Protein AF-A0A538N100-F1 (afdb_monomer)

Mean predicted aligned error: 18.03 Å

Secondary structure (DSSP, 8-state):
-PPPHHHHHHHHHHHHHHHHHHHHHHHHH-HHHHHTSTHHHHHHHHHHHHHHHHHHHHHHHHT-TTSS----PPP---------------------------------------------------PPPPP---------------------------------------------------------SHHHHHHHHHHHHHHHS----TTSPPEEEEESPTT-EESS--SEEEEEESS-EE--TTSEEEEETT--B-B---EEETTEEEEEB----SEEEEEEEEEEETTS-EEEEEEEEEESSPPPPGGGSTT-----HHHHHHHHHHHHHHIIIIIHHHHHHHTTTPPPPHHHHHHHHHHHHHHHHHHHHHHHHHHHHHHHHHHT--HHHHTTB--HHHHTTSHHHHHHHHHHHHHHHHHHHHHHHHHHT-GGGHHHHHHHHHHTTTHHHHHSGGGTSTT--HHHHHHHHHHHHHHHHHHHHHHIIIIIIHHH-GGGHHHHHHHHHHHHHHHHHHHHHHHHHHHHHH-SSTTHHHHSHHHHHHHHHHHHHHHHHHHHHHIIIIIHHHHHTT--HHHHHHHHHHHHHHHHHHHHHHHHHHHHHHSPPPPPPPPPPPHHHHH--

Foldseek 3Di:
DDDDVVVVVVVVVVLLLVVLLLVVLCVVQDVVLQVPDPVSVCPVVVSVVVNCVVCVVVVVVVPDPPPDDDDPDDDDDDDDDDDDDDDDDDDDDDDDDDDDDDDDDDDDDDDDDDDDDDDDDDDDDDDDDDDDDDDDDDDDDDDDDDDDDDDDDDDDDDDDDDDDDDDDDDDDDDDDDDDDDDDDDPPDCVVVVVVVVVSVVVVVDPPPPPPAWAWPAKVVGFQAEAQADDFKIKTFTPWFWAAFQPQKFKAFLVGDTFWGGWDGDIRMIMITGHDDDFGKIKIWGWIQGPSGAIEIFIGIYGYVDGYDQLLSHRQQDFDDPVLLVLQLLLLQLLLQQLLLLLLVCLCPPDDFDPQLVVVSLVSNLSSLVSNLVSLVVSVLVSRCRSNVPPSVNSSRYNCCCVLVVAQLNVLSVLLNVLSSQLSSLSVSCVSNVPSVSSVSSNVSSLVSQCSNVSNDCLCVDDQRDPLLSVLVSLLSSLLSNLLNNLCSLLPRCLPRPVVCNLVSLLSSLVSNVVSLVSNVVSVVVNCPRQAQDPCCLPPPPLNVLVVVLVVLVVVLVVLSCCCNVPQNVCSVVVVNVVVSVCVSVSSVVSSVSSSVSSSSVSVNSSGHGDDDPDPDDDPVVVVVD

Solvent-accessible surface area (backbone atoms only — not comparable to full-atom values): 36740 Å² total; per-residue (Å²): 137,80,86,55,74,66,56,55,49,54,52,47,52,52,47,50,50,51,49,49,53,52,52,50,46,33,66,73,54,33,67,72,64,48,66,70,44,75,68,56,74,44,45,60,59,52,49,52,47,49,50,47,64,75,38,49,80,59,60,68,58,79,74,52,94,74,89,81,83,88,80,86,75,88,77,92,79,90,82,84,90,81,92,80,84,90,83,84,88,83,89,88,85,83,89,86,84,83,88,85,88,84,89,85,88,87,88,84,90,82,85,88,87,92,81,90,85,88,82,89,80,87,88,78,94,78,87,82,87,85,81,88,88,85,84,83,87,85,90,84,88,90,85,85,85,90,84,89,82,92,84,86,85,89,90,81,90,81,87,90,89,86,88,86,87,88,88,87,87,85,86,88,88,81,82,93,79,86,88,84,84,83,94,82,80,84,70,72,60,65,67,58,53,49,50,53,48,50,52,53,49,57,71,66,47,78,83,73,81,81,70,69,54,47,78,73,48,53,41,75,41,84,44,34,62,32,86,61,70,65,61,51,42,39,41,32,36,79,40,46,43,48,44,54,49,76,23,41,42,34,25,34,76,86,62,53,75,39,44,46,60,26,44,49,59,56,34,34,36,38,27,44,41,50,93,59,69,79,41,42,35,27,40,41,39,41,36,32,21,84,80,74,48,64,30,34,37,48,41,20,29,8,24,74,37,79,29,55,58,40,73,66,31,67,83,37,68,72,83,46,76,66,54,33,52,40,44,22,51,30,53,49,14,43,9,31,24,46,2,31,43,51,44,58,57,71,54,56,86,66,79,66,46,70,69,19,45,54,45,43,52,52,48,25,47,50,9,44,52,40,35,49,54,36,47,51,50,49,50,49,55,52,48,28,35,31,48,69,38,62,69,91,45,49,85,46,32,61,52,58,60,46,42,76,65,32,67,39,26,46,29,48,52,52,32,51,57,45,50,51,52,24,43,50,27,50,50,45,18,67,73,64,69,39,68,73,37,40,52,62,23,41,53,47,48,57,73,40,62,37,28,71,54,61,35,38,67,63,62,72,40,90,77,52,42,75,65,53,53,48,28,52,37,47,22,52,48,27,45,18,35,40,47,12,29,41,44,40,45,41,70,22,31,56,77,44,25,72,91,45,39,66,61,52,49,57,54,46,54,59,51,38,57,56,28,50,51,44,28,52,54,25,48,51,51,51,47,59,67,50,42,87,48,80,64,40,42,75,75,33,74,41,24,46,43,47,51,54,33,49,53,45,47,51,54,46,48,56,52,51,46,48,43,60,72,50,51,43,54,34,51,74,73,67,71,29,68,74,57,63,73,52,43,54,63,51,38,49,51,50,38,51,47,44,52,50,38,44,40,38,47,26,50,42,72,64,37,72,62,72,79,72,78,75,78,76,74,49,73,69,61,63,72,75,107

Nearest PDB structures (foldseek):
  3bcf-assembly1_A  TM=8.658E-01  e=2.121E-04  Halothermothrix orenii H 168

Sequence (625 aa):
MLPKAEFVHWWFATGFLIIGLLLLAEALVGGEVWRRRAWRAYLWPSFLFLMGVLMWPVIHQLDDPHARARLLGPGDDAGGGGGTRAGPREAAQSVLVADDRRCLSRLGGGDPPPRAERLALRQGRVSPPRDRLDVRDRRGLPACPRFSARCGGGAYRLRAHLRRHLRLPLLRPRHRADLRAPLAARRSPAPMRRLAVVALVALAFPATAFAHANLDSTSPTYRQRLHAPVREVVLRFDQAVQAEPNAIEVRSEFGKILSGAARAHGPTVRVPLKHLPRGAYTVRWHVLSEDGHVVSGVFTFGVGVKAPPPTEAYGASGPTTTEHVVRWAYFLSLALLLGGLGFRLLLGREELPAAAERRFFLVAGAGVVATLEVGILAFMLRAEDALQLPFGRLLYGDLSSIAGGTRFGEAFIAMTLGYALVAAFVFLAWLTDRRFLLWPALVLGLGFASGLSLSGHSAVDAGSSWRSELADWAHLSAAALWIGGLIQLAFVVWPKAPELRRTAFLRFSRLASGLIAVVLGAGLYLSIVRLPQLSDLWTAGYGRVLLVKLGLVALALTWGAVHHFVARPALEQGSGGPILSRLPRSLAGESAVGMAILLAAAVLVDSKPPARPAPTPTVAERVAR

Radius of gyration: 38.3 Å; Cα contacts (8 Å, |Δi|>4): 697; chains: 1; bounding box: 111×110×126 Å

pLDDT: mean 70.79, std 22.57, range [27.86, 98.06]

Structure (mmCIF, N/CA/C/O backbone):
data_AF-A0A538N100-F1
#
_entry.id   AF-A0A538N100-F1
#
loop_
_atom_site.group_PDB
_atom_site.id
_atom_site.type_symbol
_atom_site.label_atom_id
_atom_site.label_alt_id
_atom_site.label_comp_id
_atom_site.label_asym_id
_atom_site.label_entity_id
_atom_site.label_seq_id
_atom_site.pdbx_PDB_ins_code
_atom_site.Cartn_x
_atom_site.Cartn_y
_atom_site.Cartn_z
_atom_site.occupancy
_atom_site.B_iso_or_equiv
_atom_site.auth_seq_id
_atom_site.auth_comp_id
_atom_site.auth_asym_id
_atom_site.auth_atom_id
_atom_site.pdbx_PDB_model_num
ATOM 1 N N . MET A 1 1 ? 2.715 -30.457 -12.920 1.00 35.94 1 MET A N 1
ATOM 2 C CA . MET A 1 1 ? 3.479 -29.200 -12.767 1.00 35.94 1 MET A CA 1
ATOM 3 C C . MET A 1 1 ? 4.023 -29.183 -11.351 1.00 35.94 1 MET A C 1
ATOM 5 O O . MET A 1 1 ? 3.238 -29.240 -10.416 1.00 35.94 1 MET A O 1
ATOM 9 N N . LEU A 1 2 ? 5.343 -29.274 -11.215 1.00 34.50 2 LEU A N 1
ATOM 10 C CA . LEU A 1 2 ? 6.059 -29.433 -9.946 1.00 34.50 2 LEU A CA 1
ATOM 11 C C . LEU A 1 2 ? 6.242 -28.057 -9.274 1.00 34.50 2 LEU A C 1
ATOM 13 O O . LEU A 1 2 ? 6.558 -27.104 -9.991 1.00 34.50 2 LEU A O 1
ATOM 17 N N . PRO A 1 3 ? 6.098 -27.915 -7.943 1.00 35.91 3 PRO A N 1
ATOM 18 C CA . PRO A 1 3 ? 6.640 -26.760 -7.237 1.00 35.91 3 PRO A CA 1
ATOM 19 C C . PRO A 1 3 ? 8.168 -26.849 -7.287 1.00 35.91 3 PRO A C 1
ATOM 21 O O . PRO A 1 3 ? 8.755 -27.853 -6.888 1.00 35.91 3 PRO A O 1
ATOM 24 N N . LYS A 1 4 ? 8.808 -25.820 -7.836 1.00 44.81 4 LYS A N 1
ATOM 25 C CA . LYS A 1 4 ? 10.261 -25.747 -8.020 1.00 44.81 4 LYS A CA 1
ATOM 26 C C . LYS A 1 4 ? 10.982 -25.525 -6.681 1.00 44.81 4 LYS A C 1
ATOM 28 O O . LYS A 1 4 ? 10.374 -25.043 -5.726 1.00 44.81 4 LYS A O 1
ATOM 33 N N . ALA A 1 5 ? 12.280 -25.840 -6.614 1.00 41.12 5 ALA A N 1
ATOM 34 C CA . ALA A 1 5 ? 13.095 -25.765 -5.393 1.00 41.12 5 ALA A CA 1
ATOM 35 C C . ALA A 1 5 ? 12.986 -24.409 -4.664 1.00 41.12 5 ALA A C 1
ATOM 37 O O . ALA A 1 5 ? 12.981 -24.361 -3.442 1.00 41.12 5 ALA A O 1
ATOM 38 N N . GLU A 1 6 ? 12.814 -23.305 -5.383 1.00 41.25 6 GLU A N 1
ATOM 39 C CA . GLU A 1 6 ? 12.568 -21.958 -4.845 1.00 41.25 6 GLU A CA 1
ATOM 40 C C . GLU A 1 6 ? 11.333 -21.838 -3.927 1.00 41.25 6 GLU A C 1
ATOM 42 O O . GLU A 1 6 ? 11.380 -21.111 -2.935 1.00 41.25 6 GLU A O 1
ATOM 47 N N . PHE A 1 7 ? 10.257 -22.597 -4.171 1.00 46.00 7 PHE A N 1
ATOM 48 C CA . PHE A 1 7 ? 9.094 -22.634 -3.273 1.00 46.00 7 PHE A CA 1
ATOM 49 C C . PHE A 1 7 ? 9.466 -23.249 -1.927 1.00 46.00 7 PHE A C 1
ATOM 51 O O . PHE A 1 7 ? 9.070 -22.743 -0.880 1.00 46.00 7 PHE A O 1
ATOM 58 N N . VAL A 1 8 ? 10.304 -24.286 -1.953 1.00 48.16 8 VAL A N 1
ATOM 59 C CA . VAL A 1 8 ? 10.855 -24.916 -0.751 1.00 48.16 8 VAL A CA 1
ATOM 60 C C . VAL A 1 8 ? 11.712 -23.904 0.014 1.00 48.16 8 VAL A C 1
ATOM 62 O O . VAL A 1 8 ? 11.589 -23.819 1.229 1.00 48.16 8 VAL A O 1
ATOM 65 N N . HIS A 1 9 ? 12.481 -23.053 -0.676 1.00 51.31 9 HIS A N 1
ATOM 66 C CA . HIS A 1 9 ? 13.316 -22.017 -0.052 1.00 51.31 9 HIS A CA 1
ATOM 67 C C . HIS A 1 9 ? 12.509 -20.895 0.603 1.00 51.31 9 HIS A C 1
ATOM 69 O O . HIS A 1 9 ? 12.790 -20.553 1.750 1.00 51.31 9 HIS A O 1
ATOM 75 N N . TRP A 1 10 ? 11.494 -20.341 -0.066 1.00 48.16 10 TRP A N 1
ATOM 76 C CA . TRP A 1 10 ? 10.637 -19.314 0.541 1.00 48.16 10 TRP A CA 1
ATOM 77 C C . TRP A 1 10 ? 9.851 -19.873 1.728 1.00 48.16 10 TRP A C 1
ATOM 79 O O . TRP A 1 10 ? 9.695 -19.197 2.747 1.00 48.16 10 TRP A O 1
ATOM 89 N N . TRP A 1 11 ? 9.419 -21.132 1.643 1.00 50.28 11 TRP A N 1
ATOM 90 C CA . TRP A 1 11 ? 8.716 -21.813 2.728 1.00 50.28 11 TRP A CA 1
ATOM 91 C C . TRP A 1 11 ? 9.654 -22.144 3.892 1.00 50.28 11 TRP A C 1
ATOM 93 O O . TRP A 1 11 ? 9.263 -21.978 5.047 1.00 50.28 11 TRP A O 1
ATOM 103 N N . PHE A 1 12 ? 10.914 -22.491 3.614 1.00 53.78 12 PHE A N 1
ATOM 104 C CA . PHE A 1 12 ? 11.966 -22.614 4.622 1.00 53.78 12 PHE A CA 1
ATOM 105 C C . PHE A 1 12 ? 12.306 -21.273 5.262 1.00 53.78 12 PHE A C 1
ATOM 107 O O . PHE A 1 12 ? 12.379 -21.204 6.481 1.00 53.78 12 PHE A O 1
ATOM 114 N N . ALA A 1 13 ? 12.475 -20.202 4.487 1.00 52.72 13 ALA A N 1
ATOM 115 C CA . ALA A 1 13 ? 12.777 -18.869 5.002 1.00 52.72 13 ALA A CA 1
ATOM 116 C C . ALA A 1 13 ? 11.639 -18.354 5.892 1.00 52.72 13 ALA A C 1
ATOM 118 O O . ALA A 1 13 ? 11.875 -17.893 7.008 1.00 52.72 13 ALA A O 1
ATOM 119 N N . THR A 1 14 ? 10.395 -18.529 5.446 1.00 53.81 14 THR A N 1
ATOM 120 C CA . THR A 1 14 ? 9.191 -18.204 6.223 1.00 53.81 14 THR A CA 1
ATOM 121 C C . THR A 1 14 ? 9.098 -19.077 7.471 1.00 53.81 14 THR A C 1
ATOM 123 O O . THR A 1 14 ? 8.841 -18.580 8.566 1.00 53.81 14 THR A O 1
ATOM 126 N N . GLY A 1 15 ? 9.382 -20.373 7.338 1.00 59.19 15 GLY A N 1
ATOM 127 C CA . GLY A 1 15 ? 9.441 -21.325 8.439 1.00 59.19 15 GLY A CA 1
ATOM 128 C C . GLY A 1 15 ? 10.484 -20.948 9.488 1.00 59.19 15 GLY A C 1
ATOM 129 O O . GLY A 1 15 ? 10.158 -20.859 10.668 1.00 59.19 15 GLY A O 1
ATOM 130 N N . PHE A 1 16 ? 11.716 -20.658 9.076 1.00 59.34 16 PHE A N 1
ATOM 131 C CA . PHE A 1 16 ? 12.810 -20.232 9.947 1.00 59.34 16 PHE A CA 1
ATOM 132 C C . PHE A 1 16 ? 12.549 -18.871 10.583 1.00 59.34 16 PHE A C 1
ATOM 134 O O . PHE A 1 16 ? 12.864 -18.691 11.758 1.00 59.34 16 PHE A O 1
ATOM 141 N N . LEU A 1 17 ? 11.924 -17.939 9.863 1.00 57.69 17 LEU A N 1
ATOM 142 C CA . LEU A 1 17 ? 11.484 -16.661 10.415 1.00 57.69 17 LEU A CA 1
ATOM 143 C C . LEU A 1 17 ? 10.438 -16.874 11.515 1.00 57.69 17 LEU A C 1
ATOM 145 O O . LEU A 1 17 ? 10.561 -16.310 12.602 1.00 57.69 17 LEU A O 1
ATOM 149 N N . ILE A 1 18 ? 9.442 -17.728 11.266 1.00 57.53 18 ILE A N 1
ATOM 150 C CA . ILE A 1 18 ? 8.417 -18.086 12.252 1.00 57.53 18 ILE A CA 1
ATOM 151 C C . ILE A 1 18 ? 9.063 -18.763 13.467 1.00 57.53 18 ILE A C 1
ATOM 153 O O . ILE A 1 18 ? 8.791 -18.356 14.595 1.00 57.53 18 ILE A O 1
ATOM 157 N N . ILE A 1 19 ? 9.970 -19.726 13.268 1.00 62.88 19 ILE A N 1
ATOM 158 C CA . ILE A 1 19 ? 10.738 -20.360 14.353 1.00 62.88 19 ILE A CA 1
ATOM 159 C C . ILE A 1 19 ? 11.528 -19.307 15.137 1.00 62.88 19 ILE A C 1
ATOM 161 O O . ILE A 1 19 ? 11.467 -19.286 16.364 1.00 62.88 19 ILE A O 1
ATOM 165 N N . GLY A 1 20 ? 12.236 -18.412 14.449 1.00 60.81 20 GLY A N 1
ATOM 166 C CA . GLY A 1 20 ? 13.036 -17.354 15.058 1.00 60.81 20 GLY A CA 1
ATOM 167 C C . GLY A 1 20 ? 12.192 -16.410 15.909 1.00 60.81 20 GLY A C 1
ATOM 168 O O . GLY A 1 20 ? 12.554 -16.122 17.049 1.00 60.81 20 GLY A O 1
ATOM 169 N N . LEU A 1 21 ? 11.026 -15.996 15.410 1.00 59.09 21 LEU A N 1
ATOM 170 C CA . LEU A 1 21 ? 10.071 -15.173 16.154 1.00 59.09 21 LEU A CA 1
ATOM 171 C C . LEU A 1 21 ? 9.504 -15.916 17.369 1.00 59.09 21 LEU A C 1
ATOM 173 O O . LEU A 1 21 ? 9.397 -15.329 18.445 1.00 59.09 21 LEU A O 1
ATOM 177 N N . LEU A 1 22 ? 9.178 -17.203 17.235 1.00 63.16 22 LEU A N 1
ATOM 178 C CA . LEU A 1 22 ? 8.671 -18.028 18.334 1.00 63.16 22 LEU A CA 1
ATOM 179 C C . LEU A 1 22 ? 9.728 -18.231 19.427 1.00 63.16 22 LEU A C 1
ATOM 181 O O . LEU A 1 22 ? 9.422 -18.056 20.605 1.00 63.16 22 LEU A O 1
ATOM 185 N N . LEU A 1 23 ? 10.974 -18.523 19.051 1.00 66.75 23 LEU A N 1
ATOM 186 C CA . LEU A 1 23 ? 12.094 -18.690 19.981 1.00 66.75 23 LEU A CA 1
ATOM 187 C C . LEU A 1 23 ? 12.486 -17.371 20.654 1.00 66.75 23 LEU A C 1
ATOM 189 O O . LEU A 1 23 ? 12.724 -17.341 21.862 1.00 66.75 23 LEU A O 1
ATOM 193 N N . LEU A 1 24 ? 12.508 -16.265 19.903 1.00 59.00 24 LEU A N 1
ATOM 194 C CA . LEU A 1 24 ? 12.721 -14.924 20.449 1.00 59.00 24 LEU A CA 1
ATOM 195 C C . LEU A 1 24 ? 11.661 -14.604 21.501 1.00 59.00 24 LEU A C 1
ATOM 197 O O . LEU A 1 24 ? 11.954 -14.060 22.564 1.00 59.00 24 LEU A O 1
ATOM 201 N N . ALA A 1 25 ? 10.418 -14.956 21.214 1.00 58.59 25 ALA A N 1
ATOM 202 C CA . ALA A 1 25 ? 9.319 -14.615 22.082 1.00 58.59 25 ALA A CA 1
ATOM 203 C C . ALA A 1 25 ? 9.222 -15.567 23.295 1.00 58.59 25 ALA A C 1
ATOM 205 O O . ALA A 1 25 ? 8.915 -15.101 24.394 1.00 58.59 25 ALA A O 1
ATOM 206 N N . GLU A 1 26 ? 9.617 -16.842 23.167 1.00 67.88 26 GLU A N 1
ATOM 207 C CA . GLU A 1 26 ? 9.908 -17.730 24.306 1.00 67.88 26 GLU A CA 1
ATOM 208 C C . GLU A 1 26 ? 11.024 -17.157 25.193 1.00 67.88 26 GLU A C 1
ATOM 210 O O . GLU A 1 26 ? 10.888 -17.132 26.419 1.00 67.88 26 GLU A O 1
ATOM 215 N N . ALA A 1 27 ? 12.092 -16.627 24.591 1.00 59.09 27 ALA A N 1
ATOM 216 C CA . ALA A 1 27 ? 13.208 -16.022 25.314 1.00 59.09 27 ALA A CA 1
ATOM 217 C C . ALA A 1 27 ? 12.812 -14.732 26.055 1.00 59.09 27 ALA A C 1
ATOM 219 O O . ALA A 1 27 ? 13.276 -14.500 27.171 1.00 59.09 27 ALA A O 1
ATOM 220 N N . LEU A 1 28 ? 11.936 -13.911 25.468 1.00 57.44 28 LEU A N 1
ATOM 221 C CA . LEU A 1 28 ? 11.457 -12.659 26.069 1.00 57.44 28 LEU A CA 1
ATOM 222 C C . LEU A 1 28 ? 10.451 -12.889 27.201 1.00 57.44 28 LEU A C 1
ATOM 224 O O . LEU A 1 28 ? 10.412 -12.124 28.165 1.00 57.44 28 LEU A O 1
ATOM 228 N N . VAL A 1 29 ? 9.627 -13.928 27.082 1.00 58.19 29 VAL A N 1
ATOM 229 C CA . VAL A 1 29 ? 8.550 -14.234 28.035 1.00 58.19 29 VAL A CA 1
ATOM 230 C C . VAL A 1 29 ? 9.002 -15.199 29.135 1.00 58.19 29 VAL A C 1
ATOM 232 O O . VAL A 1 29 ? 8.422 -15.212 30.222 1.00 58.19 29 VAL A O 1
ATOM 235 N N . GLY A 1 30 ? 10.069 -15.960 28.891 1.00 68.94 30 GLY A N 1
ATOM 236 C CA . GLY A 1 30 ? 10.593 -16.978 29.792 1.00 68.94 30 GLY A CA 1
ATOM 237 C C . GLY A 1 30 ? 9.848 -18.309 29.651 1.00 68.94 30 GLY A C 1
ATOM 238 O O . GLY A 1 30 ? 8.623 -18.355 29.514 1.00 68.94 30 GLY A O 1
ATOM 239 N N . GLY A 1 31 ? 10.590 -19.419 29.725 1.00 71.25 31 GLY A N 1
ATOM 240 C CA . GLY A 1 31 ? 10.071 -20.764 29.438 1.00 71.25 31 GLY A CA 1
ATOM 241 C C . GLY A 1 31 ? 8.885 -21.204 30.309 1.00 71.25 31 GLY A C 1
ATOM 242 O O . GLY A 1 31 ? 8.026 -21.954 29.849 1.00 71.25 31 GLY A O 1
ATOM 243 N N . GLU A 1 32 ? 8.781 -20.718 31.550 1.00 70.00 32 GLU A N 1
ATOM 244 C CA . GLU A 1 32 ? 7.617 -20.991 32.406 1.00 70.00 32 GLU A CA 1
ATOM 245 C C . GLU A 1 32 ? 6.335 -20.353 31.870 1.00 70.00 32 GLU A C 1
ATOM 247 O O . GLU A 1 32 ? 5.300 -21.012 31.800 1.00 70.00 32 GLU A O 1
ATOM 252 N N . VAL A 1 33 ? 6.386 -19.084 31.463 1.00 67.75 33 VAL A N 1
ATOM 253 C CA . VAL A 1 33 ? 5.218 -18.374 30.924 1.00 67.75 33 VAL A CA 1
ATOM 254 C C . VAL A 1 33 ? 4.920 -18.845 29.500 1.00 67.75 33 VAL A C 1
ATOM 256 O O . VAL A 1 33 ? 3.751 -18.934 29.112 1.00 67.75 33 VAL A O 1
ATOM 259 N N . TRP A 1 34 ? 5.950 -19.235 28.742 1.00 70.81 34 TRP A N 1
ATOM 260 C CA . TRP A 1 34 ? 5.794 -19.882 27.443 1.00 70.81 34 TRP A CA 1
ATOM 261 C C . TRP A 1 34 ? 4.974 -21.173 27.555 1.00 70.81 34 TRP A C 1
ATOM 263 O O . TRP A 1 34 ? 3.967 -21.308 26.864 1.00 70.81 34 TRP A O 1
ATOM 273 N N . ARG A 1 35 ? 5.282 -22.063 28.505 1.00 71.12 35 ARG A N 1
ATOM 274 C CA . ARG A 1 35 ? 4.605 -23.369 28.648 1.00 71.12 35 ARG A CA 1
ATOM 275 C C . ARG A 1 35 ? 3.218 -23.341 29.310 1.00 71.12 35 ARG A C 1
ATOM 277 O O . ARG A 1 35 ? 2.546 -24.365 29.336 1.00 71.12 35 ARG A O 1
ATOM 284 N N . ARG A 1 36 ? 2.733 -22.191 29.799 1.00 71.94 36 ARG A N 1
ATOM 285 C CA . ARG A 1 36 ? 1.433 -22.092 30.503 1.00 71.94 36 ARG A CA 1
ATOM 286 C C . ARG A 1 36 ? 0.185 -22.340 29.644 1.00 71.94 36 ARG A C 1
ATOM 288 O O . ARG A 1 36 ? -0.875 -22.590 30.209 1.00 71.94 36 ARG A O 1
ATOM 295 N N . ARG A 1 37 ? 0.249 -22.236 28.310 1.00 59.69 37 ARG A N 1
ATOM 296 C CA . ARG A 1 37 ? -0.924 -22.447 27.434 1.00 59.69 37 ARG A CA 1
ATOM 297 C C . ARG A 1 37 ? -0.801 -23.751 26.650 1.00 59.69 37 ARG A C 1
ATOM 299 O O . ARG A 1 37 ? 0.132 -23.905 25.872 1.00 59.69 37 ARG A O 1
ATOM 306 N N . ALA A 1 38 ? -1.794 -24.632 26.795 1.00 61.44 38 ALA A N 1
ATOM 307 C CA . ALA A 1 38 ? -1.792 -25.994 26.249 1.00 61.44 38 ALA A CA 1
ATOM 308 C C . ALA A 1 38 ? -1.511 -26.077 24.736 1.00 61.44 38 ALA A C 1
ATOM 310 O O . ALA A 1 38 ? -0.771 -26.950 24.307 1.00 61.44 38 ALA A O 1
ATOM 311 N N . TRP A 1 39 ? -2.013 -25.135 23.927 1.00 62.34 39 TRP A N 1
ATOM 312 C CA . TRP A 1 39 ? -1.770 -25.117 22.476 1.00 62.34 39 TRP A CA 1
ATOM 313 C C . TRP A 1 39 ? -0.287 -24.922 22.097 1.00 62.34 39 TRP A C 1
ATOM 315 O O . TRP A 1 39 ? 0.114 -25.306 21.004 1.00 62.34 39 TRP A O 1
ATOM 325 N N . ARG A 1 40 ? 0.553 -24.390 22.998 1.00 65.94 40 ARG A N 1
ATOM 326 C CA . ARG A 1 40 ? 1.994 -24.183 22.758 1.00 65.94 40 ARG A CA 1
ATOM 327 C C . ARG A 1 40 ? 2.810 -25.470 22.865 1.00 65.94 40 ARG A C 1
ATOM 329 O O . ARG A 1 40 ? 3.862 -25.559 22.247 1.00 65.94 40 ARG A O 1
ATOM 336 N N . ALA A 1 41 ? 2.298 -26.483 23.569 1.00 62.59 41 ALA A N 1
ATOM 337 C CA . ALA A 1 41 ? 2.867 -27.832 23.535 1.00 62.59 41 ALA A CA 1
ATOM 338 C C . ALA A 1 41 ? 2.669 -28.500 22.163 1.00 62.59 41 ALA A C 1
ATOM 340 O O . ALA A 1 41 ? 3.483 -29.319 21.754 1.00 62.59 41 ALA A O 1
ATOM 341 N N . TYR A 1 42 ? 1.617 -28.104 21.438 1.00 63.22 42 TYR A N 1
ATOM 342 C CA . TYR A 1 42 ? 1.290 -28.610 20.103 1.00 63.22 42 TYR A CA 1
ATOM 343 C C . TYR A 1 42 ? 1.831 -27.732 18.979 1.00 63.22 42 TYR A C 1
ATOM 345 O O . TYR A 1 42 ? 1.824 -28.170 17.836 1.00 63.22 42 TYR A O 1
ATOM 353 N N . LEU A 1 43 ? 2.324 -26.528 19.283 1.00 68.56 43 LEU A N 1
ATOM 354 C CA . LEU A 1 43 ? 2.902 -25.617 18.299 1.00 68.56 43 LEU A CA 1
ATOM 355 C C . LEU A 1 43 ? 4.070 -26.278 17.561 1.00 68.56 43 LEU A C 1
ATOM 357 O O . LEU A 1 43 ? 4.064 -26.308 16.337 1.00 68.56 43 LEU A O 1
ATOM 361 N N . TRP A 1 44 ? 5.024 -26.862 18.292 1.00 68.94 44 TRP A N 1
ATOM 362 C CA . TRP A 1 44 ? 6.180 -27.518 17.679 1.00 68.94 44 TRP A CA 1
ATOM 363 C C . TRP A 1 44 ? 5.826 -28.808 16.931 1.00 68.94 44 TRP A C 1
ATOM 365 O O . TRP A 1 44 ? 6.214 -28.916 15.772 1.00 68.94 44 TRP A O 1
ATOM 375 N N . PRO A 1 45 ? 5.030 -29.738 17.492 1.00 70.44 45 PRO A N 1
ATOM 376 C CA . PRO A 1 45 ? 4.544 -30.897 16.746 1.00 70.44 45 PRO A CA 1
ATOM 377 C C . PRO A 1 45 ? 3.733 -30.530 15.497 1.00 70.44 45 PRO A C 1
ATOM 379 O O . PRO A 1 45 ? 3.946 -31.123 14.448 1.00 70.44 45 PRO A O 1
ATOM 382 N N . SER A 1 46 ? 2.842 -29.535 15.575 1.00 68.81 46 SER A N 1
ATOM 383 C CA . SER A 1 46 ? 2.017 -29.100 14.434 1.00 68.81 46 SER A CA 1
ATOM 384 C C . SER A 1 46 ? 2.847 -28.391 13.374 1.00 68.81 46 SER A C 1
ATOM 386 O O . SER A 1 46 ? 2.601 -28.573 12.189 1.00 68.81 46 SER A O 1
ATOM 388 N N . PHE A 1 47 ? 3.841 -27.602 13.786 1.00 70.25 47 PHE A N 1
ATOM 389 C CA . PHE A 1 47 ? 4.776 -26.957 12.875 1.00 70.25 47 PHE A CA 1
ATOM 390 C C . PHE A 1 47 ? 5.675 -27.984 12.180 1.00 70.25 47 PHE A C 1
ATOM 392 O O . PHE A 1 47 ? 5.823 -27.917 10.968 1.00 70.25 47 PHE A O 1
ATOM 399 N N . LEU A 1 48 ? 6.222 -28.962 12.910 1.00 66.75 48 LEU A N 1
ATOM 400 C CA . LEU A 1 48 ? 7.016 -30.053 12.335 1.00 66.75 48 LEU A CA 1
ATOM 401 C C . LEU A 1 48 ? 6.179 -30.947 11.418 1.00 66.75 48 LEU A C 1
ATOM 403 O O . LEU A 1 48 ? 6.662 -31.352 10.369 1.00 66.75 48 LEU A O 1
ATOM 407 N N . PHE A 1 49 ? 4.924 -31.219 11.779 1.00 72.50 49 PHE A N 1
ATOM 408 C CA . PHE A 1 49 ? 3.991 -31.955 10.932 1.00 72.50 49 PHE A CA 1
ATOM 409 C C . PHE A 1 49 ? 3.661 -31.177 9.658 1.00 72.50 49 PHE A C 1
ATOM 411 O O . PHE A 1 49 ? 3.747 -31.733 8.570 1.00 72.50 49 PHE A O 1
ATOM 418 N N . LEU A 1 50 ? 3.336 -29.886 9.777 1.00 67.12 50 LEU A N 1
ATOM 419 C CA . LEU A 1 50 ? 3.074 -29.027 8.628 1.00 67.12 50 LEU A CA 1
ATOM 420 C C . LEU A 1 50 ? 4.316 -28.958 7.738 1.00 67.12 50 LEU A C 1
ATOM 422 O O . LEU A 1 50 ? 4.217 -29.237 6.555 1.00 67.12 50 LEU A O 1
ATOM 426 N N . MET A 1 51 ? 5.492 -28.693 8.307 1.00 64.06 51 MET A N 1
ATOM 427 C CA . MET A 1 51 ? 6.750 -28.685 7.564 1.00 64.06 51 MET A CA 1
ATOM 428 C C . MET A 1 51 ? 6.997 -30.034 6.882 1.00 64.06 51 MET A C 1
ATOM 430 O O . MET A 1 51 ? 7.284 -30.061 5.697 1.00 64.06 51 MET A O 1
ATOM 434 N N . GLY A 1 52 ? 6.785 -31.153 7.578 1.00 63.88 52 GLY A N 1
ATOM 435 C CA . GLY A 1 52 ? 6.899 -32.499 7.016 1.00 63.88 52 GLY A CA 1
ATOM 436 C C . GLY A 1 52 ? 5.929 -32.767 5.861 1.00 63.88 52 GLY A C 1
ATOM 437 O O . GLY A 1 52 ? 6.340 -33.317 4.847 1.00 63.88 52 GLY A O 1
ATOM 438 N N . VAL A 1 53 ? 4.669 -32.332 5.960 1.00 67.12 53 VAL A N 1
ATOM 439 C CA . VAL A 1 53 ? 3.669 -32.441 4.877 1.00 67.12 53 VAL A CA 1
ATOM 440 C C . VAL A 1 53 ? 4.056 -31.575 3.680 1.00 67.12 53 VAL A C 1
ATOM 442 O O . VAL A 1 53 ? 3.967 -32.021 2.539 1.00 67.12 53 VAL A O 1
ATOM 445 N N . LEU A 1 54 ? 4.522 -30.352 3.931 1.00 57.09 54 LEU A N 1
ATOM 446 C CA . LEU A 1 54 ? 4.988 -29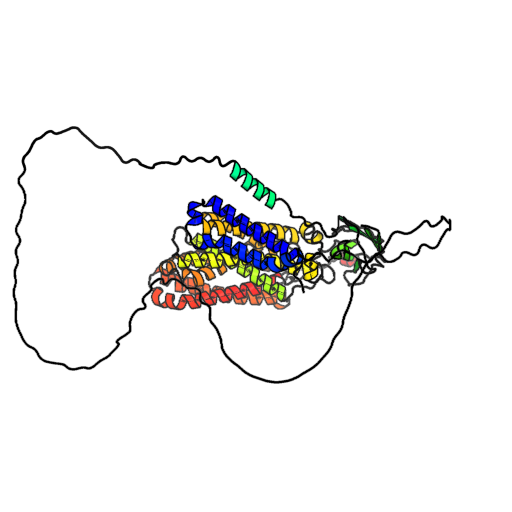.440 2.889 1.00 57.09 54 LEU A CA 1
ATOM 447 C C . LEU A 1 54 ? 6.307 -29.924 2.248 1.00 57.09 54 LEU A C 1
ATOM 449 O O . LEU A 1 54 ? 6.565 -29.625 1.085 1.00 57.09 54 LEU A O 1
ATOM 453 N N . MET A 1 55 ? 7.112 -30.704 2.978 1.00 57.44 55 MET A N 1
ATOM 454 C CA . MET A 1 55 ? 8.377 -31.301 2.526 1.00 57.44 55 MET A CA 1
ATOM 455 C C . MET A 1 55 ? 8.240 -32.711 1.938 1.00 57.44 55 MET A C 1
ATOM 457 O O . MET A 1 55 ? 9.180 -33.190 1.305 1.00 57.44 55 MET A O 1
ATOM 461 N N . TRP A 1 56 ? 7.095 -33.377 2.107 1.00 56.03 56 TRP A N 1
ATOM 462 C CA . TRP A 1 56 ? 6.841 -34.731 1.602 1.00 56.03 56 TRP A CA 1
ATOM 463 C C . TRP A 1 56 ? 7.199 -34.919 0.112 1.00 56.03 56 TRP A C 1
ATOM 465 O O . TRP A 1 56 ? 7.827 -35.925 -0.220 1.00 56.03 56 TRP A O 1
ATOM 475 N N . PRO A 1 57 ? 6.918 -33.958 -0.795 1.00 53.25 57 PRO A N 1
ATOM 476 C CA . PRO A 1 57 ? 7.310 -34.076 -2.202 1.00 53.25 57 PRO A CA 1
ATOM 477 C C . PRO A 1 57 ? 8.829 -34.026 -2.450 1.00 53.25 57 PRO A C 1
ATOM 479 O O . PRO A 1 57 ? 9.283 -34.495 -3.488 1.00 53.25 57 PRO A O 1
ATOM 482 N N . VAL A 1 58 ? 9.608 -33.450 -1.527 1.00 53.75 58 VAL A N 1
ATOM 483 C CA . VAL A 1 58 ? 11.064 -33.242 -1.654 1.00 53.75 58 VAL A CA 1
ATOM 484 C C . VAL A 1 58 ? 11.847 -34.468 -1.177 1.00 53.75 58 VAL A C 1
ATOM 486 O O . VAL A 1 58 ? 12.855 -34.830 -1.774 1.00 53.75 58 VAL A O 1
ATOM 489 N N . ILE A 1 59 ? 11.374 -35.130 -0.116 1.00 53.59 59 ILE A N 1
ATOM 490 C CA . ILE A 1 59 ? 12.058 -36.280 0.499 1.00 53.59 59 ILE A CA 1
ATOM 491 C C . ILE A 1 59 ? 12.060 -37.495 -0.442 1.00 53.59 59 ILE A C 1
ATOM 493 O O . ILE A 1 59 ? 13.082 -38.158 -0.566 1.00 53.59 59 ILE A O 1
ATOM 497 N N . HIS A 1 60 ? 10.975 -37.729 -1.188 1.00 52.06 60 HIS A N 1
ATOM 498 C CA . HIS A 1 60 ? 10.886 -38.859 -2.123 1.00 52.06 60 HIS A CA 1
ATOM 499 C C . HIS A 1 60 ? 11.848 -38.795 -3.324 1.00 52.06 60 HIS A C 1
ATOM 501 O O . HIS A 1 60 ? 12.021 -39.808 -3.990 1.00 52.06 60 HIS A O 1
ATOM 507 N N . GLN A 1 61 ? 12.481 -37.650 -3.607 1.00 47.06 61 GLN A N 1
ATOM 508 C CA . GLN A 1 61 ? 13.442 -37.517 -4.714 1.00 47.06 61 GLN A CA 1
ATOM 509 C C . GLN A 1 61 ? 14.902 -37.724 -4.299 1.00 47.06 61 GLN A C 1
ATOM 511 O O . GLN A 1 61 ? 15.746 -37.973 -5.156 1.00 47.06 61 GLN A O 1
ATOM 516 N N . LEU A 1 62 ? 15.221 -37.633 -3.003 1.00 44.41 62 LEU A N 1
ATOM 517 C CA . LEU A 1 62 ? 16.568 -37.942 -2.507 1.00 44.41 62 LEU A CA 1
ATOM 518 C C . LEU A 1 62 ? 16.841 -39.455 -2.480 1.00 44.41 62 LEU A C 1
ATOM 520 O O . LEU A 1 62 ? 18.001 -39.859 -2.471 1.00 44.41 62 LEU A O 1
ATOM 524 N N . ASP A 1 63 ? 15.782 -40.265 -2.543 1.00 44.72 63 ASP A N 1
ATOM 525 C CA . ASP A 1 63 ? 15.835 -41.729 -2.571 1.00 44.72 63 ASP A CA 1
ATOM 526 C C . ASP A 1 63 ? 15.827 -42.316 -3.999 1.00 44.72 63 ASP A C 1
ATOM 528 O O . ASP A 1 63 ? 15.655 -43.524 -4.153 1.00 44.72 63 ASP A O 1
ATOM 532 N N . ASP A 1 64 ? 16.020 -41.497 -5.045 1.00 41.03 64 ASP A N 1
ATOM 533 C CA . ASP A 1 64 ? 15.986 -41.930 -6.452 1.00 41.03 64 ASP A CA 1
ATOM 534 C C . ASP A 1 64 ? 17.415 -41.989 -7.063 1.00 41.03 64 ASP A C 1
ATOM 536 O O . ASP A 1 64 ? 17.909 -41.012 -7.638 1.00 41.03 64 ASP A O 1
ATOM 540 N N . PRO A 1 65 ? 18.152 -43.115 -6.945 1.00 41.50 65 PRO A N 1
ATOM 541 C CA . PRO A 1 65 ? 19.568 -43.212 -7.321 1.00 41.50 65 PRO A CA 1
ATOM 542 C C . PRO A 1 65 ? 19.856 -43.265 -8.837 1.00 41.50 65 PRO A C 1
ATOM 544 O O . PRO A 1 65 ? 20.979 -43.584 -9.230 1.00 41.50 65 PRO A O 1
ATOM 547 N N . HIS A 1 66 ? 18.904 -42.945 -9.721 1.00 44.69 66 HIS A N 1
ATOM 548 C CA . HIS A 1 66 ? 19.052 -43.200 -11.165 1.00 44.69 66 HIS A CA 1
ATOM 549 C C . HIS A 1 66 ? 19.042 -41.977 -12.099 1.00 44.69 66 HIS A C 1
ATOM 551 O O . HIS A 1 66 ? 19.137 -42.145 -13.313 1.00 44.69 66 HIS A O 1
ATOM 557 N N . ALA A 1 67 ? 19.046 -40.743 -11.589 1.00 38.28 67 ALA A N 1
ATOM 558 C CA . ALA A 1 67 ? 19.002 -39.543 -12.441 1.00 38.28 67 ALA A CA 1
ATOM 559 C C . ALA A 1 67 ? 20.373 -38.969 -12.878 1.00 38.28 67 ALA A C 1
ATOM 561 O O . ALA A 1 67 ? 20.458 -37.800 -13.256 1.00 38.28 67 ALA A O 1
ATOM 562 N N . ARG A 1 68 ? 21.464 -39.751 -12.861 1.00 45.81 68 ARG A N 1
ATOM 563 C CA . ARG A 1 68 ? 22.752 -39.347 -13.463 1.00 45.81 68 ARG A CA 1
ATOM 564 C C . ARG A 1 68 ? 23.452 -40.512 -14.154 1.00 45.81 68 ARG A C 1
ATOM 566 O O . ARG A 1 68 ? 24.199 -41.245 -13.521 1.00 45.81 68 ARG A O 1
ATOM 573 N N . ALA A 1 69 ? 23.222 -40.634 -15.459 1.00 38.06 69 ALA A N 1
ATOM 574 C CA . ALA A 1 69 ? 24.231 -40.892 -16.495 1.00 38.06 69 ALA A CA 1
ATOM 575 C C . ALA A 1 69 ? 23.533 -41.330 -17.789 1.00 38.06 69 ALA A C 1
ATOM 577 O O . ALA A 1 69 ? 22.916 -42.393 -17.811 1.00 38.06 69 ALA A O 1
ATOM 578 N N . ARG A 1 70 ? 23.689 -40.537 -18.861 1.00 33.91 70 ARG A N 1
ATOM 579 C CA . ARG A 1 70 ? 24.017 -40.956 -20.245 1.00 33.91 70 ARG A CA 1
ATOM 580 C C . ARG A 1 70 ? 23.598 -39.872 -21.238 1.00 33.91 70 ARG A C 1
ATOM 582 O O . ARG A 1 70 ? 22.412 -39.625 -21.406 1.00 33.91 70 ARG A O 1
ATOM 589 N N . LEU A 1 71 ? 24.590 -39.289 -21.911 1.00 33.34 71 LEU A N 1
ATOM 590 C CA . LEU A 1 71 ? 24.754 -39.308 -23.373 1.00 33.34 71 LEU A CA 1
ATOM 591 C C . LEU A 1 71 ? 25.956 -38.417 -23.735 1.00 33.34 71 LEU A C 1
ATOM 593 O O . LEU A 1 71 ? 25.811 -37.249 -24.073 1.00 33.34 71 LEU A O 1
ATOM 597 N N . LEU A 1 72 ? 27.161 -38.987 -23.642 1.00 34.62 72 LEU A N 1
ATOM 598 C CA . LEU A 1 72 ? 28.276 -38.562 -24.486 1.00 34.62 72 LEU A CA 1
ATOM 599 C C . LEU A 1 72 ? 28.029 -39.213 -25.850 1.00 34.62 72 LEU A C 1
ATOM 601 O O . LEU A 1 72 ? 28.059 -40.440 -25.961 1.00 34.62 72 LEU A O 1
ATOM 605 N N . GLY A 1 73 ? 27.684 -38.401 -26.847 1.00 32.97 73 GLY A N 1
ATOM 606 C CA . GLY A 1 73 ? 27.643 -38.830 -28.242 1.00 32.97 73 GLY A CA 1
ATOM 607 C C . GLY A 1 73 ? 29.065 -39.040 -28.787 1.00 32.97 73 GLY A C 1
ATOM 608 O O . GLY A 1 73 ? 29.995 -38.414 -28.274 1.00 32.97 73 GLY A O 1
ATOM 609 N N . PRO A 1 74 ? 29.262 -39.910 -29.793 1.00 36.53 74 PRO A N 1
ATOM 610 C CA . PRO A 1 74 ? 30.571 -40.131 -30.399 1.00 36.53 74 PRO A CA 1
ATOM 611 C C . PRO A 1 74 ? 30.982 -38.891 -31.197 1.00 36.53 74 PRO A C 1
ATOM 613 O O . PRO A 1 74 ? 30.247 -38.459 -32.083 1.00 36.53 74 PRO A O 1
ATOM 616 N N . GLY A 1 75 ? 32.136 -38.320 -30.857 1.00 36.19 75 GLY A N 1
ATOM 617 C CA . GLY A 1 75 ? 32.792 -37.292 -31.654 1.00 36.19 75 GLY A CA 1
ATOM 618 C C . GLY A 1 75 ? 33.441 -37.899 -32.894 1.00 36.19 75 GLY A C 1
ATOM 619 O O . GLY A 1 75 ? 34.076 -38.952 -32.822 1.00 36.19 75 GLY A O 1
ATOM 620 N N . ASP A 1 76 ? 33.251 -37.211 -34.015 1.00 36.69 76 ASP A N 1
ATOM 621 C CA . ASP A 1 76 ? 34.038 -37.344 -35.231 1.00 36.69 76 ASP A CA 1
ATOM 622 C C . ASP A 1 76 ? 35.489 -36.936 -34.950 1.00 36.69 76 ASP A C 1
ATOM 624 O O . ASP A 1 76 ? 35.759 -35.762 -34.729 1.00 36.69 76 ASP A O 1
ATOM 628 N N . ASP A 1 77 ? 36.416 -37.890 -35.020 1.00 37.97 77 ASP A N 1
ATOM 629 C CA . ASP A 1 77 ? 37.845 -37.627 -35.197 1.00 37.97 77 ASP A CA 1
ATOM 630 C C . ASP A 1 77 ? 38.392 -38.620 -36.232 1.00 37.97 77 ASP A C 1
ATOM 632 O O . ASP A 1 77 ? 38.860 -39.717 -35.923 1.00 37.97 77 ASP A O 1
ATOM 636 N N . ALA A 1 78 ? 38.297 -38.235 -37.505 1.00 33.53 78 ALA A N 1
ATOM 637 C CA . ALA A 1 78 ? 39.017 -38.874 -38.596 1.00 33.53 78 ALA A CA 1
ATOM 638 C C . ALA A 1 78 ? 40.271 -38.049 -38.911 1.00 33.53 78 ALA A C 1
ATOM 640 O O . ALA A 1 78 ? 40.187 -36.981 -39.513 1.00 33.53 78 ALA A O 1
ATOM 641 N N . GLY A 1 79 ? 41.447 -38.564 -38.545 1.00 32.50 79 GLY A N 1
ATOM 642 C CA . GLY A 1 79 ? 42.713 -38.029 -39.038 1.00 32.50 79 GLY A CA 1
ATOM 643 C C . GLY A 1 79 ? 43.949 -38.540 -38.303 1.00 32.50 79 GLY A C 1
ATOM 644 O O . GLY A 1 79 ? 44.297 -38.022 -37.252 1.00 32.50 79 GLY A O 1
ATOM 645 N N . GLY A 1 80 ? 44.670 -39.483 -38.920 1.00 31.14 80 GLY A N 1
ATOM 646 C CA . GLY A 1 80 ? 46.093 -39.722 -38.637 1.00 31.14 80 GLY A CA 1
ATOM 647 C C . GLY A 1 80 ? 46.410 -41.081 -38.021 1.00 31.14 80 GLY A C 1
ATOM 648 O O . GLY A 1 80 ? 46.223 -41.301 -36.832 1.00 31.14 80 GLY A O 1
ATOM 649 N N . GLY A 1 81 ? 46.908 -41.996 -38.855 1.00 34.03 81 GLY A N 1
ATOM 650 C CA . GLY A 1 81 ? 47.232 -43.370 -38.484 1.00 34.03 81 GLY A CA 1
ATOM 651 C C . GLY A 1 81 ? 48.507 -43.552 -37.655 1.00 34.03 81 GLY A C 1
ATOM 652 O O . GLY A 1 81 ? 49.395 -42.706 -37.613 1.00 34.03 81 GLY A O 1
ATOM 653 N N . GLY A 1 82 ? 48.603 -44.736 -37.054 1.00 30.89 82 GLY A N 1
ATOM 654 C CA . GLY A 1 82 ? 49.799 -45.234 -36.382 1.00 30.89 82 GLY A CA 1
ATOM 655 C C . GLY A 1 82 ? 49.474 -46.510 -35.615 1.00 30.89 82 GLY A C 1
ATOM 656 O O . GLY A 1 82 ? 48.970 -46.456 -34.500 1.00 30.89 82 GLY A O 1
ATOM 657 N N . GLY A 1 83 ? 49.691 -47.666 -36.245 1.00 37.97 83 GLY A N 1
ATOM 658 C CA . GLY A 1 83 ? 49.322 -48.964 -35.690 1.00 37.97 83 GLY A CA 1
ATOM 659 C C . GLY A 1 83 ? 50.182 -49.394 -34.506 1.00 37.97 83 GLY A C 1
ATOM 660 O O . GLY A 1 83 ? 51.401 -49.254 -34.536 1.00 37.97 83 GLY A O 1
ATOM 661 N N . THR A 1 84 ? 49.554 -50.022 -33.513 1.00 33.75 84 THR A N 1
ATOM 662 C CA . THR A 1 84 ? 50.219 -50.933 -32.574 1.00 33.75 84 THR A CA 1
ATOM 663 C C . THR A 1 84 ? 49.287 -52.087 -32.185 1.00 33.75 84 THR A C 1
ATOM 665 O O . THR A 1 84 ? 48.064 -51.990 -32.233 1.00 33.75 84 THR A O 1
ATOM 668 N N . ARG A 1 85 ? 49.921 -53.237 -31.942 1.00 33.91 85 ARG A N 1
ATOM 669 C CA . ARG A 1 85 ? 49.396 -54.610 -31.947 1.00 33.91 85 ARG A CA 1
ATOM 670 C C . ARG A 1 85 ? 48.473 -54.964 -30.777 1.00 33.91 85 ARG A C 1
ATOM 672 O O . ARG A 1 85 ? 48.638 -54.484 -29.664 1.00 33.91 85 ARG A O 1
ATOM 679 N N . ALA A 1 86 ? 47.604 -55.939 -31.049 1.00 32.50 86 ALA A N 1
ATOM 680 C CA . ALA A 1 86 ? 46.785 -56.677 -30.095 1.00 32.50 86 ALA A CA 1
ATOM 681 C C . ALA A 1 86 ? 47.583 -57.699 -29.252 1.00 32.50 86 ALA A C 1
ATOM 683 O O . ALA A 1 86 ? 48.511 -58.338 -29.751 1.00 32.50 86 ALA A O 1
ATOM 684 N N . GLY A 1 87 ? 47.130 -57.902 -28.009 1.00 31.47 87 GLY A N 1
ATOM 685 C CA . GLY A 1 87 ? 47.465 -59.002 -27.090 1.00 31.47 87 GLY A CA 1
ATOM 686 C C . GLY A 1 87 ? 46.266 -59.305 -26.158 1.00 31.47 87 GLY A C 1
ATOM 687 O O . GLY A 1 87 ? 45.408 -58.436 -26.019 1.00 31.47 87 GLY A O 1
ATOM 688 N N . PRO A 1 88 ? 46.115 -60.528 -25.604 1.00 41.75 88 PRO A N 1
ATOM 689 C CA . PRO A 1 88 ? 44.816 -61.215 -25.582 1.00 41.75 88 PRO A CA 1
ATOM 690 C C . PRO A 1 88 ? 44.065 -61.296 -24.231 1.00 41.75 88 PRO A C 1
ATOM 692 O O . PRO A 1 88 ? 44.665 -61.337 -23.168 1.00 41.75 88 PRO A O 1
ATOM 695 N N . ARG A 1 89 ? 42.729 -61.396 -24.375 1.00 37.19 89 ARG A N 1
ATOM 696 C CA . ARG A 1 89 ? 41.654 -62.042 -23.576 1.00 37.19 89 ARG A CA 1
ATOM 697 C C . ARG A 1 89 ? 41.881 -62.409 -22.098 1.00 37.19 89 ARG A C 1
ATOM 699 O O . ARG A 1 89 ? 42.670 -63.292 -21.797 1.00 37.19 89 ARG A O 1
ATOM 706 N N . GLU A 1 90 ? 40.924 -61.977 -21.270 1.00 32.22 90 GLU A N 1
ATOM 707 C CA . GLU A 1 90 ? 40.353 -62.779 -20.177 1.00 32.22 90 GLU A CA 1
ATOM 708 C C . GLU A 1 90 ? 38.858 -62.440 -19.978 1.00 32.22 90 GLU A C 1
ATOM 710 O O . GLU A 1 90 ? 38.346 -61.467 -20.525 1.00 32.22 90 GLU A O 1
ATOM 715 N N . ALA A 1 91 ? 38.146 -63.352 -19.324 1.00 30.23 91 ALA A N 1
ATOM 716 C CA . ALA A 1 91 ? 36.830 -63.875 -19.683 1.00 30.23 91 ALA A CA 1
ATOM 717 C C . ALA A 1 91 ? 35.568 -63.064 -19.300 1.00 30.23 91 ALA A C 1
ATOM 719 O O . ALA A 1 91 ? 35.551 -62.227 -18.405 1.00 30.23 91 ALA A O 1
ATOM 720 N N . ALA A 1 92 ? 34.478 -63.421 -19.989 1.00 34.19 92 ALA A N 1
ATOM 721 C CA . ALA A 1 92 ? 33.091 -63.015 -19.782 1.00 34.19 92 ALA A CA 1
ATOM 722 C C . ALA A 1 92 ? 32.305 -64.070 -18.980 1.00 34.19 92 ALA A C 1
ATOM 724 O O . ALA A 1 92 ? 32.626 -65.249 -19.096 1.00 34.19 92 ALA A O 1
ATOM 725 N N . GLN A 1 93 ? 31.245 -63.646 -18.274 1.00 32.16 93 GLN A N 1
ATOM 726 C CA . GLN A 1 93 ? 29.938 -64.316 -18.051 1.00 32.16 93 GLN A CA 1
ATOM 727 C C . GLN A 1 93 ? 29.158 -63.535 -16.964 1.00 32.16 93 GLN A C 1
ATOM 729 O O . GLN A 1 93 ? 29.773 -62.980 -16.065 1.00 32.16 93 GLN A O 1
ATOM 734 N N . SER A 1 94 ? 27.827 -63.418 -16.940 1.00 27.86 94 SER A N 1
ATOM 735 C CA . SER A 1 94 ? 26.754 -63.823 -17.859 1.00 27.86 94 SER A CA 1
ATOM 736 C C . SER A 1 94 ? 25.462 -63.084 -17.478 1.00 27.86 94 SER A C 1
ATOM 738 O O . SER A 1 94 ? 25.150 -62.930 -16.299 1.00 27.86 94 SER A O 1
ATOM 740 N N . VAL A 1 95 ? 24.704 -62.689 -18.498 1.00 31.73 95 VAL A N 1
ATOM 741 C CA . VAL A 1 95 ? 23.321 -62.195 -18.450 1.00 31.73 95 VAL A CA 1
ATOM 742 C C . VAL A 1 95 ? 22.360 -63.388 -18.406 1.00 31.73 95 VAL A C 1
ATOM 744 O O . VAL A 1 95 ? 22.599 -64.377 -19.095 1.00 31.73 95 VAL A O 1
ATOM 747 N N . LEU A 1 96 ? 21.251 -63.274 -17.670 1.00 30.64 96 LEU A N 1
ATOM 748 C CA . LEU A 1 96 ? 20.086 -64.151 -17.810 1.00 30.64 96 LEU A CA 1
ATOM 749 C C . LEU A 1 96 ? 18.824 -63.299 -17.985 1.00 30.64 96 LEU A C 1
ATOM 751 O O . LEU A 1 96 ? 18.397 -62.585 -17.082 1.00 30.64 96 LEU A O 1
ATOM 755 N N . VAL A 1 97 ? 18.265 -63.392 -19.190 1.00 32.53 97 VAL A N 1
ATOM 756 C CA . VAL A 1 97 ? 16.901 -63.021 -19.577 1.00 32.53 97 VAL A CA 1
ATOM 757 C C . VAL A 1 97 ? 16.147 -64.332 -19.780 1.00 32.53 97 VAL A C 1
ATOM 759 O O . VAL A 1 97 ? 16.705 -65.243 -20.387 1.00 32.53 97 VAL A O 1
ATOM 762 N N . ALA A 1 98 ? 14.887 -64.405 -19.354 1.00 30.42 98 ALA A N 1
ATOM 763 C CA . ALA A 1 98 ? 13.868 -65.187 -20.053 1.00 30.42 98 ALA A CA 1
ATOM 764 C C . ALA A 1 98 ? 12.463 -64.691 -19.678 1.00 30.42 98 ALA A C 1
ATOM 766 O O . ALA A 1 98 ? 12.020 -64.795 -18.537 1.00 30.42 98 ALA A O 1
ATOM 767 N N . ASP A 1 99 ? 11.822 -64.128 -20.692 1.00 34.16 99 ASP A N 1
ATOM 768 C CA . ASP A 1 99 ? 10.388 -63.948 -20.894 1.00 34.16 99 ASP A CA 1
ATOM 769 C C . ASP A 1 99 ? 9.736 -65.333 -21.109 1.00 34.16 99 ASP A C 1
ATOM 771 O O . ASP A 1 99 ? 10.390 -66.190 -21.701 1.00 34.16 99 ASP A O 1
ATOM 775 N N . ASP A 1 100 ? 8.498 -65.571 -20.656 1.00 31.05 100 ASP A N 1
ATOM 776 C CA . ASP A 1 100 ? 7.426 -66.009 -21.567 1.00 31.05 100 ASP A CA 1
ATOM 777 C C . ASP A 1 100 ? 6.044 -66.153 -20.903 1.00 31.05 100 ASP A C 1
ATOM 779 O O . ASP A 1 100 ? 5.874 -66.575 -19.754 1.00 31.05 100 ASP A O 1
ATOM 783 N N . ARG A 1 101 ? 5.029 -65.845 -21.709 1.00 36.34 101 ARG A N 1
ATOM 784 C CA . ARG A 1 101 ? 3.592 -65.957 -21.430 1.00 36.34 101 ARG A CA 1
ATOM 785 C C . ARG A 1 101 ? 3.098 -67.389 -21.640 1.00 36.34 101 ARG A C 1
ATOM 787 O O . ARG A 1 101 ? 3.489 -68.031 -22.607 1.00 36.34 101 ARG A O 1
ATOM 794 N N . ARG A 1 102 ? 2.069 -67.816 -20.891 1.00 29.36 102 ARG A N 1
ATOM 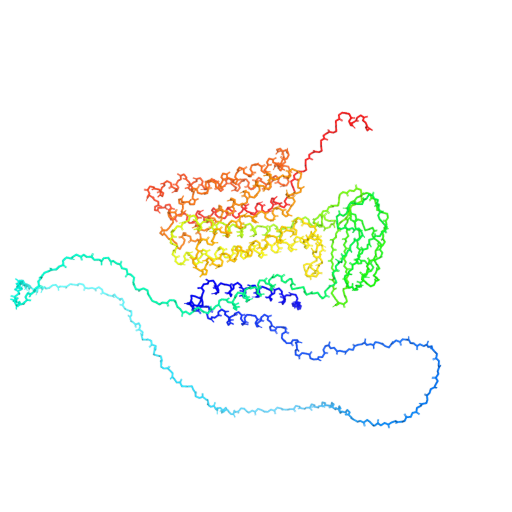795 C CA . ARG A 1 102 ? 1.016 -68.714 -21.415 1.00 29.36 102 ARG A CA 1
ATOM 796 C C . ARG A 1 102 ? -0.300 -68.605 -20.640 1.00 29.36 102 ARG A C 1
ATOM 798 O O . ARG A 1 102 ? -0.342 -68.553 -19.419 1.00 29.36 102 ARG A O 1
ATOM 805 N N . CYS A 1 103 ? -1.364 -68.556 -21.430 1.00 33.03 103 CYS A N 1
ATOM 806 C CA . CYS A 1 103 ? -2.782 -68.524 -21.093 1.00 33.03 103 CYS A CA 1
ATOM 807 C C . CYS A 1 103 ? -3.288 -69.914 -20.659 1.00 33.03 103 CYS A C 1
ATOM 809 O O . CYS A 1 103 ? -2.797 -70.899 -21.206 1.00 33.03 103 CYS A O 1
ATOM 811 N N . LEU A 1 104 ? -4.290 -69.990 -19.767 1.00 32.56 104 LEU A N 1
ATOM 812 C CA . LEU A 1 104 ? -5.485 -70.849 -19.903 1.00 32.56 104 LEU A CA 1
ATOM 813 C C . LEU A 1 104 ? -6.497 -70.636 -18.755 1.00 32.56 104 LEU A C 1
ATOM 815 O O . LEU A 1 104 ? -6.162 -70.560 -17.579 1.00 32.56 104 LEU A O 1
ATOM 819 N N . SER A 1 105 ? -7.762 -70.562 -19.157 1.00 36.47 105 SER A N 1
ATOM 820 C CA . SER A 1 105 ? -9.009 -70.451 -18.391 1.00 36.47 105 SER A CA 1
ATOM 821 C C . SER A 1 105 ? -9.473 -71.768 -17.742 1.00 36.47 105 SER A C 1
ATOM 823 O O . SER A 1 105 ? -9.349 -72.800 -18.403 1.00 36.47 105 SER A O 1
ATOM 825 N N . ARG A 1 106 ? -10.178 -71.720 -16.592 1.00 32.06 106 ARG A N 1
ATOM 826 C CA . ARG A 1 106 ? -11.532 -72.311 -16.381 1.00 32.06 106 ARG A CA 1
ATOM 827 C C . ARG A 1 106 ? -12.083 -72.120 -14.949 1.00 32.06 106 ARG A C 1
ATOM 829 O O . ARG A 1 106 ? -11.348 -71.948 -13.992 1.00 32.06 106 ARG A O 1
ATOM 836 N N . LEU A 1 107 ? -13.417 -72.126 -14.916 1.00 37.03 107 LEU A N 1
ATOM 837 C CA . LEU A 1 107 ? -14.423 -71.863 -13.875 1.00 37.03 107 LEU A CA 1
ATOM 838 C C . LEU A 1 107 ? -14.409 -72.799 -12.647 1.00 37.03 107 LEU A C 1
ATOM 840 O O . LEU A 1 107 ? -14.005 -73.950 -12.769 1.00 37.03 107 LEU A O 1
ATOM 844 N N . GLY A 1 108 ? -15.060 -72.370 -11.553 1.00 30.25 108 GLY A N 1
ATOM 845 C CA . GLY A 1 108 ? -15.745 -73.278 -10.613 1.00 30.25 108 GLY A CA 1
ATOM 846 C C . GLY A 1 108 ? -15.740 -72.813 -9.155 1.00 30.25 108 GLY A C 1
ATOM 847 O O . GLY A 1 108 ? -14.682 -72.751 -8.551 1.00 30.25 108 GLY A O 1
ATOM 848 N N . GLY A 1 109 ? -16.912 -72.467 -8.610 1.00 32.94 109 GLY A N 1
ATOM 849 C CA . GLY A 1 109 ? -17.073 -71.817 -7.305 1.00 32.94 109 GLY A CA 1
ATOM 850 C C . GLY A 1 109 ? -17.027 -72.708 -6.057 1.00 32.94 109 GLY A C 1
ATOM 851 O O . GLY A 1 109 ? -16.998 -73.933 -6.135 1.00 32.94 109 GLY A O 1
ATOM 852 N N . GLY A 1 110 ? -17.089 -72.033 -4.904 1.00 30.50 110 GLY A N 1
ATOM 853 C CA . GLY A 1 110 ? -17.293 -72.612 -3.574 1.00 30.50 110 GLY A CA 1
ATOM 854 C C . GLY A 1 110 ? -16.710 -71.739 -2.452 1.00 30.50 110 GLY A C 1
ATOM 855 O O . GLY A 1 110 ? -15.542 -71.882 -2.117 1.00 30.50 110 GLY A O 1
ATOM 856 N N . ASP A 1 111 ? -17.522 -70.850 -1.871 1.00 36.81 111 ASP A N 1
ATOM 857 C CA . ASP A 1 111 ? -17.357 -70.354 -0.484 1.00 36.81 111 ASP A CA 1
ATOM 858 C C . ASP A 1 111 ? -17.753 -71.471 0.515 1.00 36.81 111 ASP A C 1
ATOM 860 O O . ASP A 1 111 ? -18.429 -72.407 0.068 1.00 36.81 111 ASP A O 1
ATOM 864 N N . PRO A 1 112 ? -17.523 -71.402 1.857 1.00 55.50 112 PRO A N 1
ATOM 865 C CA . PRO A 1 112 ? -16.802 -70.455 2.754 1.00 55.50 112 PRO A CA 1
ATOM 866 C C . PRO A 1 112 ? -15.813 -71.258 3.692 1.00 55.50 112 PRO A C 1
ATOM 868 O O . PRO A 1 112 ? -15.464 -72.364 3.279 1.00 55.50 112 PRO A O 1
ATOM 871 N N . PRO A 1 113 ? -15.349 -70.883 4.930 1.00 51.97 113 PRO A N 1
ATOM 872 C CA . PRO A 1 113 ? -15.632 -69.739 5.823 1.00 51.97 113 PRO A CA 1
ATOM 873 C C . PRO A 1 113 ? -14.395 -69.084 6.523 1.00 51.97 113 PRO A C 1
ATOM 875 O O . PRO A 1 113 ? -13.253 -69.485 6.297 1.00 51.97 113 PRO A O 1
ATOM 878 N N . PRO A 1 114 ? -14.599 -68.068 7.400 1.00 46.75 114 PRO A N 1
ATOM 879 C CA . PRO A 1 114 ? -13.527 -67.292 8.023 1.00 46.75 114 PRO A CA 1
ATOM 880 C C . PRO A 1 114 ? -13.106 -67.834 9.405 1.00 46.75 114 PRO A C 1
ATOM 882 O O . PRO A 1 114 ? -13.935 -68.244 10.217 1.00 46.75 114 PRO A O 1
ATOM 885 N N . ARG A 1 115 ? -11.805 -67.757 9.711 1.00 35.97 115 ARG A N 1
ATOM 886 C CA . ARG A 1 115 ? -11.217 -67.843 11.067 1.00 35.97 115 ARG A CA 1
ATOM 887 C C . ARG A 1 115 ? -10.252 -66.659 11.199 1.00 35.97 115 ARG A C 1
ATOM 889 O O . ARG A 1 115 ? -9.352 -66.531 10.385 1.00 35.97 115 ARG A O 1
ATOM 896 N N . ALA A 1 116 ? -10.542 -65.628 11.990 1.00 32.41 116 ALA A N 1
ATOM 897 C CA . ALA A 1 116 ? -10.518 -65.560 13.452 1.00 32.41 116 ALA A CA 1
ATOM 898 C C . ALA A 1 116 ? -9.109 -65.745 14.031 1.00 32.41 116 ALA A C 1
ATOM 900 O O . ALA A 1 116 ? -8.708 -66.864 14.326 1.00 32.41 116 ALA A O 1
ATOM 901 N N . GLU A 1 117 ? -8.433 -64.630 14.313 1.00 32.00 117 GLU A N 1
ATOM 902 C CA . GLU A 1 117 ? -7.524 -64.562 15.453 1.00 32.00 117 GLU A CA 1
ATOM 903 C C . GLU A 1 117 ? -7.607 -63.199 16.146 1.00 32.00 117 GLU A C 1
ATOM 905 O O . GLU A 1 117 ? -7.858 -62.160 15.535 1.00 32.00 117 GLU A O 1
ATOM 910 N N . ARG A 1 118 ? -7.533 -63.264 17.476 1.00 31.12 118 ARG A N 1
ATOM 911 C CA . ARG A 1 118 ? -7.880 -62.222 18.443 1.00 31.12 118 ARG A CA 1
ATOM 912 C C . ARG A 1 118 ? -6.610 -61.507 18.886 1.00 31.12 118 ARG A C 1
ATOM 914 O O . ARG A 1 118 ? -5.633 -62.176 19.193 1.00 31.12 118 ARG A O 1
ATOM 921 N N . LEU A 1 119 ? -6.686 -60.199 19.128 1.00 31.42 119 LEU A N 1
ATOM 922 C CA . LEU A 1 119 ? -5.855 -59.585 20.163 1.00 31.42 119 LEU A CA 1
ATOM 923 C C . LEU A 1 119 ? -6.685 -58.630 21.026 1.00 31.42 119 LEU A C 1
ATOM 925 O O . LEU A 1 119 ? -7.497 -57.846 20.541 1.00 31.42 119 LEU A O 1
ATOM 929 N N . ALA A 1 120 ? -6.513 -58.792 22.332 1.00 33.09 120 ALA A N 1
ATOM 930 C CA . ALA A 1 120 ? -7.325 -58.234 23.397 1.00 33.09 120 ALA A CA 1
ATOM 931 C C . ALA A 1 120 ? -7.057 -56.740 23.642 1.00 33.09 120 ALA A C 1
ATOM 933 O O . ALA A 1 120 ? -5.909 -56.320 23.771 1.00 33.09 120 ALA A O 1
ATOM 934 N N . LEU A 1 121 ? -8.125 -55.958 23.824 1.00 33.41 121 LEU A N 1
ATOM 935 C CA . LEU A 1 121 ? -8.074 -54.605 24.381 1.00 33.41 121 LEU A CA 1
ATOM 936 C C . LEU A 1 121 ? -8.670 -54.608 25.795 1.00 33.41 121 LEU A C 1
ATOM 938 O O . LEU A 1 121 ? -9.808 -55.023 26.017 1.00 33.41 121 LEU A O 1
ATOM 942 N N . ARG A 1 122 ? -7.866 -54.149 26.759 1.00 30.33 122 ARG A N 1
ATOM 943 C CA . ARG A 1 122 ? -8.241 -53.944 28.164 1.00 30.33 122 ARG A CA 1
ATOM 944 C C . ARG A 1 122 ? -9.250 -52.797 28.280 1.00 30.33 122 ARG A C 1
ATOM 946 O O . ARG A 1 122 ? -9.008 -51.699 27.790 1.00 30.33 122 ARG A O 1
ATOM 953 N N . GLN A 1 123 ? -10.355 -53.059 28.977 1.00 32.44 123 GLN A N 1
ATOM 954 C CA . GLN A 1 123 ? -11.421 -52.101 29.259 1.00 32.44 123 GLN A CA 1
ATOM 955 C C . GLN A 1 123 ? -11.011 -51.032 30.283 1.00 32.44 123 GLN A C 1
ATOM 957 O O . GLN A 1 123 ? -10.542 -51.354 31.375 1.00 32.44 123 GLN A O 1
ATOM 962 N N . GLY A 1 124 ? -11.306 -49.770 29.963 1.00 30.20 124 GLY A N 1
ATOM 963 C CA . GLY A 1 124 ? -11.488 -48.676 30.917 1.00 30.20 124 GLY A CA 1
ATOM 964 C C . GLY A 1 124 ? -12.965 -48.273 30.943 1.00 30.20 124 GLY A C 1
ATOM 965 O O . GLY A 1 124 ? -13.541 -47.956 29.907 1.00 30.20 124 GLY A O 1
ATOM 966 N N . ARG A 1 125 ? -13.583 -48.343 32.126 1.00 33.34 125 ARG A N 1
ATOM 967 C CA . ARG A 1 125 ? -14.998 -48.041 32.390 1.00 33.34 125 ARG A CA 1
ATOM 968 C C . ARG A 1 125 ? -15.321 -46.560 32.153 1.00 33.34 125 ARG A C 1
ATOM 970 O O . ARG A 1 125 ? -14.746 -45.707 32.822 1.00 33.34 125 ARG A O 1
ATOM 977 N N . VAL A 1 126 ? -16.326 -46.279 31.323 1.00 35.44 126 VAL A N 1
ATOM 978 C CA . VAL A 1 126 ? -17.102 -45.027 31.347 1.00 35.44 126 VAL A CA 1
ATOM 979 C C . VAL A 1 126 ? -18.577 -45.392 31.174 1.00 35.44 126 VAL A C 1
ATOM 981 O O . VAL A 1 126 ? -18.953 -45.997 30.173 1.00 35.44 126 VAL A O 1
ATOM 984 N N . SER A 1 127 ? -19.404 -45.063 32.166 1.00 35.31 127 SER A N 1
ATOM 985 C CA . SER A 1 127 ? -20.861 -45.240 32.115 1.00 35.31 127 SER A CA 1
ATOM 986 C C . SER A 1 127 ? -21.530 -44.049 31.413 1.00 35.31 127 SER A C 1
ATOM 988 O O . SER A 1 127 ? -21.167 -42.911 31.720 1.00 35.31 127 SER A O 1
ATOM 990 N N . PRO A 1 128 ? -22.526 -44.263 30.531 1.00 47.25 128 PRO A N 1
ATOM 991 C CA . PRO A 1 128 ? -23.360 -43.195 29.981 1.00 47.25 128 PRO A CA 1
ATOM 992 C C . PRO A 1 128 ? -24.602 -42.908 30.861 1.00 47.25 128 PRO A C 1
ATOM 994 O O . PRO A 1 128 ? -24.985 -43.749 31.681 1.00 47.25 128 PRO A O 1
ATOM 997 N N . PRO A 1 129 ? -25.235 -41.726 30.711 1.00 43.44 129 PRO A N 1
ATOM 998 C CA . PRO A 1 129 ? -26.362 -41.287 31.533 1.00 43.44 129 PRO A CA 1
ATOM 999 C C . PRO A 1 129 ? -27.698 -41.853 31.028 1.00 43.44 129 PRO A C 1
ATOM 1001 O O . PRO A 1 129 ? -27.847 -42.141 29.842 1.00 43.44 129 PRO A O 1
ATOM 1004 N N . ARG A 1 130 ? -28.677 -41.985 31.933 1.00 39.66 130 ARG A N 1
ATOM 1005 C CA . ARG A 1 130 ? -30.060 -42.372 31.615 1.00 39.66 130 ARG A CA 1
ATOM 1006 C C . ARG A 1 130 ? -31.001 -41.174 31.500 1.00 39.66 130 ARG A C 1
ATOM 1008 O O . ARG A 1 130 ? -30.766 -40.106 32.058 1.00 39.66 130 ARG A O 1
ATOM 1015 N N . ASP A 1 131 ? -32.049 -41.452 30.743 1.00 35.00 131 ASP A N 1
ATOM 1016 C CA . ASP A 1 131 ? -33.003 -40.590 30.068 1.00 35.00 131 ASP A CA 1
ATOM 1017 C C . ASP A 1 131 ? -33.971 -39.746 30.911 1.00 35.00 131 ASP A C 1
ATOM 1019 O O . ASP A 1 131 ? -34.378 -40.091 32.017 1.00 35.00 131 ASP A O 1
ATOM 1023 N N . ARG A 1 132 ? -34.365 -38.648 30.250 1.00 35.72 132 ARG A N 1
ATOM 1024 C CA . ARG A 1 132 ? -35.690 -38.007 30.141 1.00 35.72 132 ARG A CA 1
ATOM 1025 C C . ARG A 1 132 ? -36.860 -38.650 30.895 1.00 35.72 132 ARG A C 1
ATOM 1027 O O . ARG A 1 132 ? -37.177 -39.808 30.659 1.00 35.72 132 ARG A O 1
ATOM 1034 N N . LEU A 1 133 ? -37.656 -37.796 31.542 1.00 35.03 133 LEU A N 1
ATOM 1035 C CA . LEU A 1 133 ? -39.121 -37.853 31.482 1.00 35.03 133 LEU A CA 1
ATOM 1036 C C . LEU A 1 133 ? -39.684 -36.426 31.534 1.00 35.03 133 LEU A C 1
ATOM 1038 O O . LEU A 1 133 ? -39.368 -35.646 32.428 1.00 35.03 133 LEU A O 1
ATOM 1042 N N . ASP A 1 134 ? -40.489 -36.111 30.527 1.00 36.47 134 ASP A N 1
ATOM 1043 C CA . ASP A 1 134 ? -41.151 -34.839 30.263 1.00 36.47 134 ASP A CA 1
ATOM 1044 C C . ASP A 1 134 ? -42.646 -35.177 30.161 1.00 36.47 134 ASP A C 1
ATOM 1046 O O . ASP A 1 134 ? -43.026 -35.953 29.284 1.00 36.47 134 ASP A O 1
ATOM 1050 N N . VAL A 1 135 ? -43.488 -34.682 31.075 1.00 37.31 135 VAL A N 1
ATOM 1051 C CA . VAL A 1 135 ? -44.955 -34.730 30.937 1.00 37.31 135 VAL A CA 1
ATOM 1052 C C . VAL A 1 135 ? -45.550 -33.439 31.491 1.00 37.31 135 VAL A C 1
ATOM 1054 O O . VAL A 1 135 ? -45.392 -33.094 32.661 1.00 37.31 135 VAL A O 1
ATOM 1057 N N . ARG A 1 136 ? -46.253 -32.734 30.604 1.00 35.25 136 ARG A N 1
ATOM 1058 C CA . ARG A 1 136 ? -47.058 -31.541 30.855 1.00 35.25 136 ARG A CA 1
ATOM 1059 C C . ARG A 1 136 ? -48.489 -31.910 31.270 1.00 35.25 136 ARG A C 1
ATOM 1061 O O . ARG A 1 136 ? -49.111 -32.754 30.641 1.00 35.25 136 ARG A O 1
ATOM 1068 N N . ASP A 1 137 ? -48.986 -31.118 32.220 1.00 34.50 137 ASP A N 1
ATOM 1069 C CA . ASP A 1 137 ? -50.311 -30.477 32.258 1.00 34.50 137 ASP A CA 1
ATOM 1070 C C . ASP A 1 137 ? -51.572 -31.340 32.488 1.00 34.50 137 ASP A C 1
ATOM 1072 O O . ASP A 1 137 ? -51.999 -32.102 31.624 1.00 34.50 137 ASP A O 1
ATOM 1076 N N . ARG A 1 138 ? -52.247 -31.102 33.627 1.00 34.28 138 ARG A N 1
ATOM 1077 C CA . ARG A 1 138 ? -53.717 -31.011 33.723 1.00 34.28 138 ARG A CA 1
ATOM 1078 C C . ARG A 1 138 ? -54.158 -30.297 35.010 1.00 34.28 138 ARG A C 1
ATOM 1080 O O . ARG A 1 138 ? -53.663 -30.556 36.101 1.00 34.28 138 ARG A O 1
ATOM 1087 N N . ARG A 1 139 ? -55.106 -29.378 34.820 1.00 36.31 139 ARG A N 1
ATOM 1088 C CA . ARG A 1 139 ? -55.766 -28.482 35.784 1.00 36.31 139 ARG A CA 1
ATOM 1089 C C . ARG A 1 139 ? -56.707 -29.229 36.742 1.00 36.31 139 ARG A C 1
ATOM 1091 O O . ARG A 1 139 ? -57.331 -30.201 36.329 1.00 36.31 139 ARG A O 1
ATOM 1098 N N . GLY A 1 140 ? -56.918 -28.674 37.942 1.00 33.72 140 GLY A N 1
ATOM 1099 C CA . GLY A 1 140 ? -58.048 -29.009 38.825 1.00 33.72 140 GLY A CA 1
ATOM 1100 C C . GLY A 1 140 ? -57.882 -28.538 40.280 1.00 33.72 140 GLY A C 1
ATOM 1101 O O . GLY A 1 140 ? -57.250 -29.217 41.076 1.00 33.72 140 GLY A O 1
ATOM 1102 N N . LEU A 1 141 ? -58.448 -27.375 40.618 1.00 36.81 141 LEU A N 1
ATOM 1103 C CA . LEU A 1 141 ? -58.784 -26.905 41.984 1.00 36.81 141 LEU A CA 1
ATOM 1104 C C . LEU A 1 141 ? -60.082 -27.601 42.486 1.00 36.81 141 LEU A C 1
ATOM 1106 O O . LEU A 1 141 ? -60.727 -28.230 41.644 1.00 36.81 141 LEU A O 1
ATOM 1110 N N . PRO A 1 142 ? -60.617 -27.373 43.717 1.00 53.88 142 PRO A N 1
ATOM 1111 C CA . PRO A 1 142 ? -60.060 -26.869 44.998 1.00 53.88 142 PRO A CA 1
ATOM 1112 C C . PRO A 1 142 ? -60.461 -27.729 46.242 1.00 53.88 142 PRO A C 1
ATOM 1114 O O . PRO A 1 142 ? -61.337 -28.577 46.137 1.00 53.88 142 PRO A O 1
ATOM 1117 N N . ALA A 1 143 ? -59.893 -27.452 47.434 1.00 36.12 143 ALA A N 1
ATOM 1118 C CA . ALA A 1 143 ? -60.607 -27.310 48.733 1.00 36.12 143 ALA A CA 1
ATOM 1119 C C . ALA A 1 143 ? -59.652 -27.284 49.961 1.00 36.12 143 ALA A C 1
ATOM 1121 O O . ALA A 1 143 ? -58.856 -28.190 50.177 1.00 36.12 143 ALA A O 1
ATOM 1122 N N . CYS A 1 144 ? -59.781 -26.232 50.778 1.00 35.81 144 CYS A N 1
ATOM 1123 C CA . CYS A 1 144 ? -59.316 -26.080 52.176 1.00 35.81 144 CYS A CA 1
ATOM 1124 C C . CYS A 1 144 ? -60.115 -27.010 53.146 1.00 35.81 144 CYS A C 1
ATOM 1126 O O . CYS A 1 144 ? -61.080 -27.596 52.657 1.00 35.81 144 CYS A O 1
ATOM 1128 N N . PRO A 1 145 ? -59.875 -27.098 54.493 1.00 53.28 145 PRO A N 1
ATOM 1129 C CA . PRO A 1 145 ? -59.135 -26.160 55.366 1.00 53.28 145 PRO A CA 1
ATOM 1130 C C . PRO A 1 145 ? -58.336 -26.726 56.592 1.00 53.28 145 PRO A C 1
ATOM 1132 O O . PRO A 1 145 ? -58.514 -27.856 57.020 1.00 53.28 145 PRO A O 1
ATOM 1135 N N . ARG A 1 146 ? -57.587 -25.804 57.241 1.00 36.06 146 ARG A N 1
ATOM 1136 C CA . ARG A 1 146 ? -57.262 -25.673 58.695 1.00 36.06 146 ARG A CA 1
ATOM 1137 C C . ARG A 1 146 ? -56.333 -26.700 59.383 1.00 36.06 146 ARG A C 1
ATOM 1139 O O . ARG A 1 146 ? -56.741 -27.815 59.656 1.00 36.06 146 ARG A O 1
ATOM 1146 N N . PHE A 1 147 ? -55.188 -26.219 59.895 1.00 35.44 147 PHE A N 1
ATOM 1147 C CA . PHE A 1 147 ? -54.990 -25.981 61.341 1.00 35.44 147 PHE A CA 1
ATOM 1148 C C . PHE A 1 147 ? -53.783 -25.049 61.623 1.00 35.44 147 PHE A C 1
ATOM 1150 O O . PHE A 1 147 ? -52.756 -25.089 60.953 1.00 35.44 147 PHE A O 1
ATOM 1157 N N . SER A 1 148 ? -53.991 -24.173 62.606 1.00 36.59 148 SER A N 1
ATOM 1158 C CA . SER A 1 148 ? -53.115 -23.215 63.316 1.00 36.59 148 SER A CA 1
ATOM 1159 C C . SER A 1 148 ? -51.967 -23.906 64.090 1.00 36.59 148 SER A C 1
ATOM 1161 O O . SER A 1 148 ? -52.054 -25.108 64.284 1.00 36.59 148 SER A O 1
ATOM 1163 N N . ALA A 1 149 ? -50.954 -23.311 64.738 1.00 38.19 149 ALA A N 1
ATOM 1164 C CA . ALA A 1 149 ? -50.295 -22.001 64.882 1.00 38.19 149 ALA A CA 1
ATOM 1165 C C . ALA A 1 149 ? -49.256 -22.155 66.042 1.00 38.19 149 ALA A C 1
ATOM 1167 O O . ALA A 1 149 ? -49.326 -23.147 66.764 1.00 38.19 149 ALA A O 1
ATOM 1168 N N . ARG A 1 150 ? -48.435 -21.114 66.301 1.00 38.06 150 ARG A N 1
ATOM 1169 C CA . ARG A 1 150 ? -47.587 -20.840 67.503 1.00 38.06 150 ARG A CA 1
ATOM 1170 C C . ARG A 1 150 ? -46.212 -21.519 67.587 1.00 38.06 150 ARG A C 1
ATOM 1172 O O . ARG A 1 150 ? -46.073 -22.665 67.204 1.00 38.06 150 ARG A O 1
ATOM 1179 N N . CYS A 1 151 ? -45.187 -20.956 68.235 1.00 36.59 151 CYS A N 1
ATOM 1180 C CA . CYS A 1 151 ? -44.703 -19.596 68.570 1.00 36.59 151 CYS A CA 1
ATOM 1181 C C . CYS A 1 151 ? -43.535 -19.787 69.569 1.00 36.59 151 CYS A C 1
ATOM 1183 O O . CYS A 1 151 ? -43.604 -20.690 70.395 1.00 36.59 151 CYS A O 1
ATOM 1185 N N . GLY A 1 152 ? -42.569 -18.857 69.585 1.00 33.84 152 GLY A N 1
ATOM 1186 C CA . GLY A 1 152 ? -41.651 -18.588 70.713 1.00 33.84 152 GLY A CA 1
ATOM 1187 C C . GLY A 1 152 ? -40.206 -19.067 70.489 1.00 33.84 152 GLY A C 1
ATOM 1188 O O . GLY A 1 152 ? -40.002 -20.183 70.042 1.00 33.84 152 GLY A O 1
ATOM 1189 N N . GLY A 1 153 ? -39.131 -18.309 70.730 1.00 31.14 153 GLY A N 1
ATOM 1190 C CA . GLY A 1 153 ? -38.953 -17.008 71.387 1.00 31.14 153 GLY A CA 1
ATOM 1191 C C . GLY A 1 153 ? -38.021 -17.115 72.612 1.00 31.14 153 GLY A C 1
ATOM 1192 O O . GLY A 1 153 ? -38.359 -17.828 73.545 1.00 31.14 153 GLY A O 1
ATOM 1193 N N . GLY A 1 154 ? -36.906 -16.360 72.622 1.00 34.19 154 GLY A N 1
ATOM 1194 C CA . GLY A 1 154 ? -36.074 -16.028 73.808 1.00 34.19 154 GLY A CA 1
ATOM 1195 C C . GLY A 1 154 ? -34.808 -16.897 74.005 1.00 34.19 154 GLY A C 1
ATOM 1196 O O . GLY A 1 154 ? -34.942 -18.104 74.097 1.00 34.19 154 GLY A O 1
ATOM 1197 N N . ALA A 1 155 ? -33.530 -16.475 74.023 1.00 36.41 155 ALA A N 1
ATOM 1198 C CA . ALA A 1 155 ? -32.779 -15.226 74.266 1.00 36.41 155 ALA A CA 1
ATOM 1199 C C . ALA A 1 155 ? -32.164 -15.053 75.673 1.00 36.41 155 ALA A C 1
ATOM 1201 O O . ALA A 1 155 ? -32.677 -14.225 76.401 1.00 36.41 155 ALA A O 1
ATOM 1202 N N . TYR A 1 156 ? -31.013 -15.665 76.021 1.00 39.88 156 TYR A N 1
ATOM 1203 C CA . TYR A 1 156 ? -30.158 -15.256 77.176 1.00 39.88 156 TYR A CA 1
ATOM 1204 C C . TYR A 1 156 ? -28.681 -15.679 76.903 1.00 39.88 156 TYR A C 1
ATOM 1206 O O . TYR A 1 156 ? -28.452 -16.839 76.586 1.00 39.88 156 TYR A O 1
ATOM 1214 N N . ARG A 1 157 ? -27.689 -14.778 76.697 1.00 38.16 157 ARG A N 1
ATOM 1215 C CA . ARG A 1 157 ? -26.789 -14.097 77.682 1.00 38.16 157 ARG A CA 1
ATOM 1216 C C . ARG A 1 157 ? -26.008 -15.077 78.589 1.00 38.16 157 ARG A C 1
ATOM 1218 O O . ARG A 1 157 ? -26.605 -16.016 79.070 1.00 38.16 157 ARG A O 1
ATOM 1225 N N . LEU A 1 158 ? -24.742 -14.916 78.995 1.00 34.56 158 LEU A N 1
ATOM 1226 C CA . LEU A 1 158 ? -23.611 -14.018 78.722 1.00 34.56 158 LEU A CA 1
ATOM 1227 C C . LEU A 1 158 ? -22.408 -14.584 79.534 1.00 34.56 158 LEU A C 1
ATOM 1229 O O . LEU A 1 158 ? -22.585 -14.985 80.673 1.00 34.56 158 LEU A O 1
ATOM 1233 N N . ARG A 1 159 ? -21.208 -14.577 78.942 1.00 37.22 159 ARG A N 1
ATOM 1234 C CA . ARG A 1 159 ? -19.847 -14.386 79.510 1.00 37.22 159 ARG A CA 1
ATOM 1235 C C . ARG A 1 159 ? -19.482 -14.727 80.984 1.00 37.22 159 ARG A C 1
ATOM 1237 O O . ARG A 1 159 ? -19.987 -14.129 81.921 1.00 37.22 159 ARG A O 1
ATOM 1244 N N . ALA A 1 160 ? -18.308 -15.374 81.055 1.00 33.22 160 ALA A N 1
ATOM 1245 C CA . ALA A 1 160 ? -17.112 -15.067 81.868 1.00 33.22 160 ALA A CA 1
ATOM 1246 C C . ALA A 1 160 ? -16.912 -15.730 83.247 1.00 33.22 160 ALA A C 1
ATOM 1248 O O . ALA A 1 160 ? -17.574 -15.416 84.231 1.00 33.22 160 ALA A O 1
ATOM 1249 N N . HIS A 1 161 ? -15.808 -16.482 83.336 1.00 36.03 161 HIS A N 1
ATOM 1250 C CA . HIS A 1 161 ? -14.922 -16.480 84.498 1.00 36.03 161 HIS A CA 1
ATOM 1251 C C . HIS A 1 161 ? -13.466 -16.310 84.040 1.00 36.03 161 HIS A C 1
ATOM 1253 O O . HIS A 1 161 ? -12.909 -17.124 83.311 1.00 36.03 161 HIS A O 1
ATOM 1259 N N . LEU A 1 162 ? -12.894 -15.178 84.446 1.00 39.00 162 LEU A N 1
ATOM 1260 C CA . LEU A 1 162 ? -11.489 -14.790 84.359 1.00 39.00 162 LEU A CA 1
ATOM 1261 C C . LEU A 1 162 ? -10.853 -15.019 85.731 1.00 39.00 162 LEU A C 1
ATOM 1263 O O . LEU A 1 162 ? -11.502 -14.721 86.732 1.00 39.00 162 LEU A O 1
ATOM 1267 N N . ARG A 1 163 ? -9.566 -15.385 85.752 1.00 37.09 163 ARG A N 1
ATOM 1268 C CA . ARG A 1 163 ? -8.471 -14.847 86.602 1.00 37.09 163 ARG A CA 1
ATOM 1269 C C . ARG A 1 163 ? -7.289 -15.823 86.525 1.00 37.09 163 ARG A C 1
ATOM 1271 O O . ARG A 1 163 ? -7.510 -17.019 86.557 1.00 37.09 163 ARG A O 1
ATOM 1278 N N . ARG A 1 164 ? -6.015 -15.440 86.517 1.00 38.56 164 ARG A N 1
ATOM 1279 C CA . ARG A 1 164 ? -5.243 -14.204 86.273 1.00 38.56 164 ARG A CA 1
ATOM 1280 C C . ARG A 1 164 ? -3.810 -14.641 86.618 1.00 38.56 164 ARG A C 1
ATOM 1282 O O . ARG A 1 164 ? -3.642 -15.211 87.683 1.00 38.56 164 ARG A O 1
ATOM 1289 N N . HIS A 1 165 ? -2.796 -14.278 85.839 1.00 34.66 165 HIS A N 1
ATOM 1290 C CA . HIS A 1 165 ? -1.561 -13.747 86.425 1.00 34.66 165 HIS A CA 1
ATOM 1291 C C . HIS A 1 165 ? -0.916 -12.757 85.454 1.00 34.66 165 HIS A C 1
ATOM 1293 O O . HIS A 1 165 ? -0.817 -12.990 84.254 1.00 34.66 165 HIS A O 1
ATOM 1299 N N . LEU A 1 166 ? -0.615 -11.587 86.012 1.00 39.44 166 LEU A N 1
ATOM 1300 C CA . LEU A 1 166 ? -0.171 -10.363 85.362 1.00 39.44 166 LEU A CA 1
ATOM 1301 C C . LEU A 1 166 ? 1.317 -10.407 84.992 1.00 39.44 166 LEU A C 1
ATOM 1303 O O . LEU A 1 166 ? 2.103 -10.964 85.754 1.00 39.44 166 LEU A O 1
ATOM 1307 N N . ARG A 1 167 ? 1.698 -9.655 83.946 1.00 34.88 167 ARG A N 1
ATOM 1308 C CA . ARG A 1 167 ? 2.674 -8.538 84.003 1.00 34.88 167 ARG A CA 1
ATOM 1309 C C . ARG A 1 167 ? 2.654 -7.745 82.674 1.00 34.88 167 ARG A C 1
ATOM 1311 O O . ARG A 1 167 ? 2.762 -8.313 81.598 1.00 34.88 167 ARG A O 1
ATOM 1318 N N . LEU A 1 168 ? 2.463 -6.430 82.784 1.00 38.47 168 LEU A N 1
ATOM 1319 C CA . LEU A 1 168 ? 2.587 -5.359 81.767 1.00 38.47 168 LEU A CA 1
ATOM 1320 C C . LEU A 1 168 ? 3.861 -4.534 82.116 1.00 38.47 168 LEU A C 1
ATOM 1322 O O . LEU A 1 168 ? 4.362 -4.740 83.224 1.00 38.47 168 LEU A O 1
ATOM 1326 N N . PRO A 1 169 ? 4.290 -3.474 81.386 1.00 52.62 169 PRO A N 1
ATOM 1327 C CA . PRO A 1 169 ? 4.279 -3.161 79.936 1.00 52.62 169 PRO A CA 1
ATOM 1328 C C . PRO A 1 169 ? 5.593 -2.479 79.432 1.00 52.62 169 PRO A C 1
ATOM 1330 O O . PRO A 1 169 ? 6.211 -1.744 80.188 1.00 52.62 169 PRO A O 1
ATOM 1333 N N . LEU A 1 170 ? 5.949 -2.548 78.134 1.00 39.66 170 LEU A N 1
ATOM 1334 C CA . LEU A 1 170 ? 6.794 -1.519 77.475 1.00 39.66 170 LEU A CA 1
ATOM 1335 C C . LEU A 1 170 ? 6.449 -1.324 75.973 1.00 39.66 170 LEU A C 1
ATOM 1337 O O . LEU A 1 170 ? 6.719 -2.167 75.129 1.00 39.66 170 LEU A O 1
ATOM 1341 N N . LEU A 1 171 ? 5.802 -0.186 75.696 1.00 42.25 171 LEU A N 1
ATOM 1342 C CA . LEU A 1 171 ? 5.910 0.752 74.557 1.00 42.25 171 LEU A CA 1
ATOM 1343 C C . LEU A 1 171 ? 6.246 0.280 73.106 1.00 42.25 171 LEU A C 1
ATOM 1345 O O . LEU A 1 171 ? 7.403 0.130 72.737 1.00 42.25 171 LEU A O 1
ATOM 1349 N N . ARG A 1 172 ? 5.207 0.385 72.248 1.00 40.47 172 ARG A N 1
ATOM 1350 C CA . ARG A 1 172 ? 5.142 0.983 70.877 1.00 40.47 172 ARG A CA 1
ATOM 1351 C C . ARG A 1 172 ? 5.695 0.246 69.615 1.00 40.47 172 ARG A C 1
ATOM 1353 O O . ARG A 1 172 ? 6.500 -0.668 69.716 1.00 40.47 172 ARG A O 1
ATOM 1360 N N . PRO A 1 173 ? 5.176 0.600 68.404 1.00 47.75 173 PRO A N 1
ATOM 1361 C CA . PRO A 1 173 ? 4.942 -0.316 67.275 1.00 47.75 173 PRO A CA 1
ATOM 1362 C C . PRO A 1 173 ? 5.974 -0.203 66.136 1.00 47.75 173 PRO A C 1
ATOM 1364 O O . PRO A 1 173 ? 6.535 0.869 65.914 1.00 47.75 173 PRO A O 1
ATOM 1367 N N . ARG A 1 174 ? 6.152 -1.264 65.328 1.00 37.38 174 ARG A N 1
ATOM 1368 C CA . ARG A 1 174 ? 6.898 -1.200 64.053 1.00 37.38 174 ARG A CA 1
ATOM 1369 C C . ARG A 1 174 ? 6.262 -2.019 62.916 1.00 37.38 174 ARG A C 1
ATOM 1371 O O . ARG A 1 174 ? 6.179 -3.234 62.975 1.00 37.38 174 ARG A O 1
ATOM 1378 N N . HIS A 1 175 ? 5.799 -1.264 61.919 1.00 35.62 175 HIS A N 1
ATOM 1379 C CA . HIS A 1 175 ? 6.074 -1.321 60.473 1.00 35.62 175 HIS A CA 1
ATOM 1380 C C . HIS A 1 175 ? 6.171 -2.664 59.709 1.00 35.62 175 HIS A C 1
ATOM 1382 O O . HIS A 1 175 ? 6.964 -3.540 60.027 1.00 35.62 175 HIS A O 1
ATOM 1388 N N . ARG A 1 176 ? 5.442 -2.716 58.579 1.00 45.75 176 ARG A N 1
ATOM 1389 C CA . ARG A 1 176 ? 5.587 -3.655 57.446 1.00 45.75 176 ARG A CA 1
ATOM 1390 C C . ARG A 1 176 ? 7.031 -3.728 56.919 1.00 45.75 176 ARG A C 1
ATOM 1392 O O . ARG A 1 176 ? 7.599 -2.662 56.681 1.00 45.75 176 ARG A O 1
ATOM 1399 N N . ALA A 1 177 ? 7.503 -4.937 56.589 1.00 36.78 177 ALA A N 1
ATOM 1400 C CA . ALA A 1 177 ? 8.343 -5.243 55.418 1.00 36.78 177 ALA A CA 1
ATOM 1401 C C . ALA A 1 177 ? 8.476 -6.773 55.195 1.00 36.78 177 ALA A C 1
ATOM 1403 O O . ALA A 1 177 ? 8.825 -7.508 56.109 1.00 36.78 177 ALA A O 1
ATOM 1404 N N . ASP A 1 178 ? 8.157 -7.204 53.971 1.00 38.69 178 ASP A N 1
ATOM 1405 C CA . ASP A 1 178 ? 8.839 -8.206 53.135 1.00 38.69 178 ASP A CA 1
ATOM 1406 C C . ASP A 1 178 ? 9.293 -9.573 53.686 1.00 38.69 178 ASP A C 1
ATOM 1408 O O . ASP A 1 178 ? 10.306 -9.693 54.365 1.00 38.69 178 ASP A O 1
ATOM 1412 N N . LEU A 1 179 ? 8.680 -10.638 53.150 1.00 42.31 179 LEU A N 1
ATOM 1413 C CA . LEU A 1 179 ? 9.360 -11.912 52.883 1.00 42.31 179 LEU A CA 1
ATOM 1414 C C . LEU A 1 179 ? 9.054 -12.378 51.450 1.00 42.31 179 LEU A C 1
ATOM 1416 O O . LEU A 1 179 ? 8.122 -13.134 51.185 1.00 42.31 179 LEU A O 1
ATOM 1420 N N . ARG A 1 180 ? 9.874 -11.891 50.512 1.00 39.94 180 ARG A N 1
ATOM 1421 C CA . ARG A 1 180 ? 10.230 -12.613 49.281 1.00 39.94 180 ARG A CA 1
ATOM 1422 C C . ARG A 1 180 ? 11.357 -13.595 49.615 1.00 39.94 180 ARG A C 1
ATOM 1424 O O . ARG A 1 180 ? 12.254 -13.245 50.373 1.00 39.94 180 ARG A O 1
ATOM 1431 N N . ALA A 1 181 ? 11.378 -14.754 48.963 1.00 33.34 181 ALA A N 1
ATOM 1432 C CA . ALA A 1 181 ? 12.544 -15.639 48.876 1.00 33.34 181 ALA A CA 1
ATOM 1433 C C . ALA A 1 181 ? 12.560 -16.329 47.488 1.00 33.34 181 ALA A C 1
ATOM 1435 O O . ALA A 1 181 ? 11.508 -16.409 46.855 1.00 33.34 181 ALA A O 1
ATOM 1436 N N . PRO A 1 182 ? 13.708 -16.815 46.976 1.00 47.81 182 PRO A N 1
ATOM 1437 C CA . PRO A 1 182 ? 14.809 -15.998 46.466 1.00 47.81 182 PRO A CA 1
ATOM 1438 C C . PRO A 1 182 ? 15.172 -16.327 44.999 1.00 47.81 182 PRO A C 1
ATOM 1440 O O . PRO A 1 182 ? 15.050 -17.454 44.526 1.00 47.81 182 PRO A O 1
ATOM 1443 N N . LEU A 1 183 ? 15.694 -15.327 44.283 1.00 45.19 183 LEU A N 1
ATOM 1444 C CA . LEU A 1 183 ? 16.397 -15.485 43.006 1.00 45.19 183 LEU A CA 1
ATOM 1445 C C . LEU A 1 183 ? 17.847 -15.913 43.270 1.00 45.19 183 LEU A C 1
ATOM 1447 O O . LEU A 1 183 ? 18.649 -15.078 43.678 1.00 45.19 183 LEU A O 1
ATOM 1451 N N . ALA A 1 184 ? 18.206 -17.164 42.974 1.00 39.56 184 ALA A N 1
ATOM 1452 C CA . ALA A 1 184 ? 19.602 -17.560 42.757 1.00 39.56 184 ALA A CA 1
ATOM 1453 C C . ALA A 1 184 ? 19.717 -18.875 41.963 1.00 39.56 184 ALA A C 1
ATOM 1455 O O . ALA A 1 184 ? 20.087 -19.917 42.484 1.00 39.56 184 ALA A O 1
ATOM 1456 N N . ALA A 1 185 ? 19.461 -18.802 40.660 1.00 37.81 185 ALA A N 1
ATOM 1457 C CA . ALA A 1 185 ? 20.132 -19.663 39.691 1.00 37.81 185 ALA A CA 1
ATOM 1458 C C . ALA A 1 185 ? 20.514 -18.792 38.490 1.00 37.81 185 ALA A C 1
ATOM 1460 O O . ALA A 1 185 ? 19.906 -18.844 37.422 1.00 37.81 185 ALA A O 1
ATOM 1461 N N . ARG A 1 186 ? 21.515 -17.923 38.691 1.00 41.12 186 ARG A N 1
ATOM 1462 C CA . ARG A 1 186 ? 22.226 -17.259 37.593 1.00 41.12 186 ARG A CA 1
ATOM 1463 C C . ARG A 1 186 ? 22.956 -18.340 36.792 1.00 41.12 186 ARG A C 1
ATOM 1465 O O . ARG A 1 186 ? 24.134 -18.597 37.008 1.00 41.12 186 ARG A O 1
ATOM 1472 N N . ARG A 1 187 ? 22.269 -18.964 35.835 1.00 40.06 187 ARG A N 1
ATOM 1473 C CA . ARG A 1 187 ? 22.956 -19.487 34.653 1.00 40.06 187 ARG A CA 1
ATOM 1474 C C . ARG A 1 187 ? 23.332 -18.263 33.830 1.00 40.06 187 ARG A C 1
ATOM 1476 O O . ARG A 1 187 ? 22.455 -17.550 33.348 1.00 40.06 187 ARG A O 1
ATOM 1483 N N . SER A 1 188 ? 24.628 -17.960 33.777 1.00 40.09 188 SER A N 1
ATOM 1484 C CA . SER A 1 188 ? 25.165 -16.842 33.001 1.00 40.09 188 SER A CA 1
ATOM 1485 C C . SER A 1 188 ? 24.538 -16.829 31.601 1.00 40.09 188 SER A C 1
ATOM 1487 O O . SER A 1 188 ? 24.590 -17.856 30.930 1.00 40.09 188 SER A O 1
ATOM 1489 N N . PRO A 1 189 ? 23.994 -15.697 31.115 1.00 42.75 189 PRO A N 1
ATOM 1490 C CA . PRO A 1 189 ? 23.350 -15.592 29.800 1.00 42.75 189 PRO A CA 1
ATOM 1491 C C . PRO A 1 189 ? 24.339 -15.689 28.622 1.00 42.75 189 PRO A C 1
ATOM 1493 O O . PRO A 1 189 ? 23.985 -15.392 27.485 1.00 42.75 189 PRO A O 1
ATOM 1496 N N . ALA A 1 190 ? 25.583 -16.105 28.867 1.00 38.47 190 ALA A N 1
ATOM 1497 C CA . ALA A 1 190 ? 26.643 -16.203 27.873 1.00 38.47 190 ALA A CA 1
ATOM 1498 C C . ALA A 1 190 ? 26.327 -17.150 26.692 1.00 38.47 190 ALA A C 1
ATOM 1500 O O . ALA A 1 190 ? 26.584 -16.734 25.562 1.00 38.47 190 ALA A O 1
ATOM 1501 N N . PRO A 1 191 ? 25.734 -18.354 26.863 1.00 42.12 191 PRO A N 1
ATOM 1502 C CA . PRO A 1 191 ? 25.387 -19.196 25.719 1.00 42.12 191 PRO A CA 1
ATOM 1503 C C . PRO A 1 191 ? 24.142 -18.679 24.975 1.00 42.12 191 PRO A C 1
ATOM 1505 O O . PRO A 1 191 ? 24.069 -18.804 23.758 1.00 42.12 191 PRO A O 1
ATOM 1508 N N . MET A 1 192 ? 23.206 -18.009 25.664 1.00 41.97 192 MET A N 1
ATOM 1509 C CA . MET A 1 192 ? 21.986 -17.439 25.060 1.00 41.97 192 MET A CA 1
ATOM 1510 C C . MET A 1 192 ? 22.249 -16.137 24.294 1.00 41.97 192 MET A C 1
ATOM 1512 O O . MET A 1 192 ? 21.648 -15.918 23.247 1.00 41.97 192 MET A O 1
ATOM 1516 N N . ARG A 1 193 ? 23.192 -15.299 24.750 1.00 43.31 193 ARG A N 1
ATOM 1517 C CA . ARG A 1 193 ? 23.694 -14.153 23.970 1.00 43.31 193 ARG A CA 1
ATOM 1518 C C . ARG A 1 193 ? 24.399 -14.615 22.696 1.00 43.31 193 ARG A C 1
ATOM 1520 O O . ARG A 1 193 ? 24.197 -14.002 21.658 1.00 43.31 193 ARG A O 1
ATOM 1527 N N . ARG A 1 194 ? 25.175 -15.707 22.757 1.00 44.62 194 ARG A N 1
ATOM 1528 C CA . ARG A 1 194 ? 25.818 -16.303 21.573 1.00 44.62 194 ARG A CA 1
ATOM 1529 C C . ARG A 1 194 ? 24.784 -16.859 20.595 1.00 44.62 194 ARG A C 1
ATOM 1531 O O . ARG A 1 194 ? 24.913 -16.590 19.413 1.00 44.62 194 ARG A O 1
ATOM 1538 N N . LEU A 1 195 ? 23.726 -17.524 21.067 1.00 50.16 195 LEU A N 1
ATOM 1539 C CA . LEU A 1 195 ? 22.646 -18.009 20.194 1.00 50.16 195 LEU A CA 1
ATOM 1540 C C . LEU A 1 195 ? 21.829 -16.875 19.555 1.00 50.16 195 LEU A C 1
ATOM 1542 O O . LEU A 1 195 ? 21.491 -16.962 18.382 1.00 50.16 195 LEU A O 1
ATOM 1546 N N . ALA A 1 196 ? 21.536 -15.805 20.299 1.00 49.59 196 ALA A N 1
ATOM 1547 C CA . ALA A 1 196 ? 20.832 -14.637 19.768 1.00 49.59 196 ALA A CA 1
ATOM 1548 C C . ALA A 1 196 ? 21.679 -13.874 18.737 1.00 49.59 196 ALA A C 1
ATOM 1550 O O . ALA A 1 196 ? 21.143 -13.426 17.731 1.00 49.59 196 ALA A O 1
ATOM 1551 N N . VAL A 1 197 ? 22.997 -13.776 18.954 1.00 49.81 197 VAL A N 1
ATOM 1552 C CA . VAL A 1 197 ? 23.940 -13.229 17.967 1.00 49.81 197 VAL A CA 1
ATOM 1553 C C . VAL A 1 197 ? 24.054 -14.156 16.758 1.00 49.81 197 VAL A C 1
ATOM 1555 O O . VAL A 1 197 ? 24.016 -13.657 15.648 1.00 49.81 197 VAL A O 1
ATOM 1558 N N . VAL A 1 198 ? 24.103 -15.480 16.932 1.00 53.31 198 VAL A N 1
ATOM 1559 C CA . VAL A 1 198 ? 24.104 -16.444 15.814 1.00 53.31 198 VAL A CA 1
ATOM 1560 C C . VAL A 1 198 ? 22.801 -16.374 15.011 1.00 53.31 198 VAL A C 1
ATOM 1562 O O . VAL A 1 198 ? 22.860 -16.409 13.791 1.00 53.31 198 VAL A O 1
ATOM 1565 N N . ALA A 1 199 ? 21.643 -16.200 15.652 1.00 53.75 199 ALA A N 1
ATOM 1566 C CA . ALA A 1 199 ? 20.362 -16.013 14.967 1.00 53.75 199 ALA A CA 1
ATOM 1567 C C . ALA A 1 199 ? 20.270 -14.653 14.246 1.00 53.75 199 ALA A C 1
ATOM 1569 O O . ALA A 1 199 ? 19.774 -14.593 13.128 1.00 53.75 199 ALA A O 1
ATOM 1570 N N . LEU A 1 200 ? 20.789 -13.573 14.844 1.00 49.81 200 LEU A N 1
ATOM 1571 C CA . LEU A 1 200 ? 20.910 -12.256 14.200 1.00 49.81 200 LEU A CA 1
ATOM 1572 C C . LEU A 1 200 ? 21.904 -12.266 13.033 1.00 49.81 200 LEU A C 1
ATOM 1574 O O . LEU A 1 200 ? 21.642 -11.643 12.013 1.00 49.81 200 LEU A O 1
ATOM 1578 N N . VAL A 1 201 ? 23.017 -12.988 13.166 1.00 51.28 201 VAL A N 1
ATOM 1579 C CA . VAL A 1 201 ? 24.013 -13.187 12.107 1.00 51.28 201 VAL A CA 1
ATOM 1580 C C . VAL A 1 201 ? 23.428 -14.062 10.997 1.00 51.28 201 VAL A C 1
ATOM 1582 O O . VAL A 1 201 ? 23.580 -13.719 9.836 1.00 51.28 201 VAL A O 1
ATOM 1585 N N . ALA A 1 202 ? 22.673 -15.114 11.324 1.00 51.47 202 ALA A N 1
ATOM 1586 C CA . ALA A 1 202 ? 21.959 -15.940 10.348 1.00 51.47 202 ALA A CA 1
ATOM 1587 C C . ALA A 1 202 ? 20.843 -15.172 9.614 1.00 51.47 202 ALA A C 1
ATOM 1589 O O . ALA A 1 202 ? 20.623 -15.416 8.435 1.00 51.47 202 ALA A O 1
ATOM 1590 N N . LEU A 1 203 ? 20.183 -14.212 10.277 1.00 47.94 203 LEU A N 1
ATOM 1591 C CA . LEU A 1 203 ? 19.256 -13.254 9.652 1.00 47.94 203 LEU A CA 1
ATOM 1592 C C . LEU A 1 203 ? 19.973 -12.172 8.824 1.00 47.94 203 LEU A C 1
ATOM 1594 O O . LEU A 1 203 ? 19.344 -11.540 7.981 1.00 47.94 203 LEU A O 1
ATOM 1598 N N . ALA A 1 204 ? 21.265 -11.939 9.074 1.00 45.22 204 ALA A N 1
ATOM 1599 C CA . ALA A 1 204 ? 22.105 -11.010 8.321 1.00 45.22 204 ALA A CA 1
ATOM 1600 C C . ALA A 1 204 ? 22.832 -11.679 7.143 1.00 45.22 204 ALA A C 1
ATOM 1602 O O . ALA A 1 204 ? 23.404 -10.975 6.312 1.00 45.22 204 ALA A O 1
ATOM 1603 N N . PHE A 1 205 ? 22.807 -13.012 7.049 1.00 37.28 205 PHE A N 1
ATOM 1604 C CA . PHE A 1 205 ? 23.274 -13.718 5.866 1.00 37.28 205 PHE A CA 1
ATOM 1605 C C . PHE A 1 205 ? 22.158 -13.712 4.818 1.00 37.28 205 PHE A C 1
ATOM 1607 O O . PHE A 1 205 ? 21.128 -14.357 5.032 1.00 37.28 205 PHE A O 1
ATOM 1614 N N . PRO A 1 206 ? 22.328 -13.035 3.668 1.00 36.47 206 PRO A N 1
ATOM 1615 C CA . PRO A 1 206 ? 21.516 -13.376 2.517 1.00 36.47 206 PRO A CA 1
ATOM 1616 C C . PRO A 1 206 ? 21.829 -14.844 2.215 1.00 36.47 206 PRO A C 1
ATOM 1618 O O . PRO A 1 206 ? 22.975 -15.197 1.938 1.00 36.47 206 PRO A O 1
ATOM 1621 N N . ALA A 1 207 ? 20.838 -15.725 2.343 1.00 40.91 207 ALA A N 1
ATOM 1622 C CA . ALA A 1 207 ? 20.951 -17.097 1.873 1.00 40.91 207 ALA A CA 1
ATOM 1623 C C . ALA A 1 207 ? 20.949 -17.039 0.344 1.00 40.91 207 ALA A C 1
ATOM 1625 O O . ALA A 1 207 ? 19.923 -17.212 -0.310 1.00 40.91 207 ALA A O 1
ATOM 1626 N N . THR A 1 208 ? 22.090 -16.674 -0.227 1.00 36.94 208 THR A N 1
ATOM 1627 C CA . THR A 1 208 ? 22.269 -16.593 -1.663 1.00 36.94 208 THR A CA 1
ATOM 1628 C C . THR A 1 208 ? 22.351 -18.017 -2.190 1.00 36.94 208 THR A C 1
ATOM 1630 O O . THR A 1 208 ? 23.406 -18.649 -2.148 1.00 36.94 208 THR A O 1
ATOM 1633 N N . ALA A 1 209 ? 21.228 -18.545 -2.660 1.00 39.59 209 ALA A N 1
ATOM 1634 C CA . ALA A 1 209 ? 21.221 -19.716 -3.519 1.00 39.59 209 ALA A CA 1
ATOM 1635 C C . ALA A 1 209 ? 21.731 -19.292 -4.914 1.00 39.59 209 ALA A C 1
ATOM 1637 O O . ALA A 1 209 ? 20.952 -19.054 -5.835 1.00 39.59 209 ALA A O 1
ATOM 1638 N N . PHE A 1 210 ? 23.053 -19.122 -5.037 1.00 48.97 210 PHE A N 1
ATOM 1639 C CA . PHE A 1 210 ? 23.762 -18.859 -6.295 1.00 48.97 210 PHE A CA 1
ATOM 1640 C C . PHE A 1 210 ? 23.825 -20.142 -7.134 1.00 48.97 210 PHE A C 1
ATOM 1642 O O . PHE A 1 210 ? 24.831 -20.845 -7.129 1.00 48.97 210 PHE A O 1
ATOM 1649 N N . ALA A 1 211 ? 22.738 -20.470 -7.827 1.00 46.53 211 ALA A N 1
ATOM 1650 C CA . ALA A 1 211 ? 22.784 -21.429 -8.935 1.00 46.53 211 ALA A CA 1
ATOM 1651 C C . ALA A 1 211 ? 22.605 -20.744 -10.303 1.00 46.53 211 ALA A C 1
ATOM 1653 O O . ALA A 1 211 ? 23.119 -21.229 -11.302 1.00 46.53 211 ALA A O 1
ATOM 1654 N N . HIS A 1 212 ? 21.955 -19.577 -10.335 1.00 60.09 212 HIS A N 1
ATOM 1655 C CA . HIS A 1 212 ? 21.550 -18.901 -11.567 1.00 60.09 212 HIS A CA 1
ATOM 1656 C C . HIS A 1 212 ? 22.555 -17.837 -12.011 1.00 60.09 212 HIS A C 1
ATOM 1658 O O . HIS A 1 212 ? 23.233 -17.233 -11.177 1.00 60.09 212 HIS A O 1
ATOM 1664 N N . ALA A 1 213 ? 22.625 -17.587 -13.322 1.00 63.22 213 ALA A N 1
ATOM 1665 C CA . ALA A 1 213 ? 23.475 -16.544 -13.886 1.00 63.22 213 ALA A CA 1
ATOM 1666 C C . ALA A 1 213 ? 22.979 -15.153 -13.487 1.00 63.22 213 ALA A C 1
ATOM 1668 O O . ALA A 1 213 ? 21.889 -14.746 -13.887 1.00 63.22 213 ALA A O 1
ATOM 1669 N N . ASN A 1 214 ? 23.782 -14.409 -12.730 1.00 73.62 214 ASN A N 1
ATOM 1670 C CA . ASN A 1 214 ? 23.480 -13.029 -12.365 1.00 73.62 214 ASN A CA 1
ATOM 1671 C C . ASN A 1 214 ? 24.151 -12.072 -13.339 1.00 73.62 214 ASN A C 1
ATOM 1673 O O . ASN A 1 214 ? 25.263 -12.298 -13.813 1.00 73.62 214 ASN A O 1
ATOM 1677 N N . LEU A 1 215 ? 23.452 -10.986 -13.646 1.00 78.12 215 LEU A N 1
ATOM 1678 C CA . LEU A 1 215 ? 23.961 -9.943 -14.517 1.00 78.12 215 LEU A CA 1
ATOM 1679 C C . LEU A 1 215 ? 24.930 -9.049 -13.725 1.00 78.12 215 LEU A C 1
ATOM 1681 O O . LEU A 1 215 ? 24.512 -8.278 -12.865 1.00 78.12 215 LEU A O 1
ATOM 1685 N N . ASP A 1 216 ? 26.223 -9.132 -14.040 1.00 82.94 216 ASP A N 1
ATOM 1686 C CA . ASP A 1 216 ? 27.283 -8.325 -13.422 1.00 82.94 216 ASP A CA 1
ATOM 1687 C C . ASP A 1 216 ? 27.231 -6.869 -13.889 1.00 82.94 216 ASP A C 1
ATOM 1689 O O . ASP A 1 216 ? 27.392 -5.928 -13.111 1.00 82.94 216 ASP A O 1
ATOM 1693 N N . SER A 1 217 ? 27.128 -6.670 -15.207 1.00 84.00 217 SER A N 1
ATOM 1694 C CA . SER A 1 217 ? 27.259 -5.342 -15.808 1.00 84.00 217 SER A CA 1
ATOM 1695 C C . SER A 1 217 ? 26.615 -5.243 -17.184 1.00 84.00 217 SER A C 1
ATOM 1697 O O . SER A 1 217 ? 26.472 -6.225 -17.918 1.00 84.00 217 SER A O 1
ATOM 1699 N N . THR A 1 218 ? 26.248 -4.013 -17.539 1.00 90.62 218 THR A N 1
ATOM 1700 C CA . THR A 1 218 ? 25.611 -3.660 -18.806 1.00 90.62 218 THR A CA 1
ATOM 1701 C C . THR A 1 218 ? 26.304 -2.465 -19.446 1.00 90.62 218 THR A C 1
ATOM 1703 O O . THR A 1 218 ? 26.749 -1.539 -18.767 1.00 90.62 218 THR A O 1
ATOM 1706 N N . SER A 1 219 ? 26.400 -2.480 -20.772 1.00 92.69 219 SER A N 1
ATOM 1707 C CA . SER A 1 219 ? 26.799 -1.326 -21.577 1.00 92.69 219 SER A CA 1
ATOM 1708 C C . SER A 1 219 ? 25.809 -1.181 -22.731 1.00 92.69 219 SER A C 1
ATOM 1710 O O . SER A 1 219 ? 25.759 -2.079 -23.576 1.00 92.69 219 SER A O 1
ATOM 1712 N N . PRO A 1 220 ? 24.999 -0.106 -22.797 1.00 94.06 220 PRO A N 1
ATOM 1713 C CA . PRO A 1 220 ? 24.866 1.002 -21.835 1.00 94.06 220 PRO A CA 1
ATOM 1714 C C . PRO A 1 220 ? 24.400 0.565 -20.437 1.00 94.06 220 PRO A C 1
ATOM 1716 O O . PRO A 1 220 ? 23.743 -0.466 -20.307 1.00 94.06 220 PRO A O 1
ATOM 1719 N N . THR A 1 221 ? 24.700 1.366 -19.408 1.00 89.50 221 THR A N 1
ATOM 1720 C CA . THR A 1 221 ? 24.296 1.080 -18.021 1.00 89.50 221 THR A CA 1
ATOM 1721 C C . THR A 1 221 ? 22.831 1.441 -17.747 1.00 89.50 221 THR A C 1
ATOM 1723 O O . THR A 1 221 ? 22.174 2.155 -18.514 1.00 89.50 221 THR A O 1
ATOM 1726 N N . TYR A 1 222 ? 22.298 0.960 -16.619 1.00 85.75 222 TYR A N 1
ATOM 1727 C CA . TYR A 1 222 ? 20.919 1.216 -16.204 1.00 85.75 222 TYR A CA 1
ATOM 1728 C C . TYR A 1 222 ? 20.594 2.709 -16.149 1.00 85.75 222 TYR A C 1
ATOM 1730 O O . TYR A 1 222 ? 21.235 3.490 -15.447 1.00 85.75 222 TYR A O 1
ATOM 1738 N N . ARG A 1 223 ? 19.554 3.098 -16.894 1.00 87.12 223 ARG A N 1
ATOM 1739 C CA . ARG A 1 223 ? 19.068 4.476 -17.019 1.00 87.12 223 ARG A CA 1
ATOM 1740 C C . ARG A 1 223 ? 20.124 5.475 -17.506 1.00 87.12 223 ARG A C 1
ATOM 1742 O O . ARG A 1 223 ? 19.963 6.683 -17.302 1.00 87.12 223 ARG A O 1
ATOM 1749 N N . GLN A 1 224 ? 21.173 5.006 -18.183 1.00 91.00 224 GLN A N 1
ATOM 1750 C CA . GLN A 1 224 ? 22.219 5.877 -18.704 1.00 91.00 224 GLN A CA 1
ATOM 1751 C C . GLN A 1 224 ? 21.652 6.843 -19.750 1.00 91.00 224 GLN A C 1
ATOM 1753 O O . GLN A 1 224 ? 20.939 6.449 -20.677 1.00 91.00 224 GLN A O 1
ATOM 1758 N N . ARG A 1 225 ? 22.006 8.125 -19.619 1.00 94.31 225 ARG A N 1
ATOM 1759 C CA . ARG A 1 225 ? 21.832 9.117 -20.681 1.00 94.31 225 ARG A CA 1
ATOM 1760 C C . ARG A 1 225 ? 23.113 9.183 -21.501 1.00 94.31 225 ARG A C 1
ATOM 1762 O O . ARG A 1 225 ? 24.136 9.659 -21.021 1.00 94.31 225 ARG A O 1
ATOM 1769 N N . LEU A 1 226 ? 23.034 8.736 -22.742 1.00 94.31 226 LEU A N 1
ATOM 1770 C CA . LEU A 1 226 ? 24.109 8.812 -23.714 1.00 94.31 226 LEU A CA 1
ATOM 1771 C C . LEU A 1 226 ? 24.043 10.138 -24.473 1.00 94.31 226 LEU A C 1
ATOM 1773 O O . LEU A 1 226 ? 22.968 10.591 -24.873 1.00 94.31 226 LEU A O 1
ATOM 1777 N N . HIS A 1 227 ? 25.203 10.750 -24.702 1.00 92.38 227 HIS A N 1
ATOM 1778 C CA . HIS A 1 227 ? 25.318 11.946 -25.539 1.00 92.38 227 HIS A CA 1
ATOM 1779 C C . HIS A 1 227 ? 25.311 11.612 -27.036 1.00 92.38 227 HIS A C 1
ATOM 1781 O O . HIS A 1 227 ? 24.785 12.388 -27.828 1.00 92.38 227 HIS A O 1
ATOM 1787 N N . ALA A 1 228 ? 25.845 10.447 -27.405 1.00 91.81 228 ALA A N 1
ATOM 1788 C CA . ALA A 1 228 ? 25.919 9.945 -28.772 1.00 91.81 228 ALA A CA 1
ATOM 1789 C C . ALA A 1 228 ? 25.389 8.498 -28.843 1.00 91.81 228 ALA A C 1
ATOM 1791 O O . ALA A 1 228 ? 25.441 7.785 -27.836 1.00 91.81 228 ALA A O 1
ATOM 1792 N N . PRO A 1 229 ? 24.866 8.053 -29.999 1.00 91.44 229 PRO A N 1
ATOM 1793 C CA . PRO A 1 229 ? 24.368 6.691 -30.160 1.00 91.44 229 PRO A CA 1
ATOM 1794 C C . PRO A 1 229 ? 25.500 5.654 -30.090 1.00 91.44 229 PRO A C 1
ATOM 1796 O O . PRO A 1 229 ? 26.583 5.859 -30.637 1.00 91.44 229 PRO A O 1
ATOM 1799 N N . VAL A 1 230 ? 25.226 4.519 -29.444 1.00 94.31 230 VAL A N 1
ATOM 1800 C CA . VAL A 1 230 ? 26.126 3.355 -29.384 1.00 94.31 230 VAL A CA 1
ATOM 1801 C C . VAL A 1 230 ? 25.842 2.373 -30.522 1.00 94.31 230 VAL A C 1
ATOM 1803 O O . VAL A 1 230 ? 24.750 2.366 -31.089 1.00 94.31 230 VAL A O 1
ATOM 1806 N N . ARG A 1 231 ? 26.834 1.539 -30.860 1.00 94.88 231 ARG A N 1
ATOM 1807 C CA . ARG A 1 231 ? 26.737 0.547 -31.948 1.00 94.88 231 ARG A CA 1
ATOM 1808 C C . ARG A 1 231 ? 26.341 -0.853 -31.482 1.00 94.88 231 ARG A C 1
ATOM 1810 O O . ARG A 1 231 ? 25.971 -1.674 -32.312 1.00 94.88 231 ARG A O 1
ATOM 1817 N N . GLU A 1 232 ? 26.417 -1.133 -30.188 1.00 95.75 232 GLU A N 1
ATOM 1818 C CA . GLU A 1 232 ? 26.086 -2.434 -29.610 1.00 95.75 232 GLU A CA 1
ATOM 1819 C C . GLU A 1 232 ? 25.557 -2.290 -28.179 1.00 95.75 232 GLU A C 1
ATOM 1821 O O . GLU A 1 232 ? 25.805 -1.275 -27.523 1.00 95.75 232 GLU A O 1
ATOM 1826 N N . VAL A 1 233 ? 24.827 -3.308 -27.716 1.00 96.56 233 VAL A N 1
ATOM 1827 C CA . VAL A 1 233 ? 24.549 -3.550 -26.294 1.00 96.56 233 VAL A CA 1
ATOM 1828 C C . VAL A 1 233 ? 25.330 -4.783 -25.852 1.00 96.56 233 VAL A C 1
ATOM 1830 O O . VAL A 1 233 ? 25.345 -5.797 -26.554 1.00 96.56 233 VAL A O 1
ATOM 1833 N N . VAL A 1 234 ? 25.959 -4.698 -24.682 1.00 96.44 234 VAL A N 1
ATOM 1834 C CA . VAL A 1 234 ? 26.759 -5.769 -24.077 1.00 96.44 234 VAL A CA 1
ATOM 1835 C C . VAL A 1 234 ? 26.239 -6.067 -22.674 1.00 96.44 234 VAL A C 1
ATOM 1837 O O . VAL A 1 234 ? 26.118 -5.153 -21.857 1.00 96.44 234 VAL A O 1
ATOM 1840 N N . LEU A 1 235 ? 25.958 -7.341 -22.400 1.00 93.75 235 LEU A N 1
ATOM 1841 C CA . LEU A 1 235 ? 25.583 -7.870 -21.086 1.00 93.75 235 LEU A CA 1
ATOM 1842 C C . LEU A 1 235 ? 26.670 -8.838 -20.615 1.00 93.75 235 LEU A C 1
ATOM 1844 O O . LEU A 1 235 ? 27.067 -9.724 -21.378 1.00 93.75 235 LEU A O 1
ATOM 1848 N N . ARG A 1 236 ? 27.156 -8.675 -19.383 1.00 92.31 236 ARG A N 1
ATOM 1849 C CA . ARG A 1 236 ? 28.144 -9.573 -18.771 1.00 92.31 236 ARG A CA 1
ATOM 1850 C C . ARG A 1 236 ? 27.551 -10.236 -17.538 1.00 92.31 236 ARG A C 1
ATOM 1852 O O . ARG A 1 236 ? 27.027 -9.528 -16.687 1.00 92.31 236 ARG A O 1
ATOM 1859 N N . PHE A 1 237 ? 27.681 -11.548 -17.442 1.00 86.75 237 PHE A N 1
ATOM 1860 C CA . PHE A 1 237 ? 27.179 -12.374 -16.350 1.00 86.75 237 PHE A CA 1
ATOM 1861 C C . PHE A 1 237 ? 28.328 -12.902 -15.477 1.00 86.75 237 PHE A C 1
ATOM 1863 O O . PHE A 1 237 ? 29.488 -12.874 -15.894 1.00 86.75 237 PHE A O 1
ATOM 1870 N N . ASP A 1 238 ? 28.000 -13.377 -14.279 1.00 81.19 238 ASP A N 1
ATOM 1871 C CA . ASP A 1 238 ? 28.941 -14.011 -13.341 1.00 81.19 238 ASP A CA 1
ATOM 1872 C C . ASP A 1 238 ? 29.364 -15.434 -13.764 1.00 81.19 238 ASP A C 1
ATOM 1874 O O . ASP A 1 238 ? 30.415 -15.925 -13.349 1.00 81.19 238 ASP A O 1
ATOM 1878 N N . GLN A 1 239 ? 28.585 -16.077 -14.634 1.00 82.31 239 GLN A N 1
ATOM 1879 C CA . GLN A 1 239 ? 28.849 -17.394 -15.220 1.00 82.31 239 GLN A CA 1
ATOM 1880 C C . GLN A 1 239 ? 28.543 -17.414 -16.724 1.00 82.31 239 GLN A C 1
ATOM 1882 O O . GLN A 1 239 ? 28.000 -16.454 -17.278 1.00 82.31 239 GLN A O 1
ATOM 1887 N N . ALA A 1 240 ? 28.911 -18.500 -17.411 1.00 87.31 240 ALA A N 1
ATOM 1888 C CA . ALA A 1 240 ? 28.613 -18.630 -18.831 1.00 87.31 240 ALA A CA 1
ATOM 1889 C C . ALA A 1 240 ? 27.106 -18.773 -19.083 1.00 87.31 240 ALA A C 1
ATOM 1891 O O . ALA A 1 240 ? 26.355 -19.307 -18.266 1.00 87.31 240 ALA A O 1
ATOM 1892 N N . VAL A 1 241 ? 26.661 -18.274 -20.235 1.00 89.12 241 VAL A N 1
ATOM 1893 C CA . VAL A 1 241 ? 25.251 -18.311 -20.628 1.00 89.12 241 VAL A CA 1
ATOM 1894 C C . VAL A 1 241 ? 25.111 -18.656 -22.103 1.00 89.12 241 VAL A C 1
ATOM 1896 O O . VAL A 1 241 ? 25.972 -18.335 -22.925 1.00 89.12 241 VAL A O 1
ATOM 1899 N N . GLN A 1 242 ? 23.991 -19.276 -22.453 1.00 89.12 242 GLN A N 1
ATOM 1900 C CA . GLN A 1 242 ? 23.576 -19.492 -23.832 1.00 89.12 242 GLN A CA 1
ATOM 1901 C C . GLN A 1 242 ? 22.523 -18.448 -24.215 1.00 89.12 242 GLN A C 1
ATOM 1903 O O . GLN A 1 242 ? 21.641 -18.101 -23.423 1.00 89.12 242 GLN A O 1
ATOM 1908 N N . ALA A 1 243 ? 22.623 -17.922 -25.435 1.00 89.69 243 ALA A N 1
ATOM 1909 C CA . ALA A 1 243 ? 21.736 -16.881 -25.937 1.00 89.69 243 ALA A CA 1
ATOM 1910 C C . ALA A 1 243 ? 21.268 -17.218 -27.355 1.00 89.69 243 ALA A C 1
ATOM 1912 O O . ALA A 1 243 ? 22.081 -17.325 -28.273 1.00 89.69 243 ALA A O 1
ATOM 1913 N N . GLU A 1 244 ? 19.953 -17.337 -27.524 1.00 89.38 244 GLU A N 1
ATOM 1914 C CA . GLU A 1 244 ? 19.301 -17.402 -28.833 1.00 89.38 244 GLU A CA 1
ATOM 1915 C C . GLU A 1 244 ? 19.485 -16.087 -29.617 1.00 89.38 244 GLU A C 1
ATOM 1917 O O . GLU A 1 244 ? 19.712 -15.034 -29.014 1.00 89.38 244 GLU A O 1
ATOM 1922 N N . PRO A 1 245 ? 19.327 -16.069 -30.953 1.00 88.00 245 PRO A N 1
ATOM 1923 C CA . PRO A 1 245 ? 19.495 -14.850 -31.750 1.00 88.00 245 PRO A CA 1
ATOM 1924 C C . PRO A 1 245 ? 18.609 -13.671 -31.316 1.00 88.00 245 PRO A C 1
ATOM 1926 O O . PRO A 1 245 ? 19.003 -12.518 -31.483 1.00 88.00 245 PRO A O 1
ATOM 1929 N N . ASN A 1 246 ? 17.432 -13.937 -30.746 1.00 85.94 246 ASN A N 1
ATOM 1930 C CA . ASN A 1 246 ? 16.506 -12.932 -30.212 1.00 85.94 246 ASN A CA 1
ATOM 1931 C C . ASN A 1 246 ? 16.627 -12.728 -28.688 1.00 85.94 246 ASN A C 1
ATOM 1933 O O . ASN A 1 246 ? 15.780 -12.065 -28.098 1.00 85.94 246 ASN A O 1
ATOM 1937 N N . ALA A 1 247 ? 17.676 -13.260 -28.053 1.00 86.50 247 ALA A N 1
ATOM 1938 C CA . ALA A 1 247 ? 17.898 -13.174 -26.609 1.00 86.50 247 ALA A CA 1
ATOM 1939 C C . ALA A 1 247 ? 18.010 -11.749 -26.067 1.00 86.50 247 ALA A C 1
ATOM 1941 O O . ALA A 1 247 ? 17.821 -11.552 -24.873 1.00 86.50 247 ALA A O 1
ATOM 1942 N N . ILE A 1 248 ? 18.334 -10.762 -26.909 1.00 91.69 248 ILE A N 1
ATOM 1943 C CA . ILE A 1 248 ? 18.338 -9.347 -26.536 1.00 91.69 248 ILE A CA 1
ATOM 1944 C C . ILE A 1 248 ? 17.573 -8.547 -27.590 1.00 91.69 248 ILE A C 1
ATOM 1946 O O . ILE A 1 248 ? 17.978 -8.452 -28.752 1.00 91.69 248 ILE A O 1
ATOM 1950 N N . GLU A 1 249 ? 16.498 -7.896 -27.161 1.00 92.44 249 GLU A N 1
ATOM 1951 C CA . GLU A 1 249 ? 15.708 -6.987 -27.979 1.00 92.44 249 GLU A CA 1
ATOM 1952 C C . GLU A 1 249 ? 15.860 -5.547 -27.498 1.00 92.44 249 GLU A C 1
ATOM 1954 O O . GLU A 1 249 ? 15.547 -5.224 -26.352 1.00 92.44 249 GLU A O 1
ATOM 1959 N N . VAL A 1 250 ? 16.283 -4.655 -28.396 1.00 93.81 250 VAL A N 1
ATOM 1960 C CA . VAL A 1 250 ? 16.307 -3.210 -28.132 1.00 93.81 250 VAL A CA 1
ATOM 1961 C C . VAL A 1 250 ? 15.172 -2.546 -28.893 1.00 93.81 250 VAL A C 1
ATOM 1963 O O . VAL A 1 250 ? 15.143 -2.582 -30.123 1.00 93.81 250 VAL A O 1
ATOM 1966 N N . ARG A 1 251 ? 14.235 -1.936 -28.168 1.00 93.25 251 ARG A N 1
ATOM 1967 C CA . ARG A 1 251 ? 13.019 -1.312 -28.707 1.00 93.25 251 ARG A CA 1
ATOM 1968 C C . ARG A 1 251 ? 13.030 0.196 -28.479 1.00 93.25 251 ARG A C 1
ATOM 1970 O O . ARG A 1 251 ? 13.444 0.657 -27.416 1.00 93.25 251 ARG A O 1
ATOM 1977 N N . SER A 1 252 ? 12.580 0.964 -29.471 1.00 91.44 252 SER A N 1
ATOM 1978 C CA . SER A 1 252 ? 12.316 2.400 -29.302 1.00 91.44 252 SER A CA 1
ATOM 1979 C C . SER A 1 252 ? 11.027 2.653 -28.511 1.00 91.44 252 SER A C 1
ATOM 1981 O O . SER A 1 252 ? 10.223 1.744 -28.317 1.00 91.44 252 SER A O 1
ATOM 1983 N N . GLU A 1 253 ? 10.785 3.908 -28.130 1.00 86.12 253 GLU A N 1
ATOM 1984 C CA . GLU A 1 253 ? 9.523 4.362 -27.517 1.00 86.12 253 GLU A CA 1
ATOM 1985 C C . GLU A 1 253 ? 8.262 4.078 -28.361 1.00 86.12 253 GLU A C 1
ATOM 1987 O O . GLU A 1 253 ? 7.163 4.003 -27.824 1.00 86.12 253 GLU A O 1
ATOM 1992 N N . PHE A 1 254 ? 8.423 3.857 -29.671 1.00 85.88 254 PHE A N 1
ATOM 1993 C CA . PHE A 1 254 ? 7.345 3.486 -30.598 1.00 85.88 254 PHE A CA 1
ATOM 1994 C C . PHE A 1 254 ? 7.279 1.975 -30.878 1.00 85.88 254 PHE A C 1
ATOM 1996 O O . PHE A 1 254 ? 6.483 1.533 -31.702 1.00 85.88 254 PHE A O 1
ATOM 2003 N N . GLY A 1 255 ? 8.140 1.175 -30.244 1.00 84.44 255 GLY A N 1
ATOM 2004 C CA . GLY A 1 255 ? 8.140 -0.285 -30.357 1.00 84.44 255 GLY A CA 1
ATOM 2005 C C . GLY A 1 255 ? 8.965 -0.884 -31.480 1.00 84.44 255 GLY A C 1
ATOM 2006 O O . GLY A 1 255 ? 8.993 -2.107 -31.631 1.00 84.44 255 GLY A O 1
ATOM 2007 N N . LYS A 1 256 ? 9.665 -0.056 -32.258 1.00 90.31 256 LYS A N 1
ATOM 2008 C CA . LYS A 1 256 ? 10.526 -0.533 -33.342 1.00 90.31 256 LYS A CA 1
ATOM 2009 C C . LYS A 1 256 ? 11.732 -1.269 -32.759 1.00 90.31 256 LYS A C 1
ATOM 2011 O O . LYS A 1 256 ? 12.473 -0.687 -31.969 1.00 90.31 256 LYS A O 1
ATOM 2016 N N . ILE A 1 257 ? 11.948 -2.515 -33.186 1.00 92.50 257 ILE A N 1
ATOM 2017 C CA . ILE A 1 257 ? 13.133 -3.305 -32.824 1.00 92.50 257 ILE A CA 1
ATOM 2018 C C . ILE A 1 257 ? 14.344 -2.795 -33.617 1.00 92.50 257 ILE A C 1
ATOM 2020 O O . ILE A 1 257 ? 14.329 -2.730 -34.852 1.00 92.50 257 ILE A O 1
ATOM 2024 N N . LEU A 1 258 ? 15.395 -2.418 -32.894 1.00 94.38 258 LEU A N 1
ATOM 2025 C CA . LEU A 1 258 ? 16.635 -1.840 -33.417 1.00 94.38 258 LEU A CA 1
ATOM 2026 C C . LEU A 1 258 ? 17.865 -2.716 -33.138 1.00 94.38 258 LEU A C 1
ATOM 2028 O O . LEU A 1 258 ? 18.957 -2.361 -33.574 1.00 94.38 258 LEU A O 1
ATOM 2032 N N . SER A 1 259 ? 17.698 -3.859 -32.472 1.00 94.62 259 SER A N 1
ATOM 2033 C CA . SER A 1 259 ? 18.741 -4.873 -32.311 1.00 94.62 259 SER A CA 1
ATOM 2034 C C . SER A 1 259 ? 18.885 -5.777 -33.544 1.00 94.62 259 SER A C 1
ATOM 2036 O O . SER A 1 259 ? 17.944 -5.969 -34.321 1.00 94.62 259 SER A O 1
ATOM 2038 N N . GLY A 1 260 ? 20.098 -6.295 -33.744 1.00 93.06 260 GLY A N 1
ATOM 2039 C CA . GLY A 1 260 ? 20.398 -7.441 -34.606 1.00 93.06 260 GLY A CA 1
ATOM 2040 C C . GLY A 1 260 ? 20.357 -8.762 -33.828 1.00 93.06 260 GLY A C 1
ATOM 2041 O O . GLY A 1 260 ? 19.680 -8.855 -32.811 1.00 93.06 260 GLY A O 1
ATOM 2042 N N . ALA A 1 261 ? 21.091 -9.776 -34.296 1.00 93.31 261 ALA A N 1
ATOM 2043 C CA . ALA A 1 261 ? 21.173 -11.074 -33.624 1.00 93.31 261 ALA A CA 1
ATOM 2044 C C . ALA A 1 261 ? 22.134 -11.039 -32.423 1.00 93.31 261 ALA A C 1
ATOM 2046 O O . ALA A 1 261 ? 23.273 -10.573 -32.551 1.00 93.31 261 ALA A O 1
ATOM 2047 N N . ALA A 1 262 ? 21.684 -11.544 -31.274 1.00 93.88 262 ALA A N 1
ATOM 2048 C CA . ALA A 1 262 ? 22.508 -11.705 -30.084 1.00 93.88 262 ALA A CA 1
ATOM 2049 C C . ALA A 1 262 ? 23.535 -12.835 -30.266 1.00 93.88 262 ALA A C 1
ATOM 2051 O O . ALA A 1 262 ? 23.270 -13.841 -30.924 1.00 93.88 262 ALA A O 1
ATOM 2052 N N . ARG A 1 263 ? 24.726 -12.653 -29.689 1.00 93.75 263 ARG A N 1
ATOM 2053 C CA . ARG A 1 263 ? 25.805 -13.647 -29.680 1.00 93.75 263 ARG A CA 1
ATOM 2054 C C . ARG A 1 263 ? 26.393 -13.766 -28.282 1.00 93.75 263 ARG A C 1
ATOM 2056 O O . ARG A 1 263 ? 26.891 -12.773 -27.748 1.00 93.75 263 ARG A O 1
ATOM 2063 N N . ALA A 1 264 ? 26.341 -14.969 -27.716 1.00 91.88 264 ALA A N 1
ATOM 2064 C CA . ALA A 1 264 ? 26.998 -15.306 -26.458 1.00 91.88 264 ALA A CA 1
ATOM 2065 C C . ALA A 1 264 ? 28.424 -15.819 -26.701 1.00 91.88 264 ALA A C 1
ATOM 2067 O O . ALA A 1 264 ? 28.674 -16.573 -27.639 1.00 91.88 264 ALA A O 1
ATOM 2068 N N . HIS A 1 265 ? 29.354 -15.410 -25.845 1.00 92.44 265 HIS A N 1
ATOM 2069 C CA . HIS A 1 265 ? 30.716 -15.925 -25.780 1.00 92.44 265 HIS A CA 1
ATOM 2070 C C . HIS A 1 265 ? 31.133 -16.035 -24.308 1.00 92.44 265 HIS A C 1
ATOM 2072 O O . HIS A 1 265 ? 31.516 -15.040 -23.680 1.00 92.44 265 HIS A O 1
ATOM 2078 N N . GLY A 1 266 ? 31.015 -17.243 -23.750 1.00 89.62 266 GLY A N 1
ATOM 2079 C CA . GLY A 1 266 ? 31.183 -17.492 -22.318 1.00 89.62 266 GLY A CA 1
ATOM 2080 C C . GLY A 1 266 ? 30.183 -16.662 -21.495 1.00 89.62 266 GLY A C 1
ATOM 2081 O O . GLY A 1 266 ? 28.982 -16.755 -21.746 1.00 89.62 266 GLY A O 1
ATOM 2082 N N . PRO A 1 267 ? 30.639 -15.816 -20.552 1.00 90.94 267 PRO A N 1
ATOM 2083 C CA . PRO A 1 267 ? 29.762 -14.992 -19.716 1.00 90.94 267 PRO A CA 1
ATOM 2084 C C . PRO A 1 267 ? 29.289 -13.690 -20.382 1.00 90.94 267 PRO A C 1
ATOM 2086 O O . PRO A 1 267 ? 28.667 -12.856 -19.733 1.00 90.94 267 PRO A O 1
ATOM 2089 N N . THR A 1 268 ? 29.631 -13.429 -21.648 1.00 93.88 268 THR A N 1
ATOM 2090 C CA . THR A 1 268 ? 29.303 -12.154 -22.312 1.00 93.88 268 THR A CA 1
ATOM 2091 C C . THR A 1 268 ? 28.345 -12.360 -23.473 1.00 93.88 268 THR A C 1
ATOM 2093 O O . THR A 1 268 ? 28.640 -13.129 -24.385 1.00 93.88 268 THR A O 1
ATOM 2096 N N . VAL A 1 269 ? 27.247 -11.605 -23.500 1.00 94.88 269 VAL A N 1
ATOM 2097 C CA . VAL A 1 269 ? 26.300 -11.564 -24.620 1.00 94.88 269 VAL A CA 1
ATOM 2098 C C . VAL A 1 269 ? 26.339 -10.185 -25.270 1.00 94.88 269 VAL A C 1
ATOM 2100 O O . VAL A 1 269 ? 26.184 -9.167 -24.596 1.00 94.88 269 VAL A O 1
ATOM 2103 N N . ARG A 1 270 ? 26.561 -10.139 -26.587 1.00 96.56 270 ARG A N 1
ATOM 2104 C CA . ARG A 1 270 ? 26.605 -8.897 -27.376 1.00 96.56 270 ARG A CA 1
ATOM 2105 C C . ARG A 1 270 ? 25.511 -8.886 -28.429 1.00 96.56 270 ARG A C 1
ATOM 2107 O O . ARG A 1 270 ? 25.276 -9.904 -29.081 1.00 96.56 270 ARG A O 1
ATOM 2114 N N . VAL A 1 271 ? 24.902 -7.726 -28.653 1.00 96.75 271 VAL A N 1
ATOM 2115 C CA . VAL A 1 271 ? 23.963 -7.513 -29.758 1.00 96.75 271 VAL A CA 1
ATOM 2116 C C . VAL A 1 271 ? 24.298 -6.221 -30.514 1.00 96.75 271 VAL A C 1
ATOM 2118 O O . VAL A 1 271 ? 24.371 -5.153 -29.901 1.00 96.75 271 VAL A O 1
ATOM 2121 N N . PRO A 1 272 ? 24.518 -6.273 -31.842 1.00 96.38 272 PRO A N 1
ATOM 2122 C CA . PRO A 1 272 ? 24.738 -5.074 -32.638 1.00 96.38 272 PRO A CA 1
ATOM 2123 C C . PRO A 1 272 ? 23.433 -4.286 -32.781 1.00 96.38 272 PRO A C 1
ATOM 2125 O O . PRO A 1 272 ? 22.346 -4.864 -32.860 1.00 96.38 272 PRO A O 1
ATOM 2128 N N . LEU A 1 273 ? 23.537 -2.964 -32.852 1.00 95.62 273 LEU A N 1
ATOM 2129 C CA . LEU A 1 273 ? 22.405 -2.057 -33.007 1.00 95.62 273 LEU A CA 1
ATOM 2130 C C . LEU A 1 273 ? 22.405 -1.426 -34.395 1.00 95.62 273 LEU A C 1
ATOM 2132 O O . LEU A 1 273 ? 23.441 -1.065 -34.955 1.00 95.62 273 LEU A O 1
ATOM 2136 N N . LYS A 1 274 ? 21.201 -1.254 -34.934 1.00 93.75 274 LYS A N 1
ATOM 2137 C CA . LYS A 1 274 ? 20.948 -0.360 -36.065 1.00 93.75 274 LYS A CA 1
ATOM 2138 C C . LYS A 1 274 ? 21.119 1.092 -35.601 1.00 93.75 274 LYS A C 1
ATOM 2140 O O . LYS A 1 274 ? 21.279 1.368 -34.415 1.00 93.75 274 LYS A O 1
ATOM 2145 N N . HIS A 1 275 ? 21.053 2.039 -36.535 1.00 91.50 275 HIS A N 1
ATOM 2146 C CA . HIS A 1 275 ? 21.104 3.462 -36.202 1.00 91.50 275 HIS A CA 1
ATOM 2147 C C . HIS A 1 275 ? 20.072 3.824 -35.116 1.00 91.50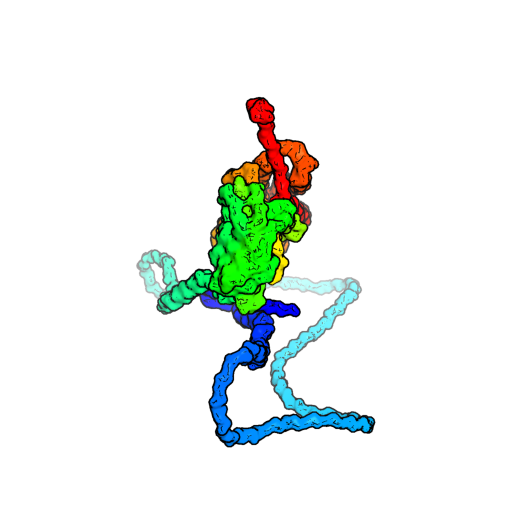 275 HIS A C 1
ATOM 2149 O O . HIS A 1 275 ? 18.885 3.520 -35.266 1.00 91.50 275 HIS A O 1
ATOM 2155 N N . LEU A 1 276 ? 20.538 4.470 -34.040 1.00 93.06 276 LEU A N 1
ATOM 2156 C CA . LEU A 1 276 ? 19.722 4.943 -32.923 1.00 93.06 276 LEU A CA 1
ATOM 2157 C C . LEU A 1 276 ? 19.531 6.466 -33.020 1.00 93.06 276 LEU A C 1
ATOM 2159 O O . LEU A 1 276 ? 20.477 7.212 -32.751 1.00 93.06 276 LEU A O 1
ATOM 2163 N N . PRO A 1 277 ? 18.333 6.945 -33.392 1.00 92.75 277 PRO A N 1
ATOM 2164 C CA . PRO A 1 277 ? 17.979 8.354 -33.265 1.00 92.75 277 PRO A CA 1
ATOM 2165 C C . PRO A 1 277 ? 18.038 8.875 -31.817 1.00 92.75 277 PRO A C 1
ATOM 2167 O O . PRO A 1 277 ? 18.300 8.156 -30.856 1.00 92.75 277 PRO A O 1
ATOM 2170 N N . ARG A 1 278 ? 17.754 10.166 -31.636 1.00 93.44 278 ARG A N 1
ATOM 2171 C CA . ARG A 1 278 ? 17.520 10.725 -30.300 1.00 93.44 278 ARG A CA 1
ATOM 2172 C C . ARG A 1 278 ? 16.203 10.170 -29.745 1.00 93.44 278 ARG A C 1
ATOM 2174 O O . ARG A 1 278 ? 15.182 10.298 -30.412 1.00 93.44 278 ARG A O 1
ATOM 2181 N N . GLY A 1 279 ? 16.216 9.594 -28.544 1.00 92.25 279 GLY A N 1
ATOM 2182 C CA . GLY A 1 279 ? 15.024 8.985 -27.946 1.00 92.25 279 GLY A CA 1
ATOM 2183 C C . GLY A 1 279 ? 15.320 8.054 -26.770 1.00 92.25 279 GLY A C 1
ATOM 2184 O O . GLY A 1 279 ? 16.480 7.844 -26.397 1.00 92.25 279 GLY A O 1
ATOM 2185 N N . ALA A 1 280 ? 14.257 7.527 -26.164 1.00 92.81 280 ALA A N 1
ATOM 2186 C CA . ALA A 1 280 ? 14.329 6.525 -25.105 1.00 92.81 280 ALA A CA 1
ATOM 2187 C C . ALA A 1 280 ? 14.266 5.103 -25.681 1.00 92.81 280 ALA A C 1
ATOM 2189 O O . ALA A 1 280 ? 13.531 4.833 -26.635 1.00 92.81 280 ALA A O 1
ATOM 2190 N N . TYR A 1 281 ? 15.022 4.193 -25.067 1.00 93.56 281 TYR A N 1
ATOM 2191 C CA . TYR A 1 281 ? 15.153 2.808 -25.500 1.00 93.56 281 TYR A CA 1
ATOM 2192 C C . TYR A 1 281 ? 14.935 1.841 -24.344 1.00 93.56 281 TYR A C 1
ATOM 2194 O O . TYR A 1 281 ? 15.372 2.083 -23.217 1.00 93.56 281 TYR A O 1
ATOM 2202 N N . THR A 1 282 ? 14.267 0.732 -24.650 1.00 92.62 282 THR A N 1
ATOM 2203 C CA . THR A 1 282 ? 14.038 -0.396 -23.743 1.00 92.62 282 THR A CA 1
ATOM 2204 C C . THR A 1 282 ? 14.839 -1.591 -24.233 1.00 92.62 282 THR A C 1
ATOM 2206 O O . THR A 1 282 ? 14.689 -1.995 -25.384 1.00 92.62 282 THR A O 1
ATOM 2209 N N . VAL A 1 283 ? 15.671 -2.157 -23.366 1.00 92.12 283 VAL A N 1
ATOM 2210 C CA . VAL A 1 283 ? 16.400 -3.403 -23.601 1.00 92.12 283 VAL A CA 1
ATOM 2211 C C . VAL A 1 283 ? 15.706 -4.504 -22.817 1.00 92.12 283 VAL A C 1
ATOM 2213 O O . VAL A 1 283 ? 15.642 -4.437 -21.590 1.00 92.12 283 VAL A O 1
ATOM 2216 N N . ARG A 1 284 ? 15.194 -5.510 -23.522 1.00 89.75 284 ARG A N 1
ATOM 2217 C CA . ARG A 1 284 ? 14.659 -6.743 -22.936 1.00 89.75 284 ARG A CA 1
ATOM 2218 C C . ARG A 1 284 ? 15.624 -7.870 -23.241 1.00 89.75 284 ARG A C 1
ATOM 2220 O O . ARG A 1 284 ? 16.099 -7.958 -24.372 1.00 89.75 284 ARG A O 1
ATOM 2227 N N . TRP A 1 285 ? 15.908 -8.719 -22.264 1.00 89.19 285 TRP A N 1
ATOM 2228 C CA . TRP A 1 285 ? 16.799 -9.847 -22.481 1.00 89.19 285 TRP A CA 1
ATOM 2229 C C . TRP A 1 285 ? 16.344 -11.110 -21.761 1.00 89.19 285 TRP A C 1
ATOM 2231 O O . TRP A 1 285 ? 15.694 -11.051 -20.716 1.00 89.19 285 TRP A O 1
ATOM 2241 N N . HIS A 1 286 ? 16.703 -12.252 -22.338 1.00 88.19 286 HIS A N 1
ATOM 2242 C CA . HIS A 1 286 ? 16.567 -13.569 -21.737 1.00 88.19 286 HIS A CA 1
ATOM 2243 C C . HIS A 1 286 ? 17.744 -14.459 -22.152 1.00 88.19 286 HIS A C 1
ATOM 2245 O O . HIS A 1 286 ? 18.074 -14.552 -23.333 1.00 88.19 286 HIS A O 1
ATOM 2251 N N . VAL A 1 287 ? 18.381 -15.130 -21.201 1.00 85.50 287 VAL A N 1
ATOM 2252 C CA . VAL A 1 287 ? 19.515 -16.031 -21.450 1.00 85.50 287 VAL A CA 1
ATOM 2253 C C . VAL A 1 287 ? 19.328 -17.323 -20.669 1.00 85.50 287 VAL A C 1
ATOM 2255 O O . VAL A 1 287 ? 18.659 -17.333 -19.639 1.00 85.50 287 VAL A O 1
ATOM 2258 N N . LEU A 1 288 ? 19.892 -18.417 -21.164 1.00 84.31 288 LEU A N 1
ATOM 2259 C CA . LEU A 1 288 ? 19.882 -19.712 -20.492 1.00 84.31 288 LEU A CA 1
ATOM 2260 C C . LEU A 1 288 ? 21.194 -19.869 -19.713 1.00 84.31 288 LEU A C 1
ATOM 2262 O O . LEU A 1 288 ? 22.270 -19.807 -20.305 1.00 84.31 288 LEU A O 1
ATOM 2266 N N . SER A 1 289 ? 21.111 -20.025 -18.395 1.00 77.00 289 SER A N 1
ATOM 2267 C CA . SER A 1 289 ? 22.260 -20.306 -17.524 1.00 77.00 289 SER A CA 1
ATOM 2268 C C . SER A 1 289 ? 22.735 -21.756 -17.705 1.00 77.00 289 SER A C 1
ATOM 2270 O O . SER A 1 289 ? 21.986 -22.599 -18.204 1.00 77.00 289 SER A O 1
ATOM 2272 N N . GLU A 1 290 ? 23.983 -22.059 -17.323 1.00 76.06 290 GLU A N 1
ATOM 2273 C CA . GLU A 1 290 ? 24.543 -23.423 -17.394 1.00 76.06 290 GLU A CA 1
ATOM 2274 C C . GLU A 1 290 ? 23.720 -24.465 -16.622 1.00 76.06 290 GLU A C 1
ATOM 2276 O O . GLU A 1 290 ? 23.716 -25.642 -16.980 1.00 76.06 290 GLU A O 1
ATOM 2281 N N . ASP A 1 291 ? 22.985 -24.036 -15.597 1.00 67.06 291 ASP A N 1
ATOM 2282 C CA . ASP A 1 291 ? 22.113 -24.882 -14.781 1.00 67.06 291 ASP A CA 1
ATOM 2283 C C . ASP A 1 291 ? 20.766 -25.231 -15.455 1.00 67.06 291 ASP A C 1
ATOM 2285 O O . ASP A 1 291 ? 19.953 -25.963 -14.884 1.00 67.06 291 ASP A O 1
ATOM 2289 N N . GLY A 1 292 ? 20.530 -24.734 -16.675 1.00 69.12 292 GLY A N 1
ATOM 2290 C CA . GLY A 1 292 ? 19.331 -24.998 -17.467 1.00 69.12 292 GLY A CA 1
ATOM 2291 C C . GLY A 1 292 ? 18.155 -24.056 -17.187 1.00 69.12 292 GLY A C 1
ATOM 2292 O O . GLY A 1 292 ? 17.068 -24.274 -17.733 1.00 69.12 292 GLY A O 1
ATOM 2293 N N . HIS A 1 293 ? 18.336 -23.002 -16.385 1.00 66.06 293 HIS A N 1
ATOM 2294 C CA . HIS A 1 293 ? 17.288 -22.014 -16.125 1.00 66.06 293 HIS A CA 1
ATOM 2295 C C . HIS A 1 293 ? 17.395 -20.789 -17.037 1.00 66.06 293 HIS A C 1
ATOM 2297 O O . HIS A 1 293 ? 18.473 -20.266 -17.314 1.00 66.06 293 HIS A O 1
ATOM 2303 N N . VAL A 1 294 ? 16.241 -20.296 -17.492 1.00 77.88 294 VAL A N 1
ATOM 2304 C CA . VAL A 1 294 ? 16.161 -19.040 -18.245 1.00 77.88 294 VAL A CA 1
ATOM 2305 C C . VAL A 1 294 ? 16.126 -17.875 -17.262 1.00 77.88 294 VAL A C 1
ATOM 2307 O O . VAL A 1 294 ? 15.137 -17.706 -16.548 1.00 77.88 294 VAL A O 1
ATOM 2310 N N . VAL A 1 295 ? 17.171 -17.054 -17.277 1.00 75.62 295 VAL A N 1
ATOM 2311 C CA . VAL A 1 295 ? 17.243 -15.771 -16.569 1.00 75.62 295 VAL A CA 1
ATOM 2312 C C . VAL A 1 295 ? 16.793 -14.674 -17.524 1.00 75.62 295 VAL A C 1
ATOM 2314 O O . VAL A 1 295 ? 17.013 -14.748 -18.734 1.00 75.62 295 VAL A O 1
ATOM 2317 N N . SER A 1 296 ? 16.095 -13.66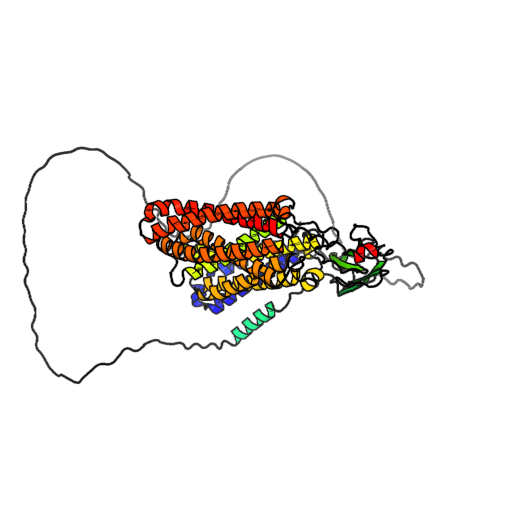2 -17.027 1.00 82.25 296 SER A N 1
ATOM 2318 C CA . SER A 1 296 ? 15.582 -12.577 -17.865 1.00 82.25 296 SER A CA 1
ATOM 2319 C C . SER A 1 296 ? 15.588 -11.246 -17.130 1.00 82.25 296 SER A C 1
ATOM 2321 O O . SER A 1 296 ? 15.542 -11.209 -15.901 1.00 82.25 296 SER A O 1
ATOM 2323 N N . GLY A 1 297 ? 15.589 -10.151 -17.885 1.00 78.50 297 GLY A N 1
ATOM 2324 C CA . GLY A 1 297 ? 15.550 -8.815 -17.310 1.00 78.50 297 GLY A CA 1
ATOM 2325 C C . GLY A 1 297 ? 15.205 -7.726 -18.317 1.00 78.50 297 GLY A C 1
ATOM 2326 O O . GLY A 1 297 ? 15.143 -7.940 -19.533 1.00 78.50 297 GLY A O 1
ATOM 2327 N N . VAL A 1 298 ? 14.970 -6.530 -17.780 1.00 85.44 298 VAL A N 1
ATOM 2328 C CA . VAL A 1 298 ? 14.697 -5.312 -18.545 1.00 85.44 298 VAL A CA 1
ATOM 2329 C C . VAL A 1 298 ? 15.481 -4.154 -17.954 1.00 85.44 298 VAL A C 1
ATOM 2331 O O . VAL A 1 298 ? 15.562 -3.988 -16.735 1.00 85.44 298 VAL A O 1
ATOM 2334 N N . PHE A 1 299 ? 16.027 -3.315 -18.828 1.00 87.19 299 PHE A N 1
ATOM 2335 C CA . PHE A 1 299 ? 16.505 -1.993 -18.449 1.00 87.19 299 PHE A CA 1
ATOM 2336 C C . PHE A 1 299 ? 16.284 -0.987 -19.575 1.00 87.19 299 PHE A C 1
ATOM 2338 O O . PHE A 1 299 ? 15.985 -1.335 -20.715 1.00 87.19 299 PHE A O 1
ATOM 2345 N N . THR A 1 300 ? 16.426 0.291 -19.249 1.00 91.25 300 THR A N 1
ATOM 2346 C CA . THR A 1 300 ? 16.217 1.402 -20.177 1.00 91.25 300 THR A CA 1
ATOM 2347 C C . THR A 1 300 ? 17.471 2.265 -20.276 1.00 91.25 300 THR A C 1
ATOM 2349 O O . THR A 1 300 ? 18.236 2.384 -19.317 1.00 91.25 300 THR A O 1
ATOM 2352 N N . PHE A 1 301 ? 17.670 2.909 -21.424 1.00 93.94 301 PHE A N 1
ATOM 2353 C CA . PHE A 1 301 ? 18.675 3.959 -21.620 1.00 93.94 301 PHE A CA 1
ATOM 2354 C C . PHE A 1 301 ? 18.119 5.041 -22.556 1.00 93.94 301 PHE A C 1
ATOM 2356 O O . PHE A 1 301 ? 17.098 4.843 -23.217 1.00 93.94 301 PHE A O 1
ATOM 2363 N N . GLY A 1 302 ? 18.749 6.214 -22.596 1.00 94.88 302 GLY A N 1
ATOM 2364 C CA . GLY A 1 302 ? 18.315 7.324 -23.448 1.00 94.88 302 GLY A CA 1
ATOM 2365 C C . GLY A 1 302 ? 19.458 7.875 -24.286 1.00 94.88 302 GLY A C 1
ATOM 2366 O O . GLY A 1 302 ? 20.548 8.090 -23.766 1.00 94.88 302 GLY A O 1
ATOM 2367 N N . VAL A 1 303 ? 19.213 8.154 -25.565 1.00 96.06 303 VAL A N 1
ATOM 2368 C CA . VAL A 1 303 ? 20.153 8.875 -26.439 1.00 96.06 303 VAL A CA 1
ATOM 2369 C C . VAL A 1 303 ? 19.681 10.320 -26.541 1.00 96.06 303 VAL A C 1
ATOM 2371 O O . VAL A 1 303 ? 18.585 10.591 -27.025 1.00 96.06 303 VAL A O 1
ATOM 2374 N N . GLY A 1 304 ? 20.465 11.264 -26.018 1.00 92.62 304 GLY A N 1
ATOM 2375 C CA . GLY A 1 304 ? 20.142 12.697 -25.988 1.00 92.62 304 GLY A CA 1
ATOM 2376 C C . GLY A 1 304 ? 18.966 13.095 -25.077 1.00 92.62 304 GLY A C 1
ATOM 2377 O O . GLY A 1 304 ? 18.697 14.290 -24.910 1.00 92.62 304 GLY A O 1
ATOM 2378 N N . VAL A 1 305 ? 18.300 12.135 -24.430 1.00 90.62 305 VAL A N 1
ATOM 2379 C CA . VAL A 1 305 ? 17.164 12.324 -23.507 1.00 90.62 305 VAL A CA 1
ATOM 2380 C C . VAL A 1 305 ? 17.399 11.582 -22.189 1.00 90.62 305 VAL A C 1
ATOM 2382 O O . VAL A 1 305 ? 18.260 10.710 -22.105 1.00 90.62 305 VAL A O 1
ATOM 2385 N N . LYS A 1 306 ? 16.653 11.934 -21.138 1.00 87.69 306 LYS A N 1
ATOM 2386 C CA . LYS A 1 306 ? 16.691 11.208 -19.860 1.00 87.69 306 LYS A CA 1
ATOM 2387 C C . LYS A 1 306 ? 16.029 9.837 -20.037 1.00 87.69 306 LYS A C 1
ATOM 2389 O O . LYS A 1 306 ? 14.942 9.765 -20.596 1.00 87.69 306 LYS A O 1
ATOM 2394 N N . ALA A 1 307 ? 16.662 8.775 -19.544 1.00 85.38 307 ALA A N 1
ATOM 2395 C CA . ALA A 1 307 ? 16.089 7.436 -19.614 1.00 85.38 307 ALA A CA 1
ATOM 2396 C C . ALA A 1 307 ? 14.869 7.292 -18.671 1.00 85.38 307 ALA A C 1
ATOM 2398 O O . ALA A 1 307 ? 14.973 7.640 -17.477 1.00 85.38 307 ALA A O 1
ATOM 2399 N N . PRO A 1 308 ? 13.728 6.770 -19.165 1.00 81.50 308 PRO A N 1
ATOM 2400 C CA . PRO A 1 308 ? 12.567 6.481 -18.327 1.00 81.50 308 PRO A CA 1
ATOM 2401 C C . PRO A 1 308 ? 12.899 5.366 -17.322 1.00 81.50 308 PRO A C 1
ATOM 2403 O O . PRO A 1 308 ? 13.848 4.614 -17.540 1.00 81.50 308 PRO A O 1
ATOM 2406 N N . PRO A 1 309 ? 12.198 5.256 -16.186 1.00 78.69 309 PRO A N 1
ATOM 2407 C CA . PRO A 1 309 ? 12.324 4.087 -15.314 1.00 78.69 309 PRO A CA 1
ATOM 2408 C C . PRO A 1 309 ? 11.825 2.804 -16.022 1.00 78.69 309 PRO A C 1
ATOM 2410 O O . PRO A 1 309 ? 10.981 2.906 -16.911 1.00 78.69 309 PRO A O 1
ATOM 2413 N N . PRO A 1 310 ? 12.283 1.597 -15.627 1.00 74.56 310 PRO A N 1
ATOM 2414 C CA . PRO A 1 310 ? 11.810 0.331 -16.210 1.00 74.56 310 PRO A CA 1
ATOM 2415 C C . PRO A 1 310 ? 10.290 0.118 -16.121 1.00 74.56 310 PRO A C 1
ATOM 2417 O O . PRO A 1 310 ? 9.702 -0.472 -17.014 1.00 74.56 310 PRO A O 1
ATOM 2420 N N . THR A 1 311 ? 9.630 0.675 -15.101 1.00 72.62 311 THR A N 1
ATOM 2421 C CA . THR A 1 311 ? 8.160 0.666 -14.953 1.00 72.62 311 THR A CA 1
ATOM 2422 C C . THR A 1 311 ? 7.419 1.492 -16.012 1.00 72.62 311 THR A C 1
ATOM 2424 O O . THR A 1 311 ? 6.197 1.478 -16.060 1.00 72.62 311 THR A O 1
ATOM 2427 N N . GLU A 1 312 ? 8.139 2.274 -16.817 1.00 75.50 312 GLU A N 1
ATOM 2428 C CA . GLU A 1 312 ? 7.614 3.051 -17.947 1.00 75.50 312 GLU A CA 1
ATOM 2429 C C . GLU A 1 312 ? 8.264 2.610 -19.270 1.00 75.50 312 GLU A C 1
ATOM 2431 O O . GLU A 1 312 ? 8.242 3.339 -20.264 1.00 75.50 312 GLU A O 1
ATOM 2436 N N . ALA A 1 313 ? 8.891 1.430 -19.283 1.00 78.88 313 ALA A N 1
ATOM 2437 C CA . ALA A 1 313 ? 9.484 0.853 -20.476 1.00 78.88 313 ALA A CA 1
ATOM 2438 C C . ALA A 1 313 ? 8.423 0.559 -21.550 1.00 78.88 313 ALA A C 1
ATOM 2440 O O . ALA A 1 313 ? 7.250 0.314 -21.258 1.00 78.88 313 ALA A O 1
ATOM 2441 N N . TYR A 1 314 ? 8.845 0.546 -22.818 1.00 79.81 314 TYR A N 1
ATOM 2442 C CA . TYR A 1 314 ? 7.945 0.235 -23.927 1.00 79.81 314 TYR A CA 1
ATOM 2443 C C . TYR A 1 314 ? 7.342 -1.163 -23.749 1.00 79.81 314 TYR A C 1
ATOM 2445 O O . TYR A 1 314 ? 8.092 -2.138 -23.700 1.00 79.81 314 TYR A O 1
ATOM 2453 N N . GLY A 1 315 ? 6.010 -1.254 -23.709 1.00 67.94 315 GLY A N 1
ATOM 2454 C CA . GLY A 1 315 ? 5.264 -2.503 -23.526 1.00 67.94 315 GLY A CA 1
ATOM 2455 C C . GLY A 1 315 ? 4.813 -2.783 -22.089 1.00 67.94 315 GLY A C 1
ATOM 2456 O O . GLY A 1 315 ? 4.111 -3.769 -21.891 1.00 67.94 315 GLY A O 1
ATOM 2457 N N . ALA A 1 316 ? 5.182 -1.942 -21.112 1.00 66.88 316 ALA A N 1
ATOM 2458 C CA . ALA A 1 316 ? 4.575 -1.985 -19.784 1.00 66.88 316 ALA A CA 1
ATOM 2459 C C . ALA A 1 316 ? 3.090 -1.620 -19.923 1.00 66.88 316 ALA A C 1
ATOM 2461 O O . ALA A 1 316 ? 2.738 -0.594 -20.524 1.00 66.88 316 ALA A O 1
ATOM 2462 N N . SER A 1 317 ? 2.218 -2.491 -19.433 1.00 59.84 317 SER A N 1
ATOM 2463 C CA . SER A 1 317 ? 0.783 -2.246 -19.383 1.00 59.84 317 SER A CA 1
ATOM 2464 C C . SER A 1 317 ? 0.508 -1.190 -18.315 1.00 59.84 317 SER A C 1
ATOM 2466 O O . SER A 1 317 ? 1.050 -1.202 -17.219 1.00 59.84 317 SER A O 1
ATOM 2468 N N . GLY A 1 318 ? -0.357 -0.227 -18.627 1.00 60.34 318 GLY A N 1
ATOM 2469 C CA . GLY A 1 318 ? -0.887 0.650 -17.587 1.00 60.34 318 GLY A CA 1
ATOM 2470 C C . GLY A 1 318 ? -1.657 -0.144 -16.523 1.00 60.34 318 GLY A C 1
ATOM 2471 O O . GLY A 1 318 ? -1.877 -1.348 -16.683 1.00 60.34 318 GLY A O 1
ATOM 2472 N N . PRO A 1 319 ? -2.110 0.531 -15.457 1.00 63.75 319 PRO A N 1
ATOM 2473 C CA . PRO A 1 319 ? -2.629 -0.179 -14.314 1.00 63.75 319 PRO A CA 1
ATOM 2474 C C . PRO A 1 319 ? -3.812 -1.095 -14.626 1.00 63.75 319 PRO A C 1
ATOM 2476 O O . PRO A 1 319 ? -4.737 -0.716 -15.351 1.00 63.75 319 PRO A O 1
ATOM 2479 N N . THR A 1 320 ? -3.774 -2.313 -14.088 1.00 75.00 320 THR A N 1
ATOM 2480 C CA . THR A 1 320 ? -4.789 -3.341 -14.366 1.00 75.00 320 THR A CA 1
ATOM 2481 C C . THR A 1 320 ? -5.898 -3.354 -13.315 1.00 75.00 320 THR A C 1
ATOM 2483 O O . THR A 1 320 ? -5.735 -2.896 -12.183 1.00 75.00 320 THR A O 1
ATOM 2486 N N . THR A 1 321 ? -7.045 -3.960 -13.640 1.00 81.69 321 THR A N 1
ATOM 2487 C CA . THR A 1 321 ? -8.105 -4.208 -12.645 1.00 81.69 321 THR A CA 1
ATOM 2488 C C . THR A 1 321 ? -7.599 -5.026 -11.456 1.00 81.69 321 THR A C 1
ATOM 2490 O O . THR A 1 321 ? -8.047 -4.810 -10.332 1.00 81.69 321 THR A O 1
ATOM 2493 N N . THR A 1 322 ? -6.649 -5.937 -11.685 1.00 81.50 322 THR A N 1
ATOM 2494 C CA . THR A 1 322 ? -6.003 -6.727 -10.630 1.00 81.50 322 THR A CA 1
ATOM 2495 C C . THR A 1 322 ? -5.188 -5.837 -9.696 1.00 81.50 322 THR A C 1
ATOM 2497 O O . THR A 1 322 ? -5.312 -5.962 -8.478 1.00 81.50 322 THR A O 1
ATOM 2500 N N . GLU A 1 323 ? -4.419 -4.889 -10.235 1.00 79.94 323 GLU A N 1
ATOM 2501 C CA . GLU A 1 323 ? -3.654 -3.935 -9.424 1.00 79.94 323 GLU A CA 1
ATOM 2502 C C . GLU A 1 323 ? -4.567 -3.031 -8.587 1.00 79.94 323 GLU A C 1
ATOM 2504 O O . GLU A 1 323 ? -4.285 -2.822 -7.406 1.00 79.94 323 GLU A O 1
ATOM 2509 N N . HIS A 1 324 ? -5.714 -2.593 -9.126 1.00 84.00 324 HIS A N 1
ATOM 2510 C CA . HIS A 1 324 ? -6.706 -1.843 -8.343 1.00 84.00 324 HIS A CA 1
ATOM 2511 C C . HIS A 1 324 ? -7.218 -2.649 -7.137 1.00 84.00 324 HIS A C 1
ATOM 2513 O O . HIS A 1 324 ? -7.342 -2.109 -6.035 1.00 84.00 324 HIS A O 1
ATOM 2519 N N . VAL A 1 325 ? -7.504 -3.944 -7.323 1.00 89.69 325 VAL A N 1
ATOM 2520 C CA . VAL A 1 325 ? -7.980 -4.833 -6.248 1.00 89.69 325 VAL A CA 1
ATOM 2521 C C . VAL A 1 325 ? -6.887 -5.080 -5.212 1.00 89.69 325 VAL A C 1
ATOM 2523 O O . VAL A 1 325 ? -7.158 -5.007 -4.013 1.00 89.69 325 VAL A O 1
ATOM 2526 N N . VAL A 1 326 ? -5.652 -5.330 -5.647 1.00 87.56 326 VAL A N 1
ATOM 2527 C CA . VAL A 1 326 ? -4.506 -5.534 -4.748 1.00 87.56 326 VAL A CA 1
ATOM 2528 C C . VAL A 1 326 ? -4.212 -4.268 -3.946 1.00 87.56 326 VAL A C 1
ATOM 2530 O O . VAL A 1 326 ? -4.032 -4.333 -2.730 1.00 87.56 326 VAL A O 1
ATOM 2533 N N . ARG A 1 327 ? -4.261 -3.094 -4.577 1.00 87.88 327 ARG A N 1
ATOM 2534 C CA . ARG A 1 327 ? -4.090 -1.810 -3.890 1.00 87.88 327 ARG A CA 1
ATOM 2535 C C . ARG A 1 327 ? -5.227 -1.525 -2.911 1.00 87.88 327 ARG A C 1
ATOM 2537 O O . ARG A 1 327 ? -4.975 -1.069 -1.797 1.00 87.88 327 ARG A O 1
ATOM 2544 N N . TRP A 1 328 ? -6.469 -1.833 -3.282 1.00 93.31 328 TRP A N 1
ATOM 2545 C CA . TRP A 1 328 ? -7.604 -1.751 -2.363 1.00 93.31 328 TRP A CA 1
ATOM 2546 C C . TRP A 1 328 ? -7.417 -2.667 -1.147 1.00 93.31 328 TRP A C 1
ATOM 2548 O O . TRP A 1 328 ? -7.591 -2.219 -0.011 1.00 93.31 328 TRP A O 1
ATOM 2558 N N . ALA A 1 329 ? -7.004 -3.917 -1.371 1.00 93.50 329 ALA A N 1
ATOM 2559 C CA . ALA A 1 329 ? -6.711 -4.869 -0.306 1.00 93.50 329 ALA A CA 1
ATOM 2560 C C . ALA A 1 329 ? -5.571 -4.379 0.601 1.00 93.50 329 ALA A C 1
ATOM 2562 O O . ALA A 1 329 ? -5.665 -4.524 1.819 1.00 93.50 329 ALA A O 1
ATOM 2563 N N . TYR A 1 330 ? -4.549 -3.730 0.035 1.00 92.00 330 TYR A N 1
ATOM 2564 C CA . TYR A 1 330 ? -3.452 -3.127 0.791 1.00 92.00 330 TYR A CA 1
ATOM 2565 C C . TYR A 1 330 ? -3.921 -1.945 1.656 1.00 92.00 330 TYR A C 1
ATOM 2567 O O . TYR A 1 330 ? -3.591 -1.849 2.837 1.00 92.00 330 TYR A O 1
ATOM 2575 N N . PHE A 1 331 ? -4.755 -1.048 1.120 1.00 94.62 331 PHE A N 1
ATOM 2576 C CA . PHE A 1 331 ? -5.327 0.036 1.924 1.00 94.62 331 PHE A CA 1
ATOM 2577 C C . PHE A 1 331 ? -6.241 -0.485 3.034 1.00 94.62 331 PHE A C 1
ATOM 2579 O O . PHE A 1 331 ? -6.225 0.041 4.151 1.00 94.62 331 PHE A O 1
ATOM 2586 N N . LEU A 1 332 ? -7.011 -1.538 2.757 1.00 96.00 332 LEU A N 1
ATOM 2587 C CA . LEU A 1 332 ? -7.826 -2.196 3.767 1.00 96.00 332 LEU A CA 1
ATOM 2588 C C . LEU A 1 332 ? -6.950 -2.841 4.851 1.00 96.00 332 LEU A C 1
ATOM 2590 O O . LEU A 1 332 ? -7.231 -2.653 6.034 1.00 96.00 332 LEU A O 1
ATOM 2594 N N . SER A 1 333 ? -5.876 -3.547 4.488 1.00 94.94 333 SER A N 1
ATOM 2595 C CA . SER A 1 333 ? -4.970 -4.173 5.459 1.00 94.94 333 SER A CA 1
ATOM 2596 C C . SER A 1 333 ? -4.273 -3.135 6.342 1.00 94.94 333 SER A C 1
ATOM 2598 O O . SER A 1 333 ? -4.215 -3.320 7.563 1.00 94.94 333 SER A O 1
ATOM 2600 N N . LEU A 1 334 ? -3.851 -2.004 5.763 1.00 95.88 334 LEU A N 1
ATOM 2601 C CA . LEU A 1 334 ? -3.335 -0.856 6.510 1.00 95.88 334 LEU A CA 1
ATOM 2602 C C . LEU A 1 334 ? -4.375 -0.281 7.471 1.00 95.88 334 LEU A C 1
ATOM 2604 O O . LEU A 1 334 ? -4.038 0.010 8.618 1.00 95.88 334 LEU A O 1
ATOM 2608 N N . ALA A 1 335 ? -5.634 -0.141 7.051 1.00 97.38 335 ALA A N 1
ATOM 2609 C CA . ALA A 1 335 ? -6.703 0.322 7.932 1.00 97.38 335 ALA A CA 1
ATOM 2610 C C . ALA A 1 335 ? -6.920 -0.651 9.105 1.00 97.38 335 ALA A C 1
ATOM 2612 O O . ALA A 1 335 ? -6.951 -0.226 10.262 1.00 97.38 335 ALA A O 1
ATOM 2613 N N . LEU A 1 336 ? -6.996 -1.960 8.842 1.00 97.00 336 LEU A N 1
ATOM 2614 C CA . LEU A 1 336 ? -7.136 -2.980 9.890 1.00 97.00 336 LEU A CA 1
ATOM 2615 C C . LEU A 1 336 ? -5.977 -2.943 10.895 1.00 97.00 336 LEU A C 1
ATOM 2617 O O . LEU A 1 336 ? -6.213 -3.037 12.104 1.00 97.00 336 LEU A O 1
ATOM 2621 N N . LEU A 1 337 ? -4.748 -2.778 10.400 1.00 97.19 337 LEU A N 1
ATOM 2622 C CA . LEU A 1 337 ? -3.539 -2.676 11.210 1.00 97.19 337 LEU A CA 1
ATOM 2623 C C . LEU A 1 337 ? -3.498 -1.362 11.998 1.00 97.19 337 LEU A C 1
ATOM 2625 O O . LEU A 1 337 ? -3.587 -1.378 13.224 1.00 97.19 337 LEU A O 1
ATOM 2629 N N . LEU A 1 338 ? -3.375 -0.223 11.315 1.00 98.00 338 LEU A N 1
ATOM 2630 C CA . LEU A 1 338 ? -3.137 1.080 11.938 1.00 98.00 338 LEU A CA 1
ATOM 2631 C C . LEU A 1 338 ? -4.338 1.535 12.757 1.00 98.00 338 LEU A C 1
ATOM 2633 O O . LEU A 1 338 ? -4.170 1.940 13.907 1.00 98.00 338 LEU A O 1
ATOM 2637 N N . GLY A 1 339 ? -5.551 1.407 12.217 1.00 97.38 339 GLY A N 1
ATOM 2638 C CA . GLY A 1 339 ? -6.767 1.695 12.969 1.00 97.38 339 GLY A CA 1
ATOM 2639 C C . GLY A 1 339 ? -6.981 0.717 14.119 1.00 97.38 339 GLY A C 1
ATOM 2640 O O . GLY A 1 339 ? -7.426 1.139 15.181 1.00 97.38 339 GLY A O 1
ATOM 2641 N N . GLY A 1 340 ? -6.565 -0.546 13.980 1.00 96.56 340 GLY A N 1
ATOM 2642 C CA . GLY A 1 340 ? -6.451 -1.488 15.094 1.00 96.56 340 GLY A CA 1
ATOM 2643 C C . GLY A 1 340 ? -5.571 -0.949 16.222 1.00 96.56 340 GLY A C 1
ATOM 2644 O O . GLY A 1 340 ? -6.042 -0.715 17.339 1.00 96.56 340 GLY A O 1
ATOM 2645 N N . LEU A 1 341 ? -4.293 -0.723 15.929 1.00 97.69 341 LEU A N 1
ATOM 2646 C CA . LEU A 1 341 ? -3.307 -0.249 16.901 1.00 97.69 341 LEU A CA 1
ATOM 2647 C C . LEU A 1 341 ? -3.727 1.080 17.541 1.00 97.69 341 LEU A C 1
ATOM 2649 O O . LEU A 1 341 ? -3.760 1.188 18.769 1.00 97.69 341 LEU A O 1
ATOM 2653 N N . GLY A 1 342 ? -4.117 2.058 16.722 1.00 97.25 342 GLY A N 1
ATOM 2654 C CA . GLY A 1 342 ? -4.576 3.368 17.177 1.00 97.25 342 GLY A CA 1
ATOM 2655 C C . GLY A 1 342 ? -5.807 3.273 18.076 1.00 97.25 342 GLY A C 1
ATOM 2656 O O . GLY A 1 342 ? -5.827 3.855 19.161 1.00 97.25 342 GLY A O 1
ATOM 2657 N N . PHE A 1 343 ? -6.807 2.476 17.693 1.00 96.69 343 PHE A N 1
ATOM 2658 C CA . PHE A 1 343 ? -8.016 2.289 18.495 1.00 96.69 343 PHE A CA 1
ATOM 2659 C C . PHE A 1 343 ? -7.725 1.584 19.827 1.00 96.69 343 PHE A C 1
ATOM 2661 O O . PHE A 1 343 ? -8.239 1.980 20.874 1.00 96.69 343 PHE A O 1
ATOM 2668 N N . ARG A 1 344 ? -6.858 0.565 19.829 1.00 95.25 344 ARG A N 1
ATOM 2669 C CA . ARG A 1 344 ? -6.464 -0.135 21.061 1.00 95.25 344 ARG A CA 1
ATOM 2670 C C . ARG A 1 344 ? -5.744 0.777 22.045 1.00 95.25 344 ARG A C 1
ATOM 2672 O O . ARG A 1 344 ? -5.979 0.660 23.251 1.00 95.25 344 ARG A O 1
ATOM 2679 N N . LEU A 1 345 ? -4.885 1.658 21.537 1.00 95.88 345 LEU A N 1
ATOM 2680 C CA . LEU A 1 345 ? -4.158 2.651 22.328 1.00 95.88 345 LEU A CA 1
ATOM 2681 C C . LEU A 1 345 ? -5.082 3.774 22.825 1.00 95.88 345 LEU A C 1
ATOM 2683 O O . LEU A 1 345 ? -4.927 4.226 23.958 1.00 95.88 345 LEU A O 1
ATOM 2687 N N . LEU A 1 346 ? -6.105 4.149 22.049 1.00 94.88 346 LEU A N 1
ATOM 2688 C CA . LEU A 1 346 ? -7.129 5.131 22.434 1.00 94.88 346 LEU A CA 1
ATOM 2689 C C . LEU A 1 346 ? -7.953 4.702 23.663 1.00 94.88 346 LEU A C 1
ATOM 2691 O O . LEU A 1 346 ? -8.368 5.534 24.480 1.00 94.88 346 LEU A O 1
ATOM 2695 N N . LEU A 1 347 ? -8.188 3.398 23.834 1.00 92.38 347 LEU A N 1
ATOM 2696 C CA . LEU A 1 347 ? -8.844 2.870 25.036 1.00 92.38 347 LEU A CA 1
ATOM 2697 C C . LEU A 1 347 ? -7.960 2.985 26.294 1.00 92.38 347 LEU A C 1
ATOM 2699 O O . LEU A 1 347 ? -8.468 2.914 27.413 1.00 92.38 347 LEU A O 1
ATOM 2703 N N . GLY A 1 348 ? -6.664 3.264 26.148 1.00 86.88 348 GLY A N 1
ATOM 2704 C CA . GLY A 1 348 ? -5.761 3.531 27.263 1.00 86.88 348 GLY A CA 1
ATOM 2705 C C . GLY A 1 348 ? -5.642 2.344 28.224 1.00 86.88 348 GLY A C 1
ATOM 2706 O O . GLY A 1 348 ? -5.291 1.230 27.824 1.00 86.88 348 GLY A O 1
ATOM 2707 N N . ARG A 1 349 ? -5.907 2.593 29.513 1.00 83.38 349 ARG A N 1
ATOM 2708 C CA . ARG A 1 349 ? -5.796 1.585 30.584 1.00 83.38 349 ARG A CA 1
ATOM 2709 C C . ARG A 1 349 ? -7.005 0.656 30.705 1.00 83.38 349 ARG A C 1
ATOM 2711 O O . ARG A 1 349 ? -6.905 -0.312 31.444 1.00 83.38 349 ARG A O 1
ATOM 2718 N N . GLU A 1 350 ? -8.087 0.901 29.968 1.00 86.88 350 GLU A N 1
ATOM 2719 C CA . GLU A 1 350 ? -9.275 0.039 30.005 1.00 86.88 350 GLU A CA 1
ATOM 2720 C C . GLU A 1 350 ? -8.903 -1.404 29.632 1.00 86.88 350 GLU A C 1
ATOM 2722 O O . GLU A 1 350 ? -8.147 -1.652 28.679 1.00 86.88 350 GLU A O 1
ATOM 2727 N N . GLU A 1 351 ? -9.395 -2.367 30.403 1.00 86.88 351 GLU A N 1
ATOM 2728 C CA . GLU A 1 351 ? -9.196 -3.786 30.129 1.00 86.88 351 GLU A CA 1
ATOM 2729 C C . GLU A 1 351 ? -10.282 -4.283 29.183 1.00 86.88 351 GLU A C 1
ATOM 2731 O O . GLU A 1 351 ? -11.472 -4.132 29.440 1.00 86.88 351 GLU A O 1
ATOM 2736 N N . LEU A 1 352 ? -9.863 -4.851 28.050 1.00 88.25 352 LEU A N 1
ATOM 2737 C CA . LEU A 1 352 ? -10.791 -5.500 27.137 1.00 88.25 352 LEU A CA 1
ATOM 2738 C C . LEU A 1 352 ? -11.183 -6.856 27.732 1.00 88.25 352 LEU A C 1
ATOM 2740 O O . LEU A 1 352 ? -10.301 -7.592 28.179 1.00 88.25 352 LEU A O 1
ATOM 2744 N N . PRO A 1 353 ? -12.461 -7.257 27.656 1.00 92.94 353 PRO A N 1
ATOM 2745 C CA . PRO A 1 353 ? -12.830 -8.641 27.908 1.00 92.94 353 PRO A CA 1
ATOM 2746 C C . PRO A 1 353 ? -12.007 -9.582 27.026 1.00 92.94 353 PRO A C 1
ATOM 2748 O O . PRO A 1 353 ? -11.772 -9.289 25.850 1.00 92.94 353 PRO A O 1
ATOM 2751 N N . ALA A 1 354 ? -11.638 -10.756 27.544 1.00 88.94 354 ALA A N 1
ATOM 2752 C CA . ALA A 1 354 ? -10.774 -11.708 26.836 1.00 88.94 354 ALA A CA 1
ATOM 2753 C C . ALA A 1 354 ? -11.273 -12.055 25.414 1.00 88.94 354 ALA A C 1
ATOM 2755 O O . ALA A 1 354 ? -10.482 -12.245 24.488 1.00 88.94 354 ALA A O 1
ATOM 2756 N N . ALA A 1 355 ? -12.596 -12.102 25.212 1.00 90.50 355 ALA A N 1
ATOM 2757 C CA . ALA A 1 355 ? -13.199 -12.336 23.901 1.00 90.50 355 ALA A CA 1
ATOM 2758 C C . ALA A 1 355 ? -12.995 -11.161 22.924 1.00 90.50 355 ALA A C 1
ATOM 2760 O O . ALA A 1 355 ? -12.768 -11.392 21.733 1.00 90.50 355 ALA A O 1
ATOM 2761 N N . ALA A 1 356 ? -13.074 -9.920 23.412 1.00 92.88 356 ALA A N 1
ATOM 2762 C CA . ALA A 1 356 ? -12.812 -8.719 22.624 1.00 92.88 356 ALA A CA 1
ATOM 2763 C C . ALA A 1 356 ? -11.318 -8.583 22.319 1.00 92.88 356 ALA A C 1
ATOM 2765 O O . ALA A 1 356 ? -10.958 -8.303 21.182 1.00 92.88 356 ALA A O 1
ATOM 2766 N N . GLU A 1 357 ? -10.449 -8.874 23.287 1.00 90.62 357 GLU A N 1
ATOM 2767 C CA . GLU A 1 357 ? -8.997 -8.838 23.096 1.00 90.62 357 GLU A CA 1
ATOM 2768 C C . GLU A 1 357 ? -8.511 -9.884 22.087 1.00 90.62 357 GLU A C 1
ATOM 2770 O O . GLU A 1 357 ? -7.751 -9.564 21.172 1.00 90.62 357 GLU A O 1
ATOM 2775 N N . ARG A 1 358 ? -9.018 -11.122 22.162 1.00 87.19 358 ARG A N 1
ATOM 2776 C CA . ARG A 1 358 ? -8.729 -12.140 21.140 1.00 87.19 358 ARG A CA 1
ATOM 2777 C C . ARG A 1 358 ? -9.164 -11.676 19.751 1.00 87.19 358 ARG A C 1
ATOM 2779 O O . ARG A 1 358 ? -8.435 -11.882 18.785 1.00 87.19 358 ARG A O 1
ATOM 2786 N N . ARG A 1 359 ? -10.352 -11.072 19.639 1.00 90.19 359 ARG A N 1
ATOM 2787 C CA . ARG A 1 359 ? -10.866 -10.589 18.351 1.00 90.19 359 ARG A CA 1
ATOM 2788 C C . ARG A 1 359 ? -10.074 -9.387 17.839 1.00 90.19 359 ARG A C 1
ATOM 2790 O O . ARG A 1 359 ? -9.819 -9.321 16.644 1.00 90.19 359 ARG A O 1
ATOM 2797 N N . PHE A 1 360 ? -9.639 -8.501 18.731 1.00 92.44 360 PHE A N 1
ATOM 2798 C CA . PHE A 1 360 ? -8.742 -7.394 18.418 1.00 92.44 360 PHE A CA 1
ATOM 2799 C C . PHE A 1 360 ? -7.453 -7.896 17.758 1.00 92.44 360 PHE A C 1
ATOM 2801 O O . PHE A 1 360 ? -7.157 -7.510 16.629 1.00 92.44 360 PHE A O 1
ATOM 2808 N N . PHE A 1 361 ? -6.727 -8.803 18.421 1.00 87.69 361 PHE A N 1
ATOM 2809 C CA . PHE A 1 361 ? -5.474 -9.341 17.886 1.00 87.69 361 PHE A CA 1
ATOM 2810 C C . PHE A 1 361 ? -5.680 -10.190 16.630 1.00 87.69 361 PHE A C 1
ATOM 2812 O O . PHE A 1 361 ? -4.806 -10.202 15.774 1.00 87.69 361 PHE A O 1
ATOM 2819 N N . LEU A 1 362 ? -6.833 -10.847 16.472 1.00 85.75 362 LEU A N 1
ATOM 2820 C CA . LEU A 1 362 ? -7.176 -11.524 15.221 1.00 85.75 362 LEU A CA 1
ATOM 2821 C C . LEU A 1 362 ? -7.315 -10.520 14.070 1.00 85.75 362 LEU A C 1
ATOM 2823 O O . LEU A 1 362 ? -6.731 -10.732 13.016 1.00 85.75 362 LEU A O 1
ATOM 2827 N N . VAL A 1 363 ? -8.050 -9.421 14.267 1.00 88.56 363 VAL A N 1
ATOM 2828 C CA . VAL A 1 363 ? -8.274 -8.411 13.219 1.00 88.56 363 VAL A CA 1
ATOM 2829 C C . VAL A 1 363 ? -6.991 -7.633 12.906 1.00 88.56 363 VAL A C 1
ATOM 2831 O O . VAL A 1 363 ? -6.628 -7.508 11.741 1.00 88.56 363 VAL A O 1
ATOM 2834 N N . ALA A 1 364 ? -6.277 -7.144 13.924 1.00 88.94 364 ALA A N 1
ATOM 2835 C CA . ALA A 1 364 ? -5.020 -6.415 13.735 1.00 88.94 364 ALA A CA 1
ATOM 2836 C C . ALA A 1 364 ? -3.894 -7.331 13.220 1.00 88.94 364 ALA A C 1
ATOM 2838 O O . ALA A 1 364 ? -3.096 -6.920 12.381 1.00 88.94 364 ALA A O 1
ATOM 2839 N N . GLY A 1 365 ? -3.860 -8.587 13.680 1.00 81.75 365 GLY A N 1
ATOM 2840 C CA . GLY A 1 365 ? -2.945 -9.622 13.198 1.00 81.75 365 GLY A CA 1
ATOM 2841 C C . GLY A 1 365 ? -3.203 -9.994 11.737 1.00 81.75 365 GLY A C 1
ATOM 2842 O O . GLY A 1 365 ? -2.268 -10.049 10.946 1.00 81.75 365 GLY A O 1
ATOM 2843 N N . ALA A 1 366 ? -4.469 -10.160 11.342 1.00 84.06 366 ALA A N 1
ATOM 2844 C CA . ALA A 1 366 ? -4.828 -10.322 9.934 1.00 84.06 366 ALA A CA 1
ATOM 2845 C C . ALA A 1 366 ? -4.412 -9.094 9.109 1.00 84.06 366 ALA A C 1
ATOM 2847 O O . ALA A 1 366 ? -3.879 -9.255 8.018 1.00 84.06 366 ALA A O 1
ATOM 2848 N N . GLY A 1 367 ? -4.581 -7.883 9.653 1.00 87.44 367 GLY A N 1
ATOM 2849 C CA . GLY A 1 367 ? -4.116 -6.642 9.031 1.00 87.44 367 GLY A CA 1
ATOM 2850 C C . GLY A 1 367 ? -2.604 -6.608 8.787 1.00 87.44 367 GLY A C 1
ATOM 2851 O O . GLY A 1 367 ? -2.185 -6.252 7.688 1.00 87.44 367 GLY A O 1
ATOM 2852 N N . VAL A 1 368 ? -1.773 -7.007 9.762 1.00 87.31 368 VAL A N 1
ATOM 2853 C CA . VAL A 1 368 ? -0.308 -6.996 9.580 1.00 87.31 368 VAL A CA 1
ATOM 2854 C C . VAL A 1 368 ? 0.166 -8.056 8.591 1.00 87.31 368 VAL A C 1
ATOM 2856 O O . VAL A 1 368 ? 0.975 -7.743 7.722 1.00 87.31 368 VAL A O 1
ATOM 2859 N N . VAL A 1 369 ? -0.385 -9.272 8.663 1.00 80.81 369 VAL A N 1
ATOM 2860 C CA . VAL A 1 369 ? -0.060 -10.343 7.710 1.00 80.81 369 VAL A CA 1
ATOM 2861 C C . VAL A 1 369 ? -0.490 -9.932 6.305 1.00 80.81 369 VAL A C 1
ATOM 2863 O O . VAL A 1 369 ? 0.324 -9.949 5.392 1.00 80.81 369 VAL A O 1
ATOM 2866 N N . ALA A 1 370 ? -1.728 -9.462 6.134 1.00 83.75 370 ALA A N 1
ATOM 2867 C CA . ALA A 1 370 ? -2.210 -9.008 4.834 1.00 83.75 370 A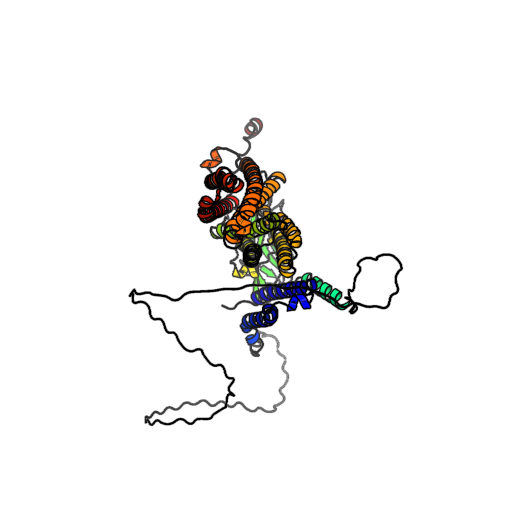LA A CA 1
ATOM 2868 C C . ALA A 1 370 ? -1.398 -7.822 4.291 1.00 83.75 370 ALA A C 1
ATOM 2870 O O . ALA A 1 370 ? -1.147 -7.774 3.098 1.00 83.75 370 ALA A O 1
ATOM 2871 N N . THR A 1 371 ? -0.931 -6.895 5.134 1.00 87.44 371 THR A N 1
ATOM 2872 C CA . THR A 1 371 ? -0.091 -5.771 4.673 1.00 87.44 371 THR A CA 1
ATOM 2873 C C . THR A 1 371 ? 1.242 -6.252 4.096 1.00 87.44 371 THR A C 1
ATOM 2875 O O . THR A 1 371 ? 1.689 -5.711 3.087 1.00 87.44 371 THR A O 1
ATOM 2878 N N . LEU A 1 372 ? 1.851 -7.282 4.694 1.00 82.12 372 LEU A N 1
ATOM 2879 C CA . LEU A 1 372 ? 3.064 -7.911 4.165 1.00 82.12 372 LEU A CA 1
ATOM 2880 C C . LEU A 1 372 ? 2.774 -8.677 2.870 1.00 82.12 372 LEU A C 1
ATOM 2882 O O . LEU A 1 372 ? 3.366 -8.372 1.840 1.00 82.12 372 LEU A O 1
ATOM 2886 N N . GLU A 1 373 ? 1.825 -9.612 2.900 1.00 81.44 373 GLU A N 1
ATOM 2887 C CA . GLU A 1 373 ? 1.534 -10.499 1.765 1.00 81.44 373 GLU A CA 1
ATOM 2888 C C . GLU A 1 373 ? 0.996 -9.736 0.550 1.00 81.44 373 GLU A C 1
ATOM 2890 O O . GLU A 1 373 ? 1.473 -9.906 -0.571 1.00 81.44 373 GLU A O 1
ATOM 2895 N N . VAL A 1 374 ? 0.028 -8.839 0.761 1.00 84.62 374 VAL A N 1
ATOM 2896 C CA . VAL A 1 374 ? -0.530 -8.006 -0.313 1.00 84.62 374 VAL A CA 1
ATOM 2897 C C . VAL A 1 374 ? 0.511 -6.997 -0.798 1.00 84.62 374 VAL A C 1
ATOM 2899 O O . VAL A 1 374 ? 0.546 -6.701 -1.987 1.00 84.62 374 VAL A O 1
ATOM 2902 N N . GLY A 1 375 ? 1.392 -6.502 0.080 1.00 83.56 375 GLY A N 1
ATOM 2903 C CA . GLY A 1 375 ? 2.517 -5.648 -0.309 1.00 83.56 375 GLY A CA 1
ATOM 2904 C C . GLY A 1 375 ? 3.514 -6.367 -1.225 1.00 83.56 375 GLY A C 1
ATOM 2905 O O . GLY A 1 375 ? 3.918 -5.807 -2.244 1.00 83.56 375 GLY A O 1
ATOM 2906 N N . ILE A 1 376 ? 3.856 -7.620 -0.909 1.00 81.38 376 ILE A N 1
ATOM 2907 C CA . ILE A 1 376 ? 4.690 -8.486 -1.758 1.00 81.38 376 ILE A CA 1
ATOM 2908 C C . ILE A 1 376 ? 3.982 -8.759 -3.084 1.00 81.38 376 ILE A C 1
ATOM 2910 O O . ILE A 1 376 ? 4.584 -8.576 -4.137 1.00 81.38 376 ILE A O 1
ATOM 2914 N N . LEU A 1 377 ? 2.695 -9.116 -3.059 1.00 80.88 377 LEU A N 1
ATOM 2915 C CA . LEU A 1 377 ? 1.914 -9.345 -4.276 1.00 80.88 377 LEU A CA 1
ATOM 2916 C C . LEU A 1 377 ? 1.841 -8.090 -5.160 1.00 80.88 377 LEU A C 1
ATOM 2918 O O . LEU A 1 377 ? 2.019 -8.189 -6.370 1.00 80.88 377 LEU A O 1
ATOM 2922 N N . ALA A 1 378 ? 1.625 -6.911 -4.570 1.00 79.94 378 ALA A N 1
ATOM 2923 C CA . ALA A 1 378 ? 1.615 -5.637 -5.287 1.00 79.94 378 ALA A CA 1
ATOM 2924 C C . ALA A 1 378 ? 2.960 -5.365 -5.966 1.00 79.94 378 ALA A C 1
ATOM 2926 O O . ALA A 1 378 ? 2.997 -4.954 -7.125 1.00 79.94 378 ALA A O 1
ATOM 2927 N N . PHE A 1 379 ? 4.064 -5.626 -5.261 1.00 77.62 379 PHE A N 1
ATOM 2928 C CA . PHE A 1 379 ? 5.402 -5.499 -5.825 1.00 77.62 379 PHE A CA 1
ATOM 2929 C C . PHE A 1 379 ? 5.641 -6.500 -6.956 1.00 77.62 379 PHE A C 1
ATOM 2931 O O . PHE A 1 379 ? 6.149 -6.113 -8.003 1.00 77.62 379 PHE A O 1
ATOM 2938 N N . MET A 1 380 ? 5.229 -7.756 -6.778 1.00 77.25 380 MET A N 1
ATOM 2939 C CA . MET A 1 380 ? 5.372 -8.801 -7.792 1.00 77.25 380 MET A CA 1
ATOM 2940 C C . MET A 1 380 ? 4.589 -8.469 -9.063 1.00 77.25 380 MET A C 1
ATOM 2942 O O . MET A 1 380 ? 5.169 -8.541 -10.136 1.00 77.25 380 MET A O 1
ATOM 2946 N N . LEU A 1 381 ? 3.326 -8.036 -8.960 1.00 77.38 381 LEU A N 1
ATOM 2947 C CA . LEU A 1 381 ? 2.528 -7.623 -10.125 1.00 77.38 381 LEU A CA 1
ATOM 2948 C C . LEU A 1 381 ? 3.164 -6.439 -10.857 1.00 77.38 381 LEU A C 1
ATOM 2950 O O . LEU A 1 381 ? 3.244 -6.423 -12.082 1.00 77.38 381 LEU A O 1
ATOM 2954 N N . ARG A 1 382 ? 3.683 -5.468 -10.100 1.00 75.75 382 ARG A N 1
ATOM 2955 C CA . ARG A 1 382 ? 4.355 -4.303 -10.679 1.00 75.75 382 ARG A CA 1
ATOM 2956 C C . ARG A 1 382 ? 5.682 -4.671 -11.343 1.00 75.75 382 ARG A C 1
ATOM 2958 O O . ARG A 1 382 ? 6.039 -4.088 -12.362 1.00 75.75 382 ARG A O 1
ATOM 2965 N N . ALA A 1 383 ? 6.423 -5.611 -10.763 1.00 73.31 383 ALA A N 1
ATOM 2966 C CA . ALA A 1 383 ? 7.657 -6.135 -11.333 1.00 73.31 383 ALA A CA 1
ATOM 2967 C C . ALA A 1 383 ? 7.378 -6.995 -12.575 1.00 73.31 383 ALA A C 1
ATOM 2969 O O . ALA A 1 383 ? 8.114 -6.888 -13.549 1.00 73.31 383 ALA A O 1
ATOM 2970 N N . GLU A 1 384 ? 6.302 -7.787 -12.569 1.00 76.12 384 GLU A N 1
ATOM 2971 C CA . GLU A 1 384 ? 5.811 -8.558 -13.717 1.00 76.12 384 GLU A CA 1
ATOM 2972 C C . GLU A 1 384 ? 5.538 -7.640 -14.912 1.00 76.12 384 GLU A C 1
ATOM 2974 O O . GLU A 1 384 ? 6.061 -7.867 -16.005 1.00 76.12 384 GLU A O 1
ATOM 2979 N N . ASP A 1 385 ? 4.793 -6.558 -14.674 1.00 74.12 385 ASP A N 1
ATOM 2980 C CA . ASP A 1 385 ? 4.472 -5.548 -15.679 1.00 74.12 385 ASP A CA 1
ATOM 2981 C C . ASP A 1 385 ? 5.721 -4.802 -16.182 1.00 74.12 385 ASP A C 1
ATOM 2983 O O . ASP A 1 385 ? 5.955 -4.697 -17.388 1.00 74.12 385 ASP A O 1
ATOM 2987 N N . ALA A 1 386 ? 6.581 -4.354 -15.262 1.00 69.50 386 ALA A N 1
ATOM 2988 C CA . ALA A 1 386 ? 7.804 -3.628 -15.603 1.00 69.50 386 ALA A CA 1
ATOM 2989 C C . ALA A 1 386 ? 8.811 -4.489 -16.385 1.00 69.50 386 ALA A C 1
ATOM 2991 O O . ALA A 1 386 ? 9.478 -3.997 -17.298 1.00 69.50 386 ALA A O 1
ATOM 2992 N N . LEU A 1 387 ? 8.937 -5.771 -16.034 1.00 68.88 387 LEU A N 1
ATOM 2993 C CA . LEU A 1 387 ? 9.843 -6.709 -16.700 1.00 68.88 387 LEU A CA 1
ATOM 2994 C C . LEU A 1 387 ? 9.203 -7.366 -17.928 1.00 68.88 387 LEU A C 1
ATOM 2996 O O . LEU A 1 387 ? 9.915 -7.946 -18.750 1.00 68.88 387 LEU A O 1
ATOM 3000 N N . GLN A 1 388 ? 7.879 -7.262 -18.084 1.00 72.00 388 GLN A N 1
ATOM 3001 C CA . GLN A 1 388 ? 7.102 -7.917 -19.141 1.00 72.00 388 GLN A CA 1
ATOM 3002 C C . GLN A 1 388 ? 7.398 -9.423 -19.207 1.00 72.00 388 GLN A C 1
ATOM 3004 O O . GLN A 1 388 ? 7.573 -10.002 -20.287 1.00 72.00 388 GLN A O 1
ATOM 3009 N N . LEU A 1 389 ? 7.522 -10.045 -18.036 1.00 70.94 389 LEU A N 1
ATOM 3010 C CA . LEU A 1 389 ? 7.790 -11.470 -17.869 1.00 70.94 389 LEU A CA 1
ATOM 3011 C C . LEU A 1 389 ? 6.577 -12.105 -17.207 1.00 70.94 389 LEU A C 1
ATOM 3013 O O . LEU A 1 389 ? 6.099 -11.535 -16.244 1.00 70.94 389 LEU A O 1
ATOM 3017 N N . PRO A 1 390 ? 6.103 -13.283 -17.639 1.00 69.56 390 PRO A N 1
ATOM 3018 C CA . PRO A 1 390 ? 5.043 -13.972 -16.912 1.00 69.56 390 PRO A CA 1
ATOM 3019 C C . PRO A 1 390 ? 5.522 -14.345 -15.502 1.00 69.56 390 PRO A C 1
ATOM 3021 O O . PRO A 1 390 ? 6.676 -14.757 -15.341 1.00 69.56 390 PRO A O 1
ATOM 3024 N N . PHE A 1 391 ? 4.632 -14.289 -14.507 1.00 64.12 391 PHE A N 1
ATOM 3025 C CA . PHE A 1 391 ? 4.935 -14.547 -13.087 1.00 64.12 391 PHE A CA 1
ATOM 3026 C C . PHE A 1 391 ? 5.880 -15.740 -12.818 1.00 64.12 391 PHE A C 1
ATOM 3028 O O . PHE A 1 391 ? 6.826 -15.633 -12.045 1.00 64.12 391 PHE A O 1
ATOM 3035 N N . GLY A 1 392 ? 5.704 -16.875 -13.506 1.00 62.28 392 GLY A N 1
ATOM 3036 C CA . GLY A 1 392 ? 6.552 -18.064 -13.316 1.00 62.28 392 GLY A CA 1
ATOM 3037 C C . GLY A 1 392 ? 8.024 -17.908 -13.738 1.00 62.28 392 GLY A C 1
ATOM 3038 O O . GLY A 1 392 ? 8.848 -18.744 -13.367 1.00 62.28 392 GLY A O 1
ATOM 3039 N N . ARG A 1 393 ? 8.357 -16.871 -14.519 1.00 64.88 393 ARG A N 1
ATOM 3040 C CA . ARG A 1 393 ? 9.735 -16.479 -14.868 1.00 64.88 393 ARG A CA 1
ATOM 3041 C C . ARG A 1 393 ? 10.265 -15.349 -13.988 1.00 64.88 393 ARG A C 1
ATOM 3043 O O . ARG A 1 393 ? 11.474 -15.182 -13.924 1.00 64.88 393 ARG A O 1
ATOM 3050 N N . LEU A 1 394 ? 9.392 -14.614 -13.296 1.00 65.12 394 LEU A N 1
ATOM 3051 C CA . LEU A 1 394 ? 9.780 -13.542 -12.376 1.00 65.12 394 LEU A CA 1
ATOM 3052 C C . LEU A 1 394 ? 10.629 -14.069 -11.212 1.00 65.12 394 LEU A C 1
ATOM 3054 O O . LEU A 1 394 ? 11.559 -13.395 -10.785 1.00 65.12 394 LEU A O 1
ATOM 3058 N N . LEU A 1 395 ? 10.351 -15.295 -10.755 1.00 59.78 395 LEU A N 1
ATOM 3059 C CA . LEU A 1 395 ? 11.123 -15.975 -9.707 1.00 59.78 395 LEU A CA 1
ATOM 3060 C C . LEU A 1 395 ? 12.605 -16.182 -10.085 1.00 59.78 395 LEU A C 1
ATOM 3062 O O . LEU A 1 395 ? 13.458 -16.240 -9.208 1.00 59.78 395 LEU A O 1
ATOM 3066 N N . TYR A 1 396 ? 12.894 -16.208 -11.390 1.00 60.97 396 TYR A N 1
ATOM 3067 C CA . TYR A 1 396 ? 14.227 -16.345 -11.990 1.00 60.97 396 TYR A CA 1
ATOM 3068 C C . TYR A 1 396 ? 14.697 -15.054 -12.676 1.00 60.97 396 TYR A C 1
ATOM 3070 O O . TYR A 1 396 ? 15.689 -15.054 -13.405 1.00 60.97 396 TYR A O 1
ATOM 3078 N N . GLY A 1 397 ? 13.943 -13.964 -12.524 1.00 63.41 397 GLY A N 1
ATOM 3079 C CA . GLY A 1 397 ? 14.269 -12.681 -13.124 1.00 63.41 397 GLY A CA 1
ATOM 3080 C C . GLY A 1 397 ? 15.365 -11.979 -12.333 1.00 63.41 397 GLY A C 1
ATOM 3081 O O . GLY A 1 397 ? 15.358 -11.997 -11.102 1.00 63.41 397 GLY A O 1
ATOM 3082 N N . ASP A 1 398 ? 16.273 -11.301 -13.031 1.00 69.06 398 ASP A N 1
ATOM 3083 C CA . ASP A 1 398 ? 17.177 -10.368 -12.366 1.00 69.06 398 ASP A CA 1
ATOM 3084 C C . ASP A 1 398 ? 16.376 -9.140 -11.906 1.00 69.06 398 ASP A C 1
ATOM 3086 O O . ASP A 1 398 ? 16.020 -8.258 -12.693 1.00 69.06 398 ASP A O 1
ATOM 3090 N N . LEU A 1 399 ? 16.074 -9.099 -10.607 1.00 69.44 399 LEU A N 1
ATOM 3091 C CA . LEU A 1 399 ? 15.362 -7.990 -9.981 1.00 69.44 399 LEU A CA 1
ATOM 3092 C C . LEU A 1 399 ? 16.298 -6.843 -9.582 1.00 69.44 399 LEU A C 1
ATOM 3094 O O . LEU A 1 399 ? 15.795 -5.829 -9.102 1.00 69.44 399 LEU A O 1
ATOM 3098 N N . SER A 1 400 ? 17.621 -6.946 -9.760 1.00 67.25 400 SER A N 1
ATOM 3099 C CA . SER A 1 400 ? 18.585 -5.939 -9.283 1.00 67.25 400 SER A CA 1
ATOM 3100 C C . SER A 1 400 ? 18.323 -4.543 -9.864 1.00 67.25 400 SER A C 1
ATOM 3102 O O . SER A 1 400 ? 18.362 -3.543 -9.137 1.00 67.25 400 SER A O 1
ATOM 3104 N N . SER A 1 401 ? 17.952 -4.473 -11.148 1.00 66.44 401 SER A N 1
ATOM 3105 C CA . SER A 1 401 ? 17.635 -3.222 -11.846 1.00 66.44 401 SER A CA 1
ATOM 3106 C C . SER A 1 401 ? 16.403 -2.514 -11.268 1.00 66.44 401 SER A C 1
ATOM 3108 O O . SER A 1 401 ? 16.323 -1.284 -11.313 1.00 66.44 401 SER A O 1
ATOM 3110 N N . ILE A 1 402 ? 15.470 -3.266 -10.673 1.00 66.50 402 ILE A N 1
ATOM 3111 C CA . ILE A 1 402 ? 14.264 -2.744 -10.021 1.00 66.50 402 ILE A CA 1
ATOM 3112 C C . ILE A 1 402 ? 14.512 -2.523 -8.525 1.00 66.50 402 ILE A C 1
ATOM 3114 O O . ILE A 1 402 ? 14.212 -1.443 -8.021 1.00 66.50 402 ILE A O 1
ATOM 3118 N N . ALA A 1 403 ? 15.083 -3.506 -7.829 1.00 67.25 403 ALA A N 1
ATOM 3119 C CA . ALA A 1 403 ? 15.293 -3.523 -6.384 1.00 67.25 403 ALA A CA 1
ATOM 3120 C C . ALA A 1 403 ? 16.303 -2.463 -5.914 1.00 67.25 403 ALA A C 1
ATOM 3122 O O . ALA A 1 403 ? 16.018 -1.748 -4.958 1.00 67.25 403 ALA A O 1
ATOM 3123 N N . GLY A 1 404 ? 17.450 -2.342 -6.592 1.00 64.94 404 GLY A N 1
ATOM 3124 C CA . GLY A 1 404 ? 18.502 -1.370 -6.257 1.00 64.94 404 GLY A CA 1
ATOM 3125 C C . GLY A 1 404 ? 18.587 -0.181 -7.217 1.00 64.94 404 GLY A C 1
ATOM 3126 O O . GLY A 1 404 ? 19.106 0.870 -6.859 1.00 64.94 404 GLY A O 1
ATOM 3127 N N . GLY A 1 405 ? 18.067 -0.317 -8.442 1.00 63.19 405 GLY A N 1
ATOM 3128 C CA . GLY A 1 405 ? 18.120 0.740 -9.462 1.00 63.19 405 GLY A CA 1
ATOM 3129 C C . GLY A 1 405 ? 16.958 1.740 -9.420 1.00 63.19 405 GLY A C 1
ATOM 3130 O O . GLY A 1 405 ? 16.929 2.689 -10.216 1.00 63.19 405 GLY A O 1
ATOM 3131 N N . THR A 1 406 ? 15.977 1.546 -8.530 1.00 68.44 406 THR A N 1
ATOM 3132 C CA . THR A 1 406 ? 14.786 2.403 -8.452 1.00 68.44 406 THR A CA 1
ATOM 3133 C C . THR A 1 406 ? 14.375 2.725 -7.014 1.00 68.44 406 THR A C 1
ATOM 3135 O O . THR A 1 406 ? 14.431 1.875 -6.130 1.00 68.44 406 THR A O 1
ATOM 3138 N N . ARG A 1 407 ? 13.836 3.940 -6.806 1.00 71.50 407 ARG A N 1
ATOM 3139 C CA . ARG A 1 407 ? 13.169 4.337 -5.546 1.00 71.50 407 ARG A CA 1
ATOM 3140 C C . ARG A 1 407 ? 12.028 3.383 -5.174 1.00 71.50 407 ARG A C 1
ATOM 3142 O O . ARG A 1 407 ? 11.708 3.245 -4.001 1.00 71.50 407 ARG A O 1
ATOM 3149 N N . PHE A 1 408 ? 11.411 2.744 -6.171 1.00 71.75 408 PHE A N 1
ATOM 3150 C CA . PHE A 1 408 ? 10.350 1.761 -5.979 1.00 71.75 408 PHE A CA 1
ATOM 3151 C C . PHE A 1 408 ? 10.862 0.511 -5.250 1.00 71.75 408 PHE A C 1
ATOM 3153 O O . PHE A 1 408 ? 10.280 0.115 -4.241 1.00 71.75 408 PHE A O 1
ATOM 3160 N N . GLY A 1 409 ? 11.978 -0.059 -5.710 1.00 72.56 409 GLY A N 1
ATOM 3161 C CA . GLY A 1 409 ? 12.627 -1.207 -5.075 1.00 72.56 409 GLY A CA 1
ATOM 3162 C C . GLY A 1 409 ? 13.124 -0.919 -3.659 1.00 72.56 409 GLY A C 1
ATOM 3163 O O . GLY A 1 409 ? 12.830 -1.681 -2.737 1.00 72.56 409 GLY A O 1
ATOM 3164 N N . GLU A 1 410 ? 13.786 0.222 -3.456 1.00 75.38 410 GLU A N 1
ATOM 3165 C CA . GLU A 1 410 ? 14.243 0.654 -2.127 1.00 75.38 410 GLU A CA 1
ATOM 3166 C C . GLU A 1 410 ? 13.071 0.831 -1.148 1.00 75.38 410 GLU A C 1
ATOM 3168 O O . GLU A 1 410 ? 13.119 0.339 -0.016 1.00 75.38 410 GLU A O 1
ATOM 3173 N N . ALA A 1 411 ? 11.990 1.486 -1.589 1.0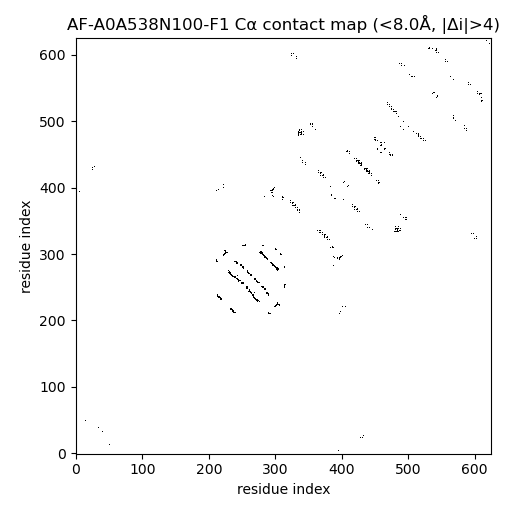0 78.12 411 ALA A N 1
ATOM 3174 C CA . ALA A 1 411 ? 10.784 1.667 -0.787 1.00 78.12 411 ALA A CA 1
ATOM 3175 C C . ALA A 1 411 ? 10.123 0.326 -0.439 1.00 78.12 411 ALA A C 1
ATOM 3177 O O . ALA A 1 411 ? 9.679 0.148 0.696 1.00 78.12 411 ALA A O 1
ATOM 3178 N N . PHE A 1 412 ? 10.094 -0.629 -1.373 1.00 79.62 412 PHE A N 1
ATOM 3179 C CA . PHE A 1 412 ? 9.569 -1.971 -1.127 1.00 79.62 412 PHE A CA 1
ATOM 3180 C C . PHE A 1 412 ? 10.368 -2.718 -0.052 1.00 79.62 412 PHE A C 1
ATOM 3182 O O . PHE A 1 412 ? 9.773 -3.256 0.887 1.00 79.62 412 PHE A O 1
ATOM 3189 N N . ILE A 1 413 ? 11.702 -2.715 -0.145 1.00 79.81 413 ILE A N 1
ATOM 3190 C CA . ILE A 1 413 ? 12.576 -3.363 0.845 1.00 79.81 413 ILE A CA 1
ATOM 3191 C C . ILE A 1 413 ? 12.367 -2.728 2.223 1.00 79.81 413 ILE A C 1
ATOM 3193 O O . ILE A 1 413 ? 12.096 -3.432 3.200 1.00 79.81 413 ILE A O 1
ATOM 3197 N N . ALA A 1 414 ? 12.429 -1.395 2.300 1.00 82.38 414 ALA A N 1
ATOM 3198 C CA . ALA A 1 414 ? 12.254 -0.661 3.549 1.00 82.38 414 ALA A CA 1
ATOM 3199 C C . ALA A 1 414 ? 10.879 -0.926 4.184 1.00 82.38 414 ALA A C 1
ATOM 3201 O O . ALA A 1 414 ? 10.788 -1.189 5.383 1.00 82.38 414 ALA A O 1
ATOM 3202 N N . MET A 1 415 ? 9.817 -0.920 3.377 1.00 85.38 415 MET A N 1
ATOM 3203 C CA . MET A 1 415 ? 8.450 -1.188 3.819 1.00 85.38 415 MET A CA 1
ATOM 3204 C C . MET A 1 415 ? 8.278 -2.628 4.313 1.00 85.38 415 MET A C 1
ATOM 3206 O O . MET A 1 415 ? 7.667 -2.843 5.359 1.00 85.38 415 MET A O 1
ATOM 3210 N N . THR A 1 416 ? 8.834 -3.611 3.602 1.00 83.75 416 THR A N 1
ATOM 3211 C CA . THR A 1 416 ? 8.728 -5.033 3.965 1.00 83.75 416 THR A CA 1
ATOM 3212 C C . THR A 1 416 ? 9.431 -5.310 5.291 1.00 83.75 416 THR A C 1
ATOM 3214 O O . THR A 1 416 ? 8.834 -5.882 6.205 1.00 83.75 416 THR A O 1
ATOM 3217 N N . LEU A 1 417 ? 10.667 -4.824 5.449 1.00 82.94 417 LEU A N 1
ATOM 3218 C CA . LEU A 1 417 ? 11.405 -4.925 6.711 1.00 82.94 417 LEU A CA 1
ATOM 3219 C C . LEU A 1 417 ? 10.705 -4.149 7.838 1.00 82.94 417 LEU A C 1
ATOM 3221 O O . LEU A 1 417 ? 10.585 -4.642 8.961 1.00 82.94 417 LEU A O 1
ATOM 3225 N N . GLY A 1 418 ? 10.182 -2.962 7.529 1.00 86.38 418 GLY A N 1
ATOM 3226 C CA . GLY A 1 418 ? 9.416 -2.135 8.454 1.00 86.38 418 GLY A CA 1
ATOM 3227 C C . GLY A 1 418 ? 8.176 -2.844 8.997 1.00 86.38 418 GLY A C 1
ATOM 3228 O O . GLY A 1 418 ? 7.995 -2.928 10.214 1.00 86.38 418 GLY A O 1
ATOM 3229 N N . TYR A 1 419 ? 7.344 -3.416 8.125 1.00 88.56 419 TYR A N 1
ATOM 3230 C CA . TYR A 1 419 ? 6.149 -4.151 8.544 1.00 88.56 419 TYR A CA 1
ATOM 3231 C C . TYR A 1 419 ? 6.463 -5.511 9.177 1.00 88.56 419 TYR A C 1
ATOM 3233 O O . TYR A 1 419 ? 5.698 -5.950 10.037 1.00 88.56 419 TYR A O 1
ATOM 3241 N N . ALA A 1 420 ? 7.602 -6.136 8.866 1.00 83.00 420 ALA A N 1
ATOM 3242 C CA . ALA A 1 420 ? 8.080 -7.307 9.602 1.00 83.00 420 ALA A CA 1
ATOM 3243 C C . ALA A 1 420 ? 8.404 -6.954 11.067 1.00 83.00 420 ALA A C 1
ATOM 3245 O O . ALA A 1 420 ? 8.018 -7.683 11.986 1.00 83.00 420 ALA A O 1
ATOM 3246 N N . LEU A 1 421 ? 9.020 -5.791 11.318 1.00 84.62 421 LEU A N 1
ATOM 3247 C CA . LEU A 1 421 ? 9.221 -5.281 12.680 1.00 84.62 421 LEU A CA 1
ATOM 3248 C C . LEU A 1 421 ? 7.892 -4.945 13.369 1.00 84.62 421 LEU A C 1
ATOM 3250 O O . LEU A 1 421 ? 7.710 -5.277 14.542 1.00 84.62 421 LEU A O 1
ATOM 3254 N N . VAL A 1 422 ? 6.936 -4.340 12.655 1.00 91.44 422 VAL A N 1
ATOM 3255 C CA . VAL A 1 422 ? 5.579 -4.105 13.185 1.00 91.44 422 VAL A CA 1
ATOM 3256 C C . VAL A 1 422 ? 4.926 -5.427 13.591 1.00 91.44 422 VAL A C 1
ATOM 3258 O O . VAL A 1 422 ? 4.398 -5.525 14.700 1.00 91.44 422 VAL A O 1
ATOM 3261 N N . ALA A 1 423 ? 5.011 -6.460 12.749 1.00 85.00 423 ALA A N 1
ATOM 3262 C CA . ALA A 1 423 ? 4.498 -7.793 13.052 1.00 85.00 423 ALA A CA 1
ATOM 3263 C C . ALA A 1 423 ? 5.151 -8.373 14.312 1.00 85.00 423 ALA A C 1
ATOM 3265 O O . ALA A 1 423 ? 4.443 -8.864 15.193 1.00 85.00 423 ALA A O 1
ATOM 3266 N N . ALA A 1 424 ? 6.474 -8.240 14.449 1.00 80.19 424 ALA A N 1
ATOM 3267 C CA . ALA A 1 424 ? 7.202 -8.676 15.637 1.00 80.19 424 ALA A CA 1
ATOM 3268 C C . ALA A 1 424 ? 6.720 -7.954 16.909 1.00 80.19 424 ALA A C 1
ATOM 3270 O O . ALA A 1 424 ? 6.477 -8.606 17.926 1.00 80.19 424 ALA A O 1
ATOM 3271 N N . PHE A 1 425 ? 6.506 -6.634 16.863 1.00 89.75 425 PHE A N 1
ATOM 3272 C CA . PHE A 1 425 ? 5.981 -5.883 18.008 1.00 89.75 425 PHE A CA 1
ATOM 3273 C C . PHE A 1 425 ? 4.536 -6.253 18.355 1.00 89.75 425 PHE A C 1
ATOM 3275 O O . PHE A 1 425 ? 4.223 -6.403 19.537 1.00 89.75 425 PHE A O 1
ATOM 3282 N N . VAL A 1 426 ? 3.661 -6.435 17.361 1.00 85.50 426 VAL A N 1
ATOM 3283 C CA . VAL A 1 426 ? 2.269 -6.872 17.583 1.00 85.50 426 VAL A CA 1
ATOM 3284 C C . VAL A 1 426 ? 2.233 -8.276 18.183 1.00 85.50 426 VAL A C 1
ATOM 3286 O O . VAL A 1 426 ? 1.511 -8.516 19.155 1.00 85.50 426 VAL A O 1
ATOM 3289 N N . PHE A 1 427 ? 3.047 -9.186 17.653 1.00 82.00 427 PHE A N 1
ATOM 3290 C CA . PHE A 1 427 ? 3.184 -10.543 18.167 1.00 82.00 427 PHE A CA 1
ATOM 3291 C C . PHE A 1 427 ? 3.721 -10.552 19.601 1.00 82.00 427 PHE A C 1
ATOM 3293 O O . PHE A 1 427 ? 3.168 -11.229 20.469 1.00 82.00 427 PHE A O 1
ATOM 3300 N N . LEU A 1 428 ? 4.750 -9.752 19.884 1.00 79.38 428 LEU A N 1
ATOM 3301 C CA . LEU A 1 428 ? 5.321 -9.657 21.220 1.00 79.38 428 LEU A CA 1
ATOM 3302 C C . LEU A 1 428 ? 4.344 -9.014 22.211 1.00 79.38 428 LEU A C 1
ATOM 3304 O O . LEU A 1 428 ? 4.243 -9.486 23.344 1.00 79.38 428 LEU A O 1
ATOM 3308 N N . ALA A 1 429 ? 3.590 -7.993 21.794 1.00 86.00 429 ALA A N 1
ATOM 3309 C CA . ALA A 1 429 ? 2.525 -7.389 22.595 1.00 86.00 429 ALA A CA 1
ATOM 3310 C C . ALA A 1 429 ? 1.465 -8.425 22.980 1.00 86.00 429 ALA A C 1
ATOM 3312 O O . ALA A 1 429 ? 1.086 -8.505 24.147 1.00 86.00 429 ALA A O 1
ATOM 3313 N N . TRP A 1 430 ? 1.038 -9.248 22.019 1.00 85.88 430 TRP A N 1
ATOM 3314 C CA . TRP A 1 430 ? 0.101 -10.344 22.253 1.00 85.88 430 TRP A CA 1
ATOM 3315 C C . TRP A 1 430 ? 0.673 -11.418 23.184 1.00 85.88 430 TRP A C 1
ATOM 3317 O O . TRP A 1 430 ? -0.019 -11.912 24.074 1.00 85.88 430 TRP A O 1
ATOM 3327 N N . LEU A 1 431 ? 1.941 -11.786 22.998 1.00 80.12 431 LEU A N 1
ATOM 3328 C CA . LEU A 1 431 ? 2.554 -12.873 23.750 1.00 80.12 431 LEU A CA 1
ATOM 3329 C C . LEU A 1 431 ? 2.854 -12.500 25.207 1.00 80.12 431 LEU A C 1
ATOM 3331 O O . LEU A 1 431 ? 2.657 -13.318 26.108 1.00 80.12 431 LEU A O 1
ATOM 3335 N N . THR A 1 432 ? 3.369 -11.291 25.417 1.00 80.25 432 THR A N 1
ATOM 3336 C CA . THR A 1 432 ? 3.806 -10.780 26.726 1.00 80.25 432 THR A CA 1
ATOM 3337 C C . THR A 1 432 ? 2.691 -10.064 27.490 1.00 80.25 432 THR A C 1
ATOM 3339 O O . THR A 1 432 ? 2.901 -9.693 28.645 1.00 80.25 432 THR A O 1
ATOM 3342 N N . ASP A 1 433 ? 1.547 -9.821 26.840 1.00 84.12 433 ASP A N 1
ATOM 3343 C CA . ASP A 1 433 ? 0.465 -8.949 27.317 1.00 84.12 433 ASP A CA 1
ATOM 3344 C C . ASP A 1 433 ? 0.936 -7.503 27.611 1.00 84.12 433 ASP A C 1
ATOM 3346 O O . ASP A 1 433 ? 0.389 -6.757 28.428 1.00 84.12 433 ASP A O 1
ATOM 3350 N N . ARG A 1 434 ? 2.018 -7.072 26.945 1.00 86.12 434 ARG A N 1
ATOM 3351 C CA . ARG A 1 434 ? 2.619 -5.744 27.127 1.00 86.12 434 ARG A CA 1
ATOM 3352 C C . ARG A 1 434 ? 2.131 -4.782 26.057 1.00 86.12 434 ARG A C 1
ATOM 3354 O O . ARG A 1 434 ? 2.757 -4.585 25.020 1.00 86.12 434 ARG A O 1
ATOM 3361 N N . ARG A 1 435 ? 1.047 -4.079 26.376 1.00 88.75 435 ARG A N 1
ATOM 3362 C CA . ARG A 1 435 ? 0.416 -3.079 25.493 1.00 88.75 435 ARG A CA 1
ATOM 3363 C C . ARG A 1 435 ? 1.350 -1.962 25.026 1.00 88.75 435 ARG A C 1
ATOM 3365 O O . ARG A 1 435 ? 1.138 -1.423 23.947 1.00 88.75 435 ARG A O 1
ATOM 3372 N N . PHE A 1 436 ? 2.372 -1.601 25.807 1.00 91.88 436 PHE A N 1
ATOM 3373 C CA . PHE A 1 436 ? 3.293 -0.525 25.425 1.00 91.88 436 PHE A CA 1
ATOM 3374 C C . PHE A 1 436 ? 4.055 -0.837 24.128 1.00 91.88 436 PHE A C 1
ATOM 3376 O O . PHE A 1 436 ? 4.446 0.091 23.431 1.00 91.88 436 PHE A O 1
ATOM 3383 N N . LEU A 1 437 ? 4.207 -2.118 23.771 1.00 91.75 437 LEU A N 1
ATOM 3384 C CA . LEU A 1 437 ? 4.821 -2.559 22.516 1.00 91.75 437 LEU A CA 1
ATOM 3385 C C . LEU A 1 437 ? 3.980 -2.204 21.279 1.00 91.75 437 LEU A C 1
ATOM 3387 O O . LEU A 1 437 ? 4.502 -2.186 20.170 1.00 91.75 437 LEU A O 1
ATOM 3391 N N . LEU A 1 438 ? 2.701 -1.854 21.451 1.00 95.50 438 LEU A N 1
ATOM 3392 C CA . LEU A 1 438 ? 1.867 -1.364 20.353 1.00 95.50 438 LEU A CA 1
ATOM 3393 C C . LEU A 1 438 ? 2.230 0.071 19.934 1.00 95.50 438 LEU A C 1
ATOM 3395 O O . LEU A 1 438 ? 1.921 0.454 18.811 1.00 95.50 438 LEU A O 1
ATOM 3399 N N . TRP A 1 439 ? 2.900 0.858 20.786 1.00 97.25 439 TRP A N 1
ATOM 3400 C CA . TRP A 1 439 ? 3.389 2.194 20.419 1.00 97.25 439 TRP A CA 1
ATOM 3401 C C . TRP A 1 439 ? 4.468 2.160 19.333 1.00 97.25 439 TRP A C 1
ATOM 3403 O O . TRP A 1 439 ? 4.247 2.784 18.297 1.00 97.25 439 TRP A O 1
ATOM 3413 N N . PRO A 1 440 ? 5.598 1.439 19.495 1.00 95.25 440 PRO A N 1
ATOM 3414 C CA . PRO A 1 440 ? 6.581 1.330 18.421 1.00 95.25 440 PRO A CA 1
ATOM 3415 C C . PRO A 1 440 ? 5.988 0.661 17.175 1.00 95.25 440 PRO A C 1
ATOM 3417 O O . PRO A 1 440 ? 6.301 1.091 16.071 1.00 95.25 440 PRO A O 1
ATOM 3420 N N . ALA A 1 441 ? 5.067 -0.303 17.327 1.00 95.62 441 ALA A N 1
ATOM 3421 C CA . ALA A 1 441 ? 4.326 -0.873 16.198 1.00 95.62 441 ALA A CA 1
ATOM 3422 C C . ALA A 1 441 ? 3.520 0.190 15.429 1.00 95.62 441 ALA A C 1
ATOM 3424 O O . ALA A 1 441 ? 3.570 0.229 14.203 1.00 95.62 441 ALA A O 1
ATOM 3425 N N . LEU A 1 442 ? 2.796 1.066 16.136 1.00 97.94 442 LEU A N 1
ATOM 3426 C CA . LEU A 1 442 ? 2.014 2.138 15.519 1.00 97.94 442 LEU A CA 1
ATOM 3427 C C . LEU A 1 442 ? 2.921 3.178 14.854 1.00 97.94 442 LEU A C 1
ATOM 3429 O O . LEU A 1 442 ? 2.648 3.577 13.729 1.00 97.94 442 LEU A O 1
ATOM 3433 N N . VAL A 1 443 ? 3.996 3.601 15.523 1.00 97.31 443 VAL A N 1
ATOM 3434 C CA . VAL A 1 443 ? 4.936 4.599 14.987 1.00 97.31 443 VAL A CA 1
ATOM 3435 C C . VAL A 1 443 ? 5.613 4.085 13.718 1.00 97.31 443 VAL A C 1
ATOM 3437 O O . VAL A 1 443 ? 5.610 4.786 12.710 1.00 97.31 443 VAL A O 1
ATOM 3440 N N . LEU A 1 444 ? 6.135 2.854 13.736 1.00 94.75 444 LEU A N 1
ATOM 3441 C CA . LEU A 1 444 ? 6.721 2.232 12.546 1.00 94.75 444 LEU A CA 1
ATOM 3442 C C . LEU A 1 444 ? 5.667 2.028 11.454 1.00 94.75 444 LEU A C 1
ATOM 3444 O O . LEU A 1 444 ? 5.903 2.379 10.302 1.00 94.75 444 LEU A O 1
ATOM 3448 N N . GLY A 1 445 ? 4.484 1.527 11.816 1.00 95.81 445 GLY A N 1
ATOM 3449 C CA . GLY A 1 445 ? 3.397 1.306 10.867 1.00 95.81 445 GLY A CA 1
ATOM 3450 C C . GLY A 1 445 ? 2.935 2.589 10.171 1.00 95.81 445 GLY A C 1
ATOM 3451 O O . GLY A 1 445 ? 2.660 2.552 8.974 1.00 95.81 445 GLY A O 1
ATOM 3452 N N . LEU A 1 446 ? 2.883 3.712 10.895 1.00 95.50 446 LEU A N 1
ATOM 3453 C CA . LEU A 1 446 ? 2.617 5.037 10.331 1.00 95.50 446 LEU A CA 1
ATOM 3454 C C . LEU A 1 446 ? 3.789 5.519 9.473 1.00 95.50 446 LEU A C 1
ATOM 3456 O O . LEU A 1 446 ? 3.558 6.025 8.381 1.00 95.50 446 LEU A O 1
ATOM 3460 N N . GLY A 1 447 ? 5.033 5.337 9.920 1.00 92.62 447 GLY A N 1
ATOM 3461 C CA . GLY A 1 447 ? 6.228 5.739 9.169 1.00 92.62 447 GLY A CA 1
ATOM 3462 C C . GLY A 1 447 ? 6.329 5.082 7.789 1.00 92.62 447 GLY A C 1
ATOM 3463 O O . GLY A 1 447 ? 6.724 5.740 6.831 1.00 92.62 447 GLY A O 1
ATOM 3464 N N . PHE A 1 448 ? 5.900 3.823 7.668 1.00 90.38 448 PHE A N 1
ATOM 3465 C CA . PHE A 1 448 ? 5.903 3.079 6.402 1.00 90.38 448 PHE A CA 1
ATOM 3466 C C . PHE A 1 448 ? 4.571 3.116 5.634 1.00 90.38 448 PHE A C 1
ATOM 3468 O O . PHE A 1 448 ? 4.495 2.553 4.543 1.00 90.38 448 PHE A O 1
ATOM 3475 N N . ALA A 1 449 ? 3.540 3.807 6.143 1.00 88.88 449 ALA A N 1
ATOM 3476 C CA . ALA A 1 449 ? 2.200 3.820 5.543 1.00 88.88 449 ALA A CA 1
ATOM 3477 C C . ALA A 1 449 ? 2.189 4.339 4.097 1.00 88.88 449 ALA A C 1
ATOM 3479 O O . ALA A 1 449 ? 1.437 3.838 3.266 1.00 88.88 449 ALA A O 1
ATOM 3480 N N . SER A 1 450 ? 3.041 5.316 3.780 1.00 77.44 450 SER A N 1
ATOM 3481 C CA . SER A 1 450 ? 3.169 5.887 2.435 1.00 77.44 450 SER A CA 1
ATOM 3482 C C . SER A 1 450 ? 4.155 5.136 1.535 1.00 77.44 450 SER A C 1
ATOM 3484 O O . SER A 1 450 ? 4.411 5.608 0.431 1.00 77.44 450 SER A O 1
ATOM 3486 N N . GLY A 1 451 ? 4.693 3.979 1.950 1.00 71.75 451 GLY A N 1
ATOM 3487 C CA . GLY A 1 451 ? 5.704 3.231 1.191 1.00 71.75 451 GLY A CA 1
ATOM 3488 C C . GLY A 1 451 ? 5.296 2.980 -0.265 1.00 71.75 451 GLY A C 1
ATOM 3489 O O . GLY A 1 451 ? 6.045 3.310 -1.180 1.00 71.75 451 GLY A O 1
ATOM 3490 N N . LEU A 1 452 ? 4.058 2.525 -0.495 1.00 64.81 452 LEU A N 1
ATOM 3491 C CA . LEU A 1 452 ? 3.516 2.309 -1.843 1.00 64.81 452 LEU A CA 1
ATOM 3492 C C . LEU A 1 452 ? 3.290 3.614 -2.635 1.00 64.81 452 LEU A C 1
ATOM 3494 O O . LEU A 1 452 ? 3.531 3.633 -3.841 1.00 64.81 452 LEU A O 1
ATOM 3498 N N . SER A 1 453 ? 2.906 4.717 -1.983 1.00 61.94 453 SER A N 1
ATOM 3499 C CA . SER A 1 453 ? 2.768 6.038 -2.629 1.00 61.94 453 SER A CA 1
ATOM 3500 C C . SER A 1 453 ? 4.110 6.681 -2.991 1.00 61.94 453 SER A C 1
ATOM 3502 O O . SER A 1 453 ? 4.229 7.304 -4.048 1.00 61.94 453 SER A O 1
ATOM 3504 N N . LEU A 1 454 ? 5.123 6.518 -2.133 1.00 58.16 454 LEU A N 1
ATOM 3505 C CA . LEU A 1 454 ? 6.505 6.959 -2.357 1.00 58.16 454 LEU A CA 1
ATOM 3506 C C . LEU A 1 454 ? 7.196 6.123 -3.443 1.00 58.16 454 LEU A C 1
ATOM 3508 O O . LEU A 1 454 ? 8.094 6.616 -4.124 1.00 58.16 454 LEU A O 1
ATOM 3512 N N . SER A 1 455 ? 6.754 4.874 -3.615 1.00 55.16 455 SER A N 1
ATOM 3513 C CA . SER A 1 455 ? 7.224 3.965 -4.661 1.00 55.16 455 SER A CA 1
ATOM 3514 C C . SER A 1 455 ? 6.602 4.253 -6.045 1.00 55.16 455 SER A C 1
ATOM 3516 O O . SER A 1 455 ? 7.166 3.860 -7.063 1.00 55.16 455 SER A O 1
ATOM 3518 N N . GLY A 1 456 ? 5.456 4.948 -6.104 1.00 51.16 456 GLY A N 1
ATOM 3519 C CA . GLY A 1 456 ? 4.691 5.206 -7.332 1.00 51.16 456 GLY A CA 1
ATOM 3520 C C . GLY A 1 456 ? 4.999 6.532 -8.052 1.00 51.16 456 GLY A C 1
ATOM 3521 O O . GLY A 1 456 ? 5.836 7.327 -7.625 1.00 51.16 456 GLY A O 1
ATOM 3522 N N . HIS A 1 457 ? 4.258 6.792 -9.143 1.00 50.50 457 HIS A N 1
ATOM 3523 C CA . HIS A 1 457 ? 4.364 7.986 -10.008 1.00 50.50 457 HIS A CA 1
ATOM 3524 C C . HIS A 1 457 ? 4.289 9.320 -9.236 1.00 50.50 457 HIS A C 1
ATOM 3526 O O . HIS A 1 457 ? 4.940 10.291 -9.614 1.00 50.50 457 HIS A O 1
ATOM 3532 N N . SER A 1 458 ? 3.621 9.344 -8.079 1.00 43.72 458 SER A N 1
ATOM 3533 C CA . SER A 1 458 ? 3.470 10.508 -7.194 1.00 43.72 458 SER A CA 1
ATOM 3534 C C . SER A 1 458 ? 4.776 11.162 -6.737 1.00 43.72 458 SER A C 1
ATOM 3536 O O . SER A 1 458 ? 4.792 12.368 -6.493 1.00 43.72 458 SER A O 1
ATOM 3538 N N . ALA A 1 459 ? 5.873 10.409 -6.633 1.00 45.53 459 ALA A N 1
ATOM 3539 C CA . ALA A 1 459 ? 7.175 10.966 -6.260 1.00 45.53 459 ALA A CA 1
ATOM 3540 C C . ALA A 1 459 ? 7.892 11.659 -7.439 1.00 45.53 459 ALA A C 1
ATOM 3542 O O . ALA A 1 459 ? 8.839 12.421 -7.229 1.00 45.53 459 ALA A O 1
ATOM 3543 N N . VAL A 1 460 ? 7.448 11.409 -8.676 1.00 47.41 460 VAL A N 1
ATOM 3544 C CA . VAL A 1 460 ? 8.078 11.878 -9.925 1.00 47.41 460 VAL A CA 1
ATOM 3545 C C . VAL A 1 460 ? 7.143 12.775 -10.759 1.00 47.41 460 VAL A C 1
ATOM 3547 O O . VAL A 1 460 ? 7.587 13.361 -11.746 1.00 47.41 460 VAL A O 1
ATOM 3550 N N . ASP A 1 461 ? 5.877 12.912 -10.352 1.00 54.59 461 ASP A N 1
ATOM 3551 C CA . ASP A 1 461 ? 4.861 13.749 -10.996 1.00 54.59 461 ASP A CA 1
ATOM 3552 C C . ASP A 1 461 ? 5.264 15.235 -11.044 1.00 54.59 461 ASP A C 1
ATOM 3554 O O . ASP A 1 461 ? 5.919 15.773 -10.147 1.00 54.59 461 ASP A O 1
ATOM 3558 N N . ALA A 1 462 ? 4.818 15.940 -12.087 1.00 45.00 462 ALA A N 1
ATOM 3559 C CA . ALA A 1 462 ? 5.029 17.378 -12.232 1.00 45.00 462 ALA A CA 1
ATOM 3560 C C . ALA A 1 462 ? 4.359 18.151 -11.075 1.00 45.00 462 ALA A C 1
ATOM 3562 O O . ALA A 1 462 ? 3.148 18.365 -11.070 1.00 45.00 462 ALA A O 1
ATOM 3563 N N . GLY A 1 463 ? 5.157 18.597 -10.101 1.00 53.00 463 GLY A N 1
ATOM 3564 C CA . GLY A 1 463 ? 4.678 19.245 -8.874 1.00 53.00 463 GLY A CA 1
ATOM 3565 C C . GLY A 1 463 ? 4.864 18.419 -7.598 1.00 53.00 463 GLY A C 1
ATOM 3566 O O . GLY A 1 463 ? 4.455 18.893 -6.535 1.00 53.00 463 GLY A O 1
ATOM 3567 N N . SER A 1 464 ? 5.490 17.235 -7.677 1.00 63.72 464 SER A N 1
ATOM 3568 C CA . SER A 1 464 ? 5.914 16.500 -6.486 1.00 63.72 464 SER A CA 1
ATOM 3569 C C . SER A 1 464 ? 6.889 17.353 -5.666 1.00 63.72 464 SER A C 1
ATOM 3571 O O . SER A 1 464 ? 7.824 17.980 -6.168 1.00 63.72 464 SER A O 1
ATOM 3573 N N . SER A 1 465 ? 6.607 17.453 -4.376 1.00 79.06 465 SER A N 1
ATOM 3574 C CA . SER A 1 465 ? 7.426 18.147 -3.392 1.00 79.06 465 SER A CA 1
ATOM 3575 C C . SER A 1 465 ? 7.310 17.416 -2.063 1.00 79.06 465 SER A C 1
ATOM 3577 O O . SER A 1 465 ? 6.341 16.694 -1.823 1.00 79.06 465 SER A O 1
ATOM 3579 N N . TRP A 1 466 ? 8.236 17.669 -1.142 1.00 82.06 466 TRP A N 1
ATOM 3580 C CA . TRP A 1 466 ? 8.143 17.118 0.213 1.00 82.06 466 TRP A CA 1
ATOM 3581 C C . TRP A 1 466 ? 6.797 17.450 0.894 1.00 82.06 466 TRP A C 1
ATOM 3583 O O . TRP A 1 466 ? 6.319 16.684 1.725 1.00 82.06 466 TRP A O 1
ATOM 3593 N N . ARG A 1 467 ? 6.144 18.565 0.516 1.00 87.88 467 ARG A N 1
ATOM 3594 C CA . ARG A 1 467 ? 4.820 18.965 1.026 1.00 87.88 467 ARG A CA 1
ATOM 3595 C C . ARG A 1 467 ? 3.698 18.080 0.489 1.00 87.88 467 ARG A C 1
ATOM 3597 O O . ARG A 1 467 ? 2.805 17.721 1.248 1.00 87.88 467 ARG A O 1
ATOM 3604 N N . SER A 1 468 ? 3.732 17.720 -0.796 1.00 84.75 468 SER A N 1
ATOM 3605 C CA . SER A 1 468 ? 2.754 16.790 -1.377 1.00 84.75 468 SER A CA 1
ATOM 3606 C C . SER A 1 468 ? 2.961 15.368 -0.881 1.00 84.75 468 SER A C 1
ATOM 3608 O O . SER A 1 468 ? 1.978 14.688 -0.615 1.00 84.75 468 SER A O 1
ATOM 3610 N N . GLU A 1 469 ? 4.211 14.946 -0.683 1.00 84.69 469 GLU A N 1
ATOM 3611 C CA . GLU A 1 469 ? 4.521 13.653 -0.061 1.00 84.69 469 GLU A CA 1
ATOM 3612 C C . GLU A 1 469 ? 4.011 13.599 1.390 1.00 84.69 469 GLU A C 1
ATOM 3614 O O . GLU A 1 469 ? 3.347 12.639 1.780 1.00 84.69 469 GLU A O 1
ATOM 3619 N N . LEU A 1 470 ? 4.234 14.664 2.171 1.00 89.38 470 LEU A N 1
ATOM 3620 C CA . LEU A 1 470 ? 3.728 14.766 3.541 1.00 89.38 470 LEU A CA 1
ATOM 3621 C C . LEU A 1 470 ? 2.195 14.791 3.595 1.00 89.38 470 LEU A C 1
ATOM 3623 O O . LEU A 1 470 ? 1.603 14.141 4.455 1.00 89.38 470 LEU A O 1
ATOM 3627 N N . ALA A 1 471 ? 1.544 15.53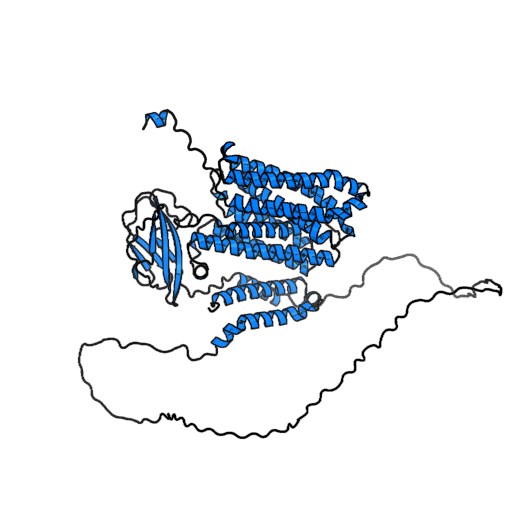0 2.694 1.00 91.94 471 ALA A N 1
ATOM 3628 C CA . ALA A 1 471 ? 0.088 15.573 2.622 1.00 91.94 471 ALA A CA 1
ATOM 3629 C C . ALA A 1 471 ? -0.499 14.205 2.252 1.00 91.94 471 ALA A C 1
ATOM 3631 O O . ALA A 1 471 ? -1.477 13.784 2.863 1.00 91.94 471 ALA A O 1
ATOM 3632 N N . ASP A 1 472 ? 0.109 13.486 1.308 1.00 89.25 472 ASP A N 1
ATOM 3633 C CA . ASP A 1 472 ? -0.315 12.132 0.940 1.00 89.25 472 ASP A CA 1
ATOM 3634 C C . ASP A 1 472 ? -0.173 11.155 2.112 1.00 89.25 472 ASP A C 1
ATOM 3636 O O . ASP A 1 472 ? -1.131 10.465 2.473 1.00 89.25 472 ASP A O 1
ATOM 3640 N N . TRP A 1 473 ? 0.975 11.190 2.795 1.00 92.62 473 TRP A N 1
ATOM 3641 C CA . TRP A 1 473 ? 1.203 10.419 4.014 1.00 92.62 473 TRP A CA 1
ATOM 3642 C C . TRP A 1 473 ? 0.174 10.736 5.108 1.00 92.62 473 TRP A C 1
ATOM 3644 O O . TRP A 1 473 ? -0.396 9.817 5.704 1.00 92.62 473 TRP A O 1
ATOM 3654 N N . ALA A 1 474 ? -0.093 12.020 5.361 1.00 95.56 474 ALA A N 1
ATOM 3655 C CA . ALA A 1 474 ? -1.045 12.457 6.377 1.00 95.56 474 ALA A CA 1
ATOM 3656 C C . ALA A 1 474 ? -2.475 12.029 6.023 1.00 95.56 474 ALA A C 1
ATOM 3658 O O . ALA A 1 474 ? -3.201 11.534 6.888 1.00 95.56 474 ALA A O 1
ATOM 3659 N N . HIS A 1 475 ? -2.865 12.165 4.753 1.00 94.94 475 HIS A N 1
ATOM 3660 C CA . HIS A 1 475 ? -4.173 11.755 4.250 1.00 94.94 475 HIS A CA 1
ATOM 3661 C C . HIS A 1 475 ? -4.382 10.246 4.417 1.00 94.94 475 HIS A C 1
ATOM 3663 O O . HIS A 1 475 ? -5.384 9.829 5.001 1.00 94.94 475 HIS A O 1
ATOM 3669 N N . LEU A 1 476 ? -3.430 9.429 3.954 1.00 94.50 476 LEU A N 1
ATOM 3670 C CA . LEU A 1 476 ? -3.509 7.970 4.030 1.00 94.50 476 LEU A CA 1
ATOM 3671 C C . LEU A 1 476 ? -3.498 7.476 5.481 1.00 94.50 476 LEU A C 1
ATOM 3673 O O . LEU A 1 476 ? -4.340 6.662 5.862 1.00 94.50 476 LEU A O 1
ATOM 3677 N N . SER A 1 477 ? -2.598 8.011 6.309 1.00 96.19 477 SER A N 1
ATOM 3678 C CA . SER A 1 477 ? -2.496 7.654 7.728 1.00 96.19 477 SER A CA 1
ATOM 3679 C C . SER A 1 477 ? -3.778 7.986 8.490 1.00 96.19 477 SER A C 1
ATOM 3681 O O . SER A 1 477 ? -4.296 7.151 9.237 1.00 96.19 477 SER A O 1
ATOM 3683 N N . ALA A 1 478 ? -4.330 9.185 8.280 1.00 97.81 478 ALA A N 1
ATOM 3684 C CA . ALA A 1 478 ? -5.555 9.605 8.947 1.00 97.81 478 ALA A CA 1
ATOM 3685 C C . ALA A 1 478 ? -6.775 8.798 8.475 1.00 97.81 478 ALA A C 1
ATOM 3687 O O . ALA A 1 478 ? -7.591 8.387 9.304 1.00 97.81 478 ALA A O 1
ATOM 3688 N N . ALA A 1 479 ? -6.869 8.499 7.175 1.00 97.19 479 ALA A N 1
ATOM 3689 C CA . ALA A 1 479 ? -7.922 7.649 6.624 1.00 97.19 479 ALA A CA 1
ATOM 3690 C C . ALA A 1 479 ? -7.847 6.210 7.166 1.00 97.19 479 ALA A C 1
ATOM 3692 O O . ALA A 1 479 ? -8.873 5.657 7.564 1.00 97.19 479 ALA A O 1
ATOM 3693 N N . ALA A 1 480 ? -6.647 5.624 7.252 1.00 97.25 480 ALA A N 1
ATOM 3694 C CA . ALA A 1 480 ? -6.437 4.282 7.797 1.00 97.25 480 ALA A CA 1
ATOM 3695 C C . ALA A 1 480 ? -6.823 4.196 9.284 1.00 97.25 480 ALA A C 1
ATOM 3697 O O . ALA A 1 480 ? -7.522 3.265 9.692 1.00 97.25 480 ALA A O 1
ATOM 3698 N N . LEU A 1 481 ? -6.429 5.191 10.087 1.00 98.06 481 LEU A N 1
ATOM 3699 C CA . LEU A 1 481 ? -6.815 5.286 11.499 1.00 98.06 481 LEU A CA 1
ATOM 3700 C C . LEU A 1 481 ? -8.330 5.448 11.674 1.00 98.06 481 LEU A C 1
ATOM 3702 O O . LEU A 1 481 ? -8.919 4.819 12.556 1.00 98.06 481 LEU A O 1
ATOM 3706 N N . TRP A 1 482 ? -8.964 6.270 10.835 1.00 97.69 482 TRP A N 1
ATOM 3707 C CA . TRP A 1 482 ? -10.399 6.537 10.903 1.00 97.69 482 TRP A CA 1
ATOM 3708 C C . TRP A 1 482 ? -11.222 5.311 10.492 1.00 97.69 482 TRP A C 1
ATOM 3710 O O . TRP A 1 482 ? -11.997 4.792 11.296 1.00 97.69 482 TRP A O 1
ATOM 3720 N N . ILE A 1 483 ? -11.013 4.791 9.282 1.00 97.12 483 ILE A N 1
ATOM 3721 C CA . ILE A 1 483 ? -11.770 3.645 8.759 1.00 97.12 483 ILE A CA 1
ATOM 3722 C C . ILE A 1 483 ? -11.489 2.392 9.595 1.00 97.12 483 ILE A C 1
ATOM 3724 O O . ILE A 1 483 ? -12.410 1.668 9.973 1.00 97.12 483 ILE A O 1
ATOM 3728 N N . GLY A 1 484 ? -10.230 2.150 9.959 1.00 97.06 484 GLY A N 1
ATOM 3729 C CA . GLY A 1 484 ? -9.880 1.014 10.801 1.00 97.06 484 GLY A CA 1
ATOM 3730 C C . GLY A 1 484 ? -10.448 1.110 12.217 1.00 97.06 484 GLY A C 1
ATOM 3731 O O . GLY A 1 484 ? -10.892 0.103 12.769 1.00 97.06 484 GLY A O 1
ATOM 3732 N N . GLY A 1 485 ? -10.518 2.311 12.796 1.00 96.62 485 GLY A N 1
ATOM 3733 C CA . GLY A 1 485 ? -11.170 2.524 14.087 1.00 96.62 485 GLY A CA 1
ATOM 3734 C C . GLY A 1 485 ? -12.682 2.269 14.050 1.00 96.62 485 GLY A C 1
ATOM 3735 O O . GLY A 1 485 ? -13.211 1.667 14.987 1.00 96.62 485 GLY A O 1
ATOM 3736 N N . LEU A 1 486 ? -13.365 2.617 12.950 1.00 95.19 486 LEU A N 1
ATOM 3737 C CA . LEU A 1 486 ? -14.771 2.246 12.724 1.00 95.19 486 LEU A CA 1
ATOM 3738 C C . LEU A 1 486 ? -14.950 0.724 12.692 1.00 95.19 486 LEU A C 1
ATOM 3740 O O . LEU A 1 486 ? -15.842 0.194 13.357 1.00 95.19 486 LEU A O 1
ATOM 3744 N N . ILE A 1 487 ? -14.055 0.010 12.001 1.00 95.56 487 ILE A N 1
ATOM 3745 C CA . ILE A 1 487 ? -14.070 -1.458 11.944 1.00 95.56 487 ILE A CA 1
ATOM 3746 C C . ILE A 1 487 ? -13.873 -2.058 13.346 1.00 95.56 487 ILE A C 1
ATOM 3748 O O . ILE A 1 487 ? -14.608 -2.965 13.746 1.00 95.56 487 ILE A O 1
ATOM 3752 N N . GLN A 1 488 ? -12.930 -1.543 14.139 1.00 96.19 488 GLN A N 1
ATOM 3753 C CA . GLN A 1 488 ? -12.728 -2.005 15.518 1.00 96.19 488 GLN A CA 1
ATOM 3754 C C . GLN A 1 488 ? -13.961 -1.750 16.391 1.00 96.19 488 GLN A C 1
ATOM 3756 O O . GLN A 1 488 ? -14.396 -2.629 17.144 1.00 96.19 488 GLN A O 1
ATOM 3761 N N . LEU A 1 489 ? -14.574 -0.576 16.261 1.00 95.00 489 LEU A N 1
ATOM 3762 C CA . LEU A 1 489 ? -15.777 -0.236 17.005 1.00 95.00 489 LEU A CA 1
ATOM 3763 C C . LEU A 1 489 ? -16.947 -1.161 16.636 1.00 95.00 489 LEU A C 1
ATOM 3765 O O . LEU A 1 489 ? -17.577 -1.725 17.534 1.00 95.00 489 LEU A O 1
ATOM 3769 N N . ALA A 1 490 ? -17.193 -1.368 15.340 1.00 94.31 490 ALA A N 1
ATOM 3770 C CA . ALA A 1 490 ? -18.309 -2.151 14.813 1.00 94.31 490 ALA A CA 1
ATOM 3771 C C . ALA A 1 490 ? -18.158 -3.662 15.052 1.00 94.31 490 ALA A C 1
ATOM 3773 O O . ALA A 1 490 ? -19.117 -4.331 15.444 1.00 94.31 490 ALA A O 1
ATOM 3774 N N . PHE A 1 491 ? -16.960 -4.210 14.830 1.00 94.00 491 PHE A N 1
ATOM 3775 C CA . PHE A 1 491 ? -16.744 -5.658 14.793 1.00 94.00 491 PHE A CA 1
ATOM 3776 C C . PHE A 1 491 ? -16.059 -6.213 16.044 1.00 94.00 491 PHE A C 1
ATOM 3778 O O . PHE A 1 491 ? -16.214 -7.404 16.327 1.00 94.00 491 PHE A O 1
ATOM 3785 N N . VAL A 1 492 ? -15.359 -5.395 16.834 1.00 94.19 492 VAL A N 1
ATOM 3786 C CA . VAL A 1 492 ? -14.687 -5.846 18.065 1.00 94.19 492 VAL A CA 1
ATOM 3787 C C . VAL A 1 492 ? -15.431 -5.377 19.306 1.00 94.19 492 VAL A C 1
ATOM 3789 O O . VAL A 1 492 ? -15.945 -6.217 20.049 1.00 94.19 492 VAL A O 1
ATOM 3792 N N . VAL A 1 493 ? -15.549 -4.065 19.514 1.00 95.31 493 VAL A N 1
ATOM 3793 C CA . VAL A 1 493 ? -16.147 -3.526 20.745 1.00 95.31 493 VAL A CA 1
ATOM 3794 C C . VAL A 1 493 ? -17.640 -3.808 20.802 1.00 95.31 493 VAL A C 1
ATOM 3796 O O . VAL A 1 493 ? -18.115 -4.377 21.785 1.00 95.31 493 VAL A O 1
ATOM 3799 N N . TRP A 1 494 ? -18.389 -3.477 19.746 1.00 92.75 494 TRP A N 1
ATOM 3800 C CA . TRP A 1 494 ? -19.841 -3.644 19.779 1.00 92.75 494 TRP A CA 1
ATOM 3801 C C . TRP A 1 494 ? -20.271 -5.080 20.093 1.00 92.75 494 TRP A C 1
ATOM 3803 O O . TRP A 1 494 ? -21.103 -5.259 20.983 1.00 92.75 494 TRP A O 1
ATOM 3813 N N . PRO A 1 495 ? -19.709 -6.124 19.455 1.00 92.94 495 PRO A N 1
ATOM 3814 C CA . PRO A 1 495 ? -20.171 -7.487 19.684 1.00 92.94 495 PRO A CA 1
ATOM 3815 C C . PRO A 1 495 ? -19.587 -8.144 20.941 1.00 92.94 495 PRO A C 1
ATOM 3817 O O . PRO A 1 495 ? -20.175 -9.114 21.414 1.00 92.94 495 PRO A O 1
ATOM 3820 N N . LYS A 1 496 ? -18.423 -7.698 21.444 1.00 94.06 496 LYS A N 1
ATOM 3821 C CA . LYS A 1 496 ? -17.656 -8.434 22.472 1.00 94.06 496 LYS A CA 1
ATOM 3822 C C . LYS A 1 496 ? -17.316 -7.646 23.743 1.00 94.06 496 LYS A C 1
ATOM 3824 O O . LYS A 1 496 ? -16.841 -8.275 24.681 1.00 94.06 496 LYS A O 1
ATOM 3829 N N . ALA A 1 497 ? -17.557 -6.336 23.781 1.00 93.94 497 ALA A N 1
ATOM 3830 C CA . ALA A 1 497 ? -17.260 -5.468 24.924 1.00 93.94 497 ALA A CA 1
ATOM 3831 C C . ALA A 1 497 ? -18.419 -4.482 25.201 1.00 93.94 497 ALA A C 1
ATOM 3833 O O . ALA A 1 497 ? -18.281 -3.273 24.975 1.00 93.94 497 ALA A O 1
ATOM 3834 N N . PRO A 1 498 ? -19.610 -4.979 25.601 1.00 91.62 498 PRO A N 1
ATOM 3835 C CA . PRO A 1 498 ? -20.789 -4.145 25.847 1.00 91.62 498 PRO A CA 1
ATOM 3836 C C . PRO A 1 498 ? -20.547 -3.024 26.865 1.00 91.62 498 PRO A C 1
ATOM 3838 O O . PRO A 1 498 ? -21.042 -1.914 26.667 1.00 91.62 498 PRO A O 1
ATOM 3841 N N . GLU A 1 499 ? -19.755 -3.296 27.899 1.00 91.25 499 GLU A N 1
ATOM 3842 C CA . GLU A 1 499 ? -19.368 -2.360 28.957 1.00 91.25 499 GLU A CA 1
ATOM 3843 C C . GLU A 1 499 ? -18.510 -1.189 28.451 1.00 91.25 499 GLU A C 1
ATOM 3845 O O . GLU A 1 499 ? -18.595 -0.085 28.986 1.00 91.25 499 GLU A O 1
ATOM 3850 N N . LEU A 1 500 ? -17.756 -1.382 27.364 1.00 92.69 500 LEU A N 1
ATOM 3851 C CA . LEU A 1 500 ? -16.891 -0.349 26.789 1.00 92.69 500 LEU A CA 1
ATOM 3852 C C . LEU A 1 500 ? -17.528 0.425 25.629 1.00 92.69 500 LEU A C 1
ATOM 3854 O O . LEU A 1 500 ? -16.945 1.415 25.189 1.00 92.69 500 LEU A O 1
ATOM 3858 N N . ARG A 1 501 ? -18.717 0.042 25.134 1.00 91.50 501 ARG A N 1
ATOM 3859 C CA . ARG A 1 501 ? -19.344 0.654 23.938 1.00 91.50 501 ARG A CA 1
ATOM 3860 C C . ARG A 1 501 ? -19.439 2.176 24.017 1.00 91.50 501 ARG A C 1
ATOM 3862 O O . ARG A 1 501 ? -19.030 2.858 23.082 1.00 91.50 501 ARG A O 1
ATOM 3869 N N . ARG A 1 502 ? -19.953 2.709 25.132 1.00 90.19 502 ARG A N 1
ATOM 3870 C CA . ARG A 1 502 ? -20.123 4.159 25.334 1.00 90.19 502 ARG A CA 1
ATOM 3871 C C . ARG A 1 502 ? -18.772 4.872 25.346 1.00 90.19 502 ARG A C 1
ATOM 3873 O O . ARG A 1 502 ? -18.571 5.818 24.591 1.00 90.19 502 ARG A O 1
ATOM 3880 N N . THR A 1 503 ? -17.839 4.397 26.170 1.00 92.25 503 THR A N 1
ATOM 3881 C CA . THR A 1 503 ? -16.505 4.994 26.320 1.00 92.25 503 THR A CA 1
ATOM 3882 C C . THR A 1 503 ? -15.724 4.956 25.010 1.00 92.25 503 THR A C 1
ATOM 3884 O O . THR A 1 503 ? -15.167 5.972 24.594 1.00 92.25 503 THR A O 1
ATOM 3887 N N . ALA A 1 504 ? -15.729 3.808 24.330 1.00 93.94 504 ALA A N 1
ATOM 3888 C CA . ALA A 1 504 ? -15.072 3.621 23.046 1.00 93.94 504 ALA A CA 1
ATOM 3889 C C . ALA A 1 504 ? -15.666 4.537 21.970 1.00 93.94 504 ALA A C 1
ATOM 3891 O O . ALA A 1 504 ? -14.913 5.230 21.291 1.00 93.94 504 ALA A O 1
ATOM 3892 N N . PHE A 1 505 ? -16.999 4.604 21.864 1.00 93.44 505 PHE A N 1
ATOM 3893 C CA . PHE A 1 505 ? -17.683 5.472 20.904 1.00 93.44 505 PHE A CA 1
ATOM 3894 C C . PHE A 1 505 ? -17.338 6.951 21.125 1.00 93.44 505 PHE A C 1
ATOM 3896 O O . PHE A 1 505 ? -16.967 7.639 20.179 1.00 93.44 505 PHE A O 1
ATOM 3903 N N . LEU A 1 506 ? -17.395 7.445 22.367 1.00 91.88 506 LEU A N 1
ATOM 3904 C CA . LEU A 1 506 ? -17.121 8.857 22.665 1.00 91.88 506 LEU A CA 1
ATOM 3905 C C . LEU A 1 506 ? -15.657 9.239 22.420 1.00 91.88 506 LEU A C 1
ATOM 3907 O O . LEU A 1 506 ? -15.387 10.294 21.843 1.00 91.88 506 LEU A O 1
ATOM 3911 N N . ARG A 1 507 ? -14.703 8.392 22.832 1.00 94.94 507 ARG A N 1
ATOM 3912 C CA . ARG A 1 507 ? -13.274 8.640 22.574 1.00 94.94 507 ARG A CA 1
ATOM 3913 C C . ARG A 1 507 ? -12.967 8.582 21.082 1.00 94.94 507 ARG A C 1
ATOM 3915 O O . ARG A 1 507 ? -12.265 9.455 20.577 1.00 94.94 507 ARG A O 1
ATOM 3922 N N . PHE A 1 508 ? -13.518 7.590 20.383 1.00 95.38 508 PHE A N 1
ATOM 3923 C CA . PHE A 1 508 ? -13.321 7.445 18.947 1.00 95.38 508 PHE A CA 1
ATOM 3924 C C . PHE A 1 508 ? -13.950 8.599 18.170 1.00 95.38 508 PHE A C 1
ATOM 3926 O O . PHE A 1 508 ? -13.290 9.147 17.301 1.00 95.38 508 PHE A O 1
ATOM 3933 N N . SER A 1 509 ? -15.155 9.047 18.532 1.00 93.62 509 SER A N 1
ATOM 3934 C CA . SER A 1 509 ? -15.810 10.193 17.889 1.00 93.62 509 SER A CA 1
ATOM 3935 C C . SER A 1 509 ? -14.968 11.474 17.981 1.00 93.62 509 SER A C 1
ATOM 3937 O O . SER A 1 509 ? -14.829 12.180 16.986 1.00 93.62 509 SER A O 1
ATOM 3939 N N . ARG A 1 510 ? -14.328 11.743 19.133 1.00 92.75 510 ARG A N 1
ATOM 3940 C CA . ARG A 1 510 ? -13.411 12.891 19.293 1.00 92.75 510 ARG A CA 1
ATOM 3941 C C . ARG A 1 510 ? -12.167 12.773 18.411 1.00 92.75 510 ARG A C 1
ATOM 3943 O O . ARG A 1 510 ? -11.783 13.747 17.773 1.00 92.75 510 ARG A O 1
ATOM 3950 N N . LEU A 1 511 ? -11.551 11.590 18.371 1.00 95.19 511 LEU A N 1
ATOM 3951 C CA . LEU A 1 511 ? -10.399 11.333 17.504 1.00 95.19 511 LEU A CA 1
ATOM 3952 C C . LEU A 1 511 ? -10.787 11.453 16.020 1.00 95.19 511 LEU A C 1
ATOM 3954 O O . LEU A 1 511 ? -10.081 12.102 15.254 1.00 95.19 511 LEU A O 1
ATOM 3958 N N . ALA A 1 512 ? -11.923 10.871 15.632 1.00 94.31 512 ALA A N 1
ATOM 3959 C CA . ALA A 1 512 ? -12.426 10.853 14.264 1.00 94.31 512 ALA A CA 1
ATOM 3960 C C . ALA A 1 512 ? -12.642 12.267 13.714 1.00 94.31 512 ALA A C 1
ATOM 3962 O O . ALA A 1 512 ? -12.251 12.521 12.582 1.00 94.31 512 ALA A O 1
ATOM 3963 N N . SER A 1 513 ? -13.159 13.212 14.510 1.00 93.19 513 SER A N 1
ATOM 3964 C CA . SER A 1 513 ? -13.271 14.618 14.088 1.00 93.19 513 SER A CA 1
ATOM 3965 C C . SER A 1 513 ? -11.919 15.224 13.685 1.00 93.19 513 SER A C 1
ATOM 3967 O O . SER A 1 513 ? -11.829 15.887 12.653 1.00 93.19 513 SER A O 1
ATOM 3969 N N . GLY A 1 514 ? -10.856 14.958 14.454 1.00 96.88 514 GLY A N 1
ATOM 3970 C CA . GLY A 1 514 ? -9.501 15.407 14.120 1.00 96.88 514 GLY A CA 1
ATOM 3971 C C . GLY A 1 514 ? -8.936 14.710 12.879 1.00 96.88 514 GLY A C 1
ATOM 3972 O O . GLY A 1 514 ? -8.390 15.369 11.997 1.00 96.88 514 GLY A O 1
ATOM 3973 N N . LEU A 1 515 ? -9.118 13.389 12.770 1.00 97.50 515 LEU A N 1
ATOM 3974 C CA . LEU A 1 515 ? -8.678 12.616 11.603 1.00 97.50 515 LEU A CA 1
ATOM 3975 C C . LEU A 1 515 ? -9.379 13.078 10.319 1.00 97.50 515 LEU A C 1
ATOM 3977 O O . LEU A 1 515 ? -8.719 13.259 9.301 1.00 97.50 515 LEU A O 1
ATOM 3981 N N . ILE A 1 516 ? -10.689 13.335 10.371 1.00 96.19 516 ILE A N 1
ATOM 3982 C CA . ILE A 1 516 ? -11.467 13.858 9.241 1.00 96.19 516 ILE A CA 1
ATOM 3983 C C . ILE A 1 516 ? -10.928 15.222 8.802 1.00 96.19 516 ILE A C 1
ATOM 3985 O O . ILE A 1 516 ? -10.740 15.435 7.606 1.00 96.19 516 ILE A O 1
ATOM 3989 N N . ALA A 1 517 ? -10.621 16.126 9.738 1.00 96.94 517 ALA A N 1
ATOM 3990 C CA . ALA A 1 517 ? -10.034 17.423 9.400 1.00 96.94 517 ALA A CA 1
ATOM 3991 C C . ALA A 1 517 ? -8.691 17.271 8.658 1.00 96.94 517 ALA A C 1
ATOM 3993 O O . ALA A 1 517 ? -8.467 17.947 7.653 1.00 96.94 517 ALA A O 1
ATOM 3994 N N . VAL A 1 518 ? -7.835 16.337 9.094 1.00 98.06 518 VAL A N 1
ATOM 3995 C CA . VAL A 1 518 ? -6.567 16.021 8.410 1.00 98.06 518 VAL A CA 1
ATOM 3996 C C . VAL A 1 518 ? -6.815 15.440 7.016 1.00 98.06 518 VAL A C 1
ATOM 3998 O O . VAL A 1 518 ? -6.210 15.908 6.052 1.00 98.06 518 VAL A O 1
ATOM 4001 N N . VAL A 1 519 ? -7.727 14.471 6.879 1.00 96.94 519 VAL A N 1
ATOM 4002 C CA . VAL A 1 519 ? -8.089 13.867 5.583 1.00 96.94 519 VAL A CA 1
ATOM 4003 C C . VAL A 1 519 ? -8.593 14.935 4.610 1.00 96.94 519 VAL A C 1
ATOM 4005 O O . VAL A 1 519 ? -8.118 14.995 3.475 1.00 96.94 519 VAL A O 1
ATOM 4008 N N . LEU A 1 520 ? -9.511 15.804 5.038 1.00 96.62 520 LEU A N 1
ATOM 4009 C CA . LEU A 1 520 ? -10.075 16.855 4.189 1.00 96.62 520 LEU A CA 1
ATOM 4010 C C . LEU A 1 520 ? -9.032 17.910 3.813 1.00 96.62 520 LEU A C 1
ATOM 4012 O O . LEU A 1 520 ? -8.905 18.234 2.634 1.00 96.62 520 LEU A O 1
ATOM 4016 N N . GLY A 1 521 ? -8.248 18.400 4.778 1.00 97.62 521 GLY A N 1
ATOM 4017 C CA . GLY A 1 521 ? -7.211 19.403 4.526 1.00 97.62 521 GLY A CA 1
ATOM 4018 C C . GLY A 1 521 ? -6.124 18.895 3.577 1.00 97.62 521 GLY A C 1
ATOM 4019 O O . GLY A 1 521 ? -5.814 19.542 2.576 1.00 97.62 521 GLY A O 1
ATOM 4020 N N . ALA A 1 522 ? -5.594 17.698 3.839 1.00 95.06 522 ALA A N 1
ATOM 4021 C CA . ALA A 1 522 ? -4.591 17.082 2.978 1.00 95.06 522 ALA A CA 1
ATOM 4022 C C . ALA A 1 522 ? -5.160 16.710 1.598 1.00 95.06 522 ALA A C 1
ATOM 4024 O O . ALA A 1 522 ? -4.506 16.927 0.581 1.00 95.06 522 ALA A O 1
ATOM 4025 N N . GLY A 1 523 ? -6.397 16.206 1.541 1.00 93.62 523 GLY A N 1
ATOM 4026 C CA . GLY A 1 523 ? -7.062 15.840 0.288 1.00 93.62 523 GLY A CA 1
ATOM 4027 C C . GLY A 1 523 ? -7.351 17.046 -0.605 1.00 93.62 523 GLY A C 1
ATOM 4028 O O . GLY A 1 523 ? -7.141 16.975 -1.817 1.00 93.62 523 GLY A O 1
ATOM 4029 N N . LEU A 1 524 ? -7.772 18.167 -0.013 1.00 94.38 524 LEU A N 1
ATOM 4030 C CA . LEU A 1 524 ? -7.964 19.430 -0.723 1.00 94.38 524 LEU A CA 1
ATOM 4031 C C . LEU A 1 524 ? -6.639 19.939 -1.295 1.00 94.38 524 LEU A C 1
ATOM 4033 O O . LEU A 1 524 ? -6.567 20.251 -2.482 1.00 94.38 524 LEU A O 1
ATOM 4037 N N . TYR A 1 525 ? -5.580 19.953 -0.481 1.00 93.19 525 TYR A N 1
ATOM 4038 C CA . TYR A 1 525 ? -4.247 20.348 -0.933 1.00 93.19 525 TYR A CA 1
ATOM 4039 C C . TYR A 1 525 ? -3.756 19.482 -2.103 1.00 93.19 525 TYR A C 1
ATOM 4041 O O . TYR A 1 525 ? -3.350 20.013 -3.137 1.00 93.19 525 TYR A O 1
ATOM 4049 N N . LEU A 1 526 ? -3.851 18.154 -1.983 1.00 88.94 526 LEU A N 1
ATOM 4050 C CA . LEU A 1 526 ? -3.462 17.228 -3.052 1.00 88.94 526 LEU A CA 1
ATOM 4051 C C . LEU A 1 526 ? -4.292 17.434 -4.323 1.00 88.94 526 LEU A C 1
ATOM 4053 O O . LEU A 1 526 ? -3.745 17.348 -5.420 1.00 88.94 526 LEU A O 1
ATOM 4057 N N . SER A 1 527 ? -5.585 17.740 -4.190 1.00 88.81 527 SER A N 1
ATOM 4058 C CA . SER A 1 527 ? -6.461 18.019 -5.335 1.00 88.81 527 SER A CA 1
ATOM 4059 C C . SER A 1 527 ? -6.031 19.288 -6.073 1.00 88.81 527 SER A C 1
ATOM 4061 O O . SER A 1 527 ? -5.930 19.260 -7.294 1.00 88.81 527 SER A O 1
ATOM 4063 N N . ILE A 1 528 ? -5.694 20.360 -5.346 1.00 88.88 528 ILE A N 1
ATOM 4064 C CA . ILE A 1 528 ? -5.196 21.621 -5.926 1.00 88.88 528 ILE A CA 1
ATOM 4065 C C . ILE A 1 528 ? -3.866 21.406 -6.658 1.00 88.88 528 ILE A C 1
ATOM 4067 O O . ILE A 1 528 ? -3.659 21.936 -7.744 1.00 88.88 528 ILE A O 1
ATOM 4071 N N . VAL A 1 529 ? -2.953 20.618 -6.083 1.00 84.94 529 VAL A N 1
ATOM 4072 C CA . VAL A 1 529 ? -1.639 20.365 -6.699 1.00 84.94 529 VAL A CA 1
ATOM 4073 C C . VAL A 1 529 ? -1.754 19.498 -7.960 1.00 84.94 529 VAL A C 1
ATOM 4075 O O . VAL A 1 529 ? -0.988 19.703 -8.908 1.00 84.94 529 VAL A O 1
ATOM 4078 N N . ARG A 1 530 ? -2.692 18.539 -7.972 1.00 80.38 530 ARG A N 1
ATOM 4079 C CA . ARG A 1 530 ? -2.851 17.536 -9.041 1.00 80.38 530 ARG A CA 1
ATOM 4080 C C . ARG A 1 530 ? -3.829 17.930 -10.153 1.00 80.38 530 ARG A C 1
ATOM 4082 O O . ARG A 1 530 ? -3.780 17.299 -11.202 1.00 80.38 530 ARG A O 1
ATOM 4089 N N . LEU A 1 531 ? -4.694 18.928 -9.954 1.00 83.81 531 LEU A N 1
ATOM 4090 C CA . LEU A 1 531 ? -5.627 19.438 -10.970 1.00 83.81 531 LEU A CA 1
ATOM 4091 C C . LEU A 1 531 ? -5.205 20.844 -11.422 1.00 83.81 531 LEU A C 1
ATOM 4093 O O . LEU A 1 531 ? -5.486 21.815 -10.719 1.00 83.81 531 LEU A O 1
ATOM 4097 N N . PRO A 1 532 ? -4.535 20.980 -12.582 1.00 81.06 532 PRO A N 1
ATOM 4098 C CA . PRO A 1 532 ? -4.123 22.281 -13.104 1.00 81.06 532 PRO A CA 1
ATOM 4099 C C . PRO A 1 532 ? -5.301 23.203 -13.436 1.00 81.06 532 PRO A C 1
ATOM 4101 O O . PRO A 1 532 ? -5.193 24.416 -13.253 1.00 81.06 532 PRO A O 1
ATOM 4104 N N . GLN A 1 533 ? -6.408 22.647 -13.942 1.00 86.19 533 GLN A N 1
ATOM 4105 C CA . GLN A 1 533 ? -7.605 23.396 -14.319 1.00 86.19 533 GLN A CA 1
ATOM 4106 C C . GLN A 1 533 ? -8.852 22.799 -13.663 1.00 86.19 533 GLN A C 1
ATOM 4108 O O . GLN A 1 533 ? -8.978 21.588 -13.505 1.00 86.19 533 GLN A O 1
ATOM 4113 N N . LEU A 1 534 ? -9.828 23.646 -13.323 1.00 86.94 534 LEU A N 1
ATOM 4114 C CA . LEU A 1 534 ? -11.084 23.181 -12.724 1.00 86.94 534 LEU A CA 1
ATOM 4115 C C . LEU A 1 534 ? -11.885 22.284 -13.683 1.00 86.94 534 LEU A C 1
ATOM 4117 O O . LEU A 1 534 ? -12.538 21.342 -13.242 1.00 86.94 534 LEU A O 1
ATOM 4121 N N . SER A 1 535 ? -11.786 22.537 -14.992 1.00 86.75 535 SER A N 1
ATOM 4122 C CA . SER A 1 535 ? -12.433 21.726 -16.027 1.00 86.75 535 SER A CA 1
ATOM 4123 C C . SER A 1 535 ? -11.987 20.268 -16.027 1.00 86.75 535 SER A C 1
ATOM 4125 O O . SER A 1 535 ? -12.789 19.392 -16.357 1.00 86.75 535 SER A O 1
ATOM 4127 N N . ASP A 1 536 ? -10.756 19.995 -15.585 1.00 83.38 536 ASP A N 1
ATOM 4128 C CA . ASP A 1 536 ? -10.199 18.642 -15.511 1.00 83.38 536 ASP A CA 1
ATOM 4129 C C . ASP A 1 536 ? -11.020 17.723 -14.601 1.00 83.38 536 ASP A C 1
ATOM 4131 O O . ASP A 1 536 ? -10.976 16.501 -14.746 1.00 83.38 536 ASP A O 1
ATOM 4135 N N . LEU A 1 537 ? -11.818 18.296 -13.695 1.00 86.56 537 LEU A N 1
ATOM 4136 C CA . LEU A 1 537 ? -12.681 17.552 -12.790 1.00 86.56 537 LEU A CA 1
ATOM 4137 C C . LEU A 1 537 ? -13.763 16.746 -13.532 1.00 86.56 537 LEU A C 1
ATOM 4139 O O . LEU A 1 537 ? -14.113 15.655 -13.087 1.00 86.56 537 LEU A O 1
ATOM 4143 N N . TRP A 1 538 ? -14.270 17.233 -14.670 1.00 90.94 538 TRP A N 1
ATOM 4144 C CA . TRP A 1 538 ? -15.286 16.523 -15.467 1.00 90.94 538 TRP A CA 1
ATOM 4145 C C . TRP A 1 538 ? -14.786 16.061 -16.843 1.00 90.94 538 TRP A C 1
ATOM 4147 O O . TRP A 1 538 ? -15.345 15.112 -17.412 1.00 90.94 538 TRP A O 1
ATOM 4157 N N . THR A 1 539 ? -13.726 16.674 -17.379 1.00 77.25 539 THR A N 1
ATOM 4158 C CA . THR A 1 539 ? -13.154 16.295 -18.681 1.00 77.25 539 THR A CA 1
ATOM 4159 C C . THR A 1 539 ? -12.152 15.144 -18.577 1.00 77.25 539 THR A C 1
ATOM 4161 O O . THR A 1 539 ? -12.146 14.282 -19.457 1.00 77.25 539 THR A O 1
ATOM 4164 N N . ALA A 1 540 ? -11.352 15.069 -17.506 1.00 75.88 540 ALA A N 1
ATOM 4165 C CA . ALA A 1 540 ? -10.323 14.044 -17.346 1.00 75.88 540 ALA A CA 1
ATOM 4166 C C . ALA A 1 540 ? -10.843 12.793 -16.616 1.00 75.88 540 ALA A C 1
ATOM 4168 O O . ALA A 1 540 ? -11.657 12.875 -15.693 1.00 75.88 540 ALA A O 1
ATOM 4169 N N . GLY A 1 541 ? -10.314 11.615 -16.976 1.00 76.88 541 GLY A N 1
ATOM 4170 C CA . GLY A 1 541 ? -10.629 10.354 -16.287 1.00 76.88 541 GLY A CA 1
ATOM 4171 C C . GLY A 1 541 ? -10.307 10.407 -14.789 1.00 76.88 541 GLY A C 1
ATOM 4172 O O . GLY A 1 541 ? -11.140 10.031 -13.967 1.00 76.88 541 GLY A O 1
ATOM 4173 N N . TYR A 1 542 ? -9.152 10.986 -14.438 1.00 78.25 542 TYR A N 1
ATOM 4174 C CA . TYR A 1 542 ? -8.747 11.253 -13.054 1.00 78.25 542 TYR A CA 1
ATOM 4175 C C . TYR A 1 542 ? -9.794 12.088 -12.289 1.00 78.25 542 TYR A C 1
ATOM 4177 O O . TYR A 1 542 ? -10.188 11.731 -11.178 1.00 78.25 542 TYR A O 1
ATOM 4185 N N . GLY A 1 543 ? -10.298 13.169 -12.898 1.00 83.88 543 GLY A N 1
ATOM 4186 C CA . GLY A 1 543 ? -11.299 14.048 -12.290 1.00 83.88 543 GLY A CA 1
ATOM 4187 C C . GLY A 1 543 ? -12.626 13.343 -12.007 1.00 83.88 543 GLY A C 1
ATOM 4188 O O . GLY A 1 543 ? -13.189 13.488 -10.922 1.00 83.88 543 GLY A O 1
ATOM 4189 N N . ARG A 1 544 ? -13.087 12.492 -12.931 1.00 88.56 544 ARG A N 1
ATOM 4190 C CA . ARG A 1 544 ? -14.326 11.712 -12.757 1.00 88.56 544 ARG A CA 1
ATOM 4191 C C . ARG A 1 544 ? -14.232 10.720 -11.597 1.00 88.56 544 ARG A C 1
ATOM 4193 O O . ARG A 1 544 ? -15.175 10.610 -10.815 1.00 88.56 544 ARG A O 1
ATOM 4200 N N . VAL A 1 545 ? -13.098 10.033 -11.440 1.00 87.88 545 VAL A N 1
ATOM 4201 C CA . VAL A 1 545 ? -12.864 9.140 -10.288 1.00 87.88 545 VAL A CA 1
ATOM 4202 C C . VAL A 1 545 ? -12.822 9.944 -8.984 1.00 87.88 545 VAL A C 1
ATOM 4204 O O . VAL A 1 545 ? -13.402 9.526 -7.978 1.00 87.88 545 VAL A O 1
ATOM 4207 N N . LEU A 1 546 ? -12.205 11.131 -9.000 1.00 90.06 546 LEU A N 1
ATOM 4208 C CA . LEU A 1 546 ? -12.206 12.029 -7.848 1.00 90.06 546 LEU A CA 1
ATOM 4209 C C . LEU A 1 546 ? -13.628 12.471 -7.469 1.00 90.06 546 LEU A C 1
ATOM 4211 O O . LEU A 1 546 ? -13.952 12.456 -6.285 1.00 90.06 546 LEU A O 1
ATOM 4215 N N . LEU A 1 547 ? -14.497 12.792 -8.433 1.00 93.50 547 LEU A N 1
ATOM 4216 C CA . LEU A 1 547 ? -15.904 13.129 -8.168 1.00 93.50 547 LEU A CA 1
ATOM 4217 C C . LEU A 1 547 ? -16.654 11.988 -7.472 1.00 93.50 547 LEU A C 1
ATOM 4219 O O . LEU A 1 547 ? -17.357 12.230 -6.490 1.00 93.50 547 LEU A O 1
ATOM 4223 N N . VAL A 1 548 ? -16.460 10.743 -7.920 1.00 94.88 548 VAL A N 1
ATOM 4224 C CA . VAL A 1 548 ? -17.031 9.563 -7.247 1.00 94.88 548 VAL A CA 1
ATOM 4225 C C . VAL A 1 548 ? -16.522 9.469 -5.806 1.00 94.88 548 VAL A C 1
ATOM 4227 O O . VAL A 1 548 ? -17.318 9.307 -4.879 1.00 94.88 548 VAL A O 1
ATOM 4230 N N . LYS A 1 549 ? -15.209 9.638 -5.590 1.00 94.81 549 LYS A N 1
ATOM 4231 C CA . LYS A 1 549 ? -14.615 9.638 -4.244 1.00 94.81 549 LYS A CA 1
ATOM 4232 C C . LYS A 1 549 ? -15.199 10.753 -3.368 1.00 94.81 549 LYS A C 1
ATOM 4234 O O . LYS A 1 549 ? -15.520 10.495 -2.212 1.00 94.81 549 LYS A O 1
ATOM 4239 N N . LEU A 1 550 ? -15.379 11.962 -3.902 1.00 95.62 550 LEU A N 1
ATOM 4240 C CA . LEU A 1 550 ? -15.977 13.091 -3.181 1.00 95.62 550 LEU A CA 1
ATOM 4241 C C . LEU A 1 550 ? -17.441 12.825 -2.808 1.00 95.62 550 LEU A C 1
ATOM 4243 O O . LEU A 1 550 ? -17.828 13.120 -1.680 1.00 95.62 550 LEU A O 1
ATOM 4247 N N . GLY A 1 551 ? -18.230 12.212 -3.695 1.00 97.00 551 GLY A N 1
ATOM 4248 C CA . GLY A 1 551 ? -19.604 11.798 -3.391 1.00 97.00 551 GLY A CA 1
ATOM 4249 C C . GLY A 1 551 ? -19.674 10.768 -2.258 1.00 97.00 551 GLY A C 1
ATOM 4250 O O . GLY A 1 551 ? -20.468 10.915 -1.328 1.00 97.00 551 GLY A O 1
ATOM 4251 N N . LEU A 1 552 ? -18.790 9.764 -2.278 1.00 96.81 552 LEU A N 1
ATOM 4252 C CA . LEU A 1 552 ? -18.684 8.772 -1.201 1.00 96.81 552 LEU A CA 1
ATOM 4253 C C . LEU A 1 552 ? -18.228 9.399 0.126 1.00 96.81 552 LEU A C 1
ATOM 4255 O O . LEU A 1 552 ? -18.759 9.059 1.183 1.00 96.81 552 LEU A O 1
ATOM 4259 N N . VAL A 1 553 ? -17.273 10.333 0.085 1.00 96.19 553 VAL A N 1
ATOM 4260 C CA . VAL A 1 553 ? -16.830 11.081 1.272 1.00 96.19 553 VAL A CA 1
ATOM 4261 C C . VAL A 1 553 ? -17.964 11.946 1.817 1.00 96.19 553 VAL A C 1
ATOM 4263 O O . VAL A 1 553 ? -18.186 11.933 3.022 1.00 96.19 553 VAL A O 1
ATOM 4266 N N . ALA A 1 554 ? -18.721 12.642 0.967 1.00 96.38 554 ALA A N 1
ATOM 4267 C CA . ALA A 1 554 ? -19.880 13.422 1.396 1.00 96.38 554 ALA A CA 1
ATOM 4268 C C . ALA A 1 554 ? -20.914 12.536 2.108 1.00 96.38 554 ALA A C 1
ATOM 4270 O O . ALA A 1 554 ? -21.352 12.879 3.205 1.00 96.38 554 ALA A O 1
ATOM 4271 N N . LEU A 1 555 ? -21.214 11.355 1.553 1.00 95.81 555 LEU A N 1
ATOM 4272 C CA . LEU A 1 555 ? -22.087 10.367 2.192 1.00 95.81 555 LEU A CA 1
ATOM 4273 C C . LEU A 1 555 ? -21.555 9.929 3.569 1.00 95.81 555 LEU A C 1
ATOM 4275 O O . LEU A 1 555 ? -22.314 9.899 4.540 1.00 95.81 555 LEU A O 1
ATOM 4279 N N . ALA A 1 556 ? -20.258 9.626 3.676 1.00 94.44 556 ALA A N 1
ATOM 4280 C CA . ALA A 1 556 ? -19.629 9.263 4.946 1.00 94.44 556 ALA A CA 1
ATOM 4281 C C . ALA A 1 556 ? -19.678 10.410 5.970 1.00 94.44 556 ALA A C 1
ATOM 4283 O O . ALA A 1 556 ? -19.966 10.175 7.142 1.00 94.44 556 ALA A O 1
ATOM 4284 N N . LEU A 1 557 ? -19.457 11.656 5.540 1.00 93.88 557 LEU A N 1
ATOM 4285 C CA . LEU A 1 557 ? -19.534 12.836 6.403 1.00 93.88 557 LEU A CA 1
ATOM 4286 C C . LEU A 1 557 ? -20.956 13.098 6.892 1.00 93.88 557 LEU A C 1
ATOM 4288 O O . LEU A 1 557 ? -21.131 13.416 8.066 1.00 93.88 557 LEU A O 1
ATOM 4292 N N . THR A 1 558 ? -21.974 12.930 6.044 1.00 93.06 558 THR A N 1
ATOM 4293 C CA . THR A 1 558 ? -23.377 13.015 6.476 1.00 93.06 558 THR A CA 1
ATOM 4294 C C . THR A 1 558 ? -23.674 11.961 7.541 1.00 93.06 558 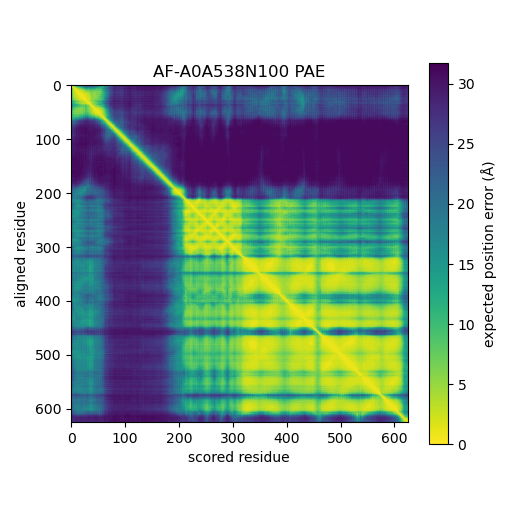THR A C 1
ATOM 4296 O O . THR A 1 558 ? -24.292 12.272 8.561 1.00 93.06 558 THR A O 1
ATOM 4299 N N . TRP A 1 559 ? -23.176 10.735 7.361 1.00 92.19 559 TRP A N 1
ATOM 4300 C CA . TRP A 1 559 ? -23.336 9.666 8.347 1.00 92.19 559 TRP A CA 1
ATOM 4301 C C . TRP A 1 559 ? -22.640 9.992 9.676 1.00 92.19 559 TRP A C 1
ATOM 4303 O O . TRP A 1 559 ? -23.264 9.944 10.742 1.00 92.19 559 TRP A O 1
ATOM 4313 N N . GLY A 1 560 ? -21.374 10.404 9.607 1.00 88.19 560 GLY A N 1
ATOM 4314 C CA . GLY A 1 560 ? -20.584 10.810 10.765 1.00 88.19 560 GLY A CA 1
ATOM 4315 C C . GLY A 1 560 ? -21.173 12.027 11.484 1.00 88.19 560 GLY A C 1
ATOM 4316 O O . GLY A 1 560 ? -21.156 12.078 12.713 1.00 88.19 560 GLY A O 1
ATOM 4317 N N . ALA A 1 561 ? -21.770 12.975 10.754 1.00 90.19 561 ALA A N 1
ATOM 4318 C CA . ALA A 1 561 ? -22.475 14.122 11.322 1.00 90.19 561 ALA A CA 1
ATOM 4319 C C . ALA A 1 561 ? -23.708 13.681 12.122 1.00 90.19 561 ALA A C 1
ATOM 4321 O O . ALA A 1 561 ? -23.897 14.142 13.247 1.00 90.19 561 ALA A O 1
ATOM 4322 N N . VAL A 1 562 ? -24.502 12.730 11.616 1.00 90.19 562 VAL A N 1
ATOM 4323 C CA . VAL A 1 562 ? -25.622 12.153 12.383 1.00 90.19 562 VAL A CA 1
ATOM 4324 C C . VAL A 1 562 ? -25.111 11.493 13.668 1.00 90.19 562 VAL A C 1
ATOM 4326 O O . VAL A 1 562 ? -25.676 11.694 14.745 1.00 90.19 562 VAL A O 1
ATOM 4329 N N . HIS A 1 563 ? -24.006 10.748 13.615 1.00 89.50 563 HIS A N 1
ATOM 4330 C CA . HIS A 1 563 ? -23.416 10.167 14.827 1.00 89.50 563 HIS A CA 1
ATOM 4331 C C . HIS A 1 563 ? -22.881 11.219 15.799 1.00 89.50 563 HIS A C 1
ATOM 4333 O O . HIS A 1 563 ? -23.055 11.071 17.009 1.00 89.50 563 HIS A O 1
ATOM 4339 N N . HIS A 1 564 ? -22.262 12.282 15.294 1.00 87.44 564 HIS A N 1
ATOM 4340 C CA . HIS A 1 564 ? -21.655 13.324 16.115 1.00 87.44 564 HIS A CA 1
ATOM 4341 C C . HIS A 1 564 ? -22.682 14.270 16.746 1.00 87.44 564 HIS A C 1
ATOM 4343 O O . HIS A 1 564 ? -22.527 14.638 17.907 1.00 87.44 564 HIS A O 1
ATOM 4349 N N . PHE A 1 565 ? -23.721 14.662 16.011 1.00 90.19 565 PHE A N 1
ATOM 4350 C CA . PHE A 1 565 ? -24.706 15.643 16.472 1.00 90.19 565 PHE A CA 1
ATOM 4351 C C . PHE A 1 565 ? -25.952 15.010 17.095 1.00 90.19 565 PHE A C 1
ATOM 4353 O O . PHE A 1 565 ? -26.614 15.660 17.895 1.00 90.19 565 PHE A O 1
ATOM 4360 N N . VAL A 1 566 ? -26.261 13.744 16.788 1.00 88.62 566 VAL A N 1
ATOM 4361 C CA . VAL A 1 566 ? -27.442 13.053 17.339 1.00 88.62 566 VAL A CA 1
ATOM 4362 C C . VAL A 1 566 ? -27.037 11.954 18.317 1.00 88.62 566 VAL A C 1
ATOM 4364 O O . VAL A 1 566 ? -27.423 11.983 19.486 1.00 88.62 566 VAL A O 1
ATOM 4367 N N . ALA A 1 567 ? -26.238 10.977 17.872 1.00 86.69 567 ALA A N 1
ATOM 4368 C CA . ALA A 1 567 ? -25.938 9.803 18.698 1.00 86.69 567 ALA A CA 1
ATOM 4369 C C . ALA A 1 567 ? -25.026 10.136 19.889 1.00 86.69 567 ALA A C 1
ATOM 4371 O O . ALA A 1 567 ? -25.250 9.646 20.997 1.00 86.69 567 ALA A O 1
ATOM 4372 N N . ARG A 1 568 ? -24.014 10.985 19.685 1.00 86.69 568 ARG A N 1
ATOM 4373 C CA . ARG A 1 568 ? -23.065 11.376 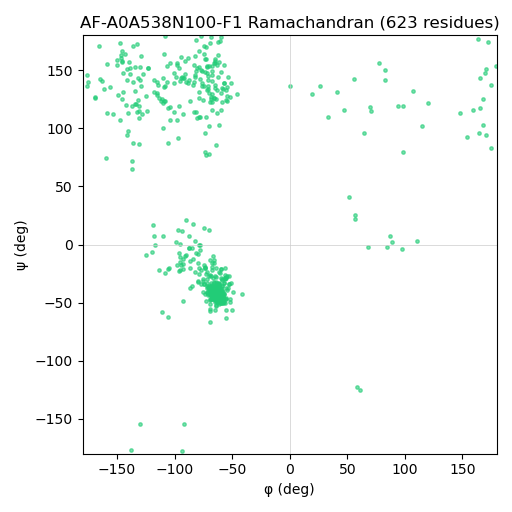20.731 1.00 86.69 568 ARG A CA 1
ATOM 4374 C C . ARG A 1 568 ? -23.734 12.143 21.886 1.00 86.69 568 ARG A C 1
ATOM 4376 O O . ARG A 1 568 ? -23.581 11.664 23.009 1.00 86.69 568 ARG A O 1
ATOM 4383 N N . PRO A 1 569 ? -24.498 13.238 21.679 1.00 87.06 569 PRO A N 1
ATOM 4384 C CA . PRO A 1 569 ? -25.166 13.935 22.781 1.00 87.06 569 PRO A CA 1
ATOM 4385 C C . PRO A 1 569 ? -26.150 13.040 23.539 1.00 87.06 569 PRO A C 1
ATOM 4387 O O . PRO A 1 569 ? -26.155 13.036 24.768 1.00 87.06 569 PRO A O 1
ATOM 4390 N N . ALA A 1 570 ? -26.912 12.196 22.834 1.00 85.81 570 ALA A N 1
ATOM 4391 C CA . ALA A 1 570 ? -27.833 11.251 23.468 1.00 85.81 570 ALA A CA 1
ATOM 4392 C C . ALA A 1 570 ? -27.111 10.217 24.357 1.00 85.81 570 ALA A C 1
ATOM 4394 O O . ALA A 1 570 ? -27.614 9.833 25.415 1.00 85.81 570 ALA A O 1
ATOM 4395 N N . LEU A 1 571 ? -25.912 9.774 23.957 1.00 85.38 571 LEU A N 1
ATOM 4396 C CA . LEU A 1 571 ? -25.059 8.901 24.769 1.00 85.38 571 LEU A CA 1
ATOM 4397 C C . LEU A 1 571 ? -24.383 9.643 25.927 1.00 85.38 571 LEU A C 1
ATOM 4399 O O . LEU A 1 571 ? -24.174 9.049 26.986 1.00 85.38 571 LEU A O 1
ATOM 4403 N N . GLU A 1 572 ? -24.029 10.916 25.762 1.00 86.00 572 GLU A N 1
ATOM 4404 C CA . GLU A 1 572 ? -23.503 11.757 26.844 1.00 86.00 572 GLU A CA 1
ATOM 4405 C C . GLU A 1 572 ? -24.580 11.986 27.924 1.00 86.00 572 GLU A C 1
ATOM 4407 O O . GLU A 1 572 ? -24.282 11.823 29.105 1.00 86.00 572 GLU A O 1
ATOM 4412 N N . GLN A 1 573 ? -25.839 12.197 27.526 1.00 85.69 573 GLN A N 1
ATOM 4413 C CA . GLN A 1 573 ? -26.990 12.421 28.417 1.00 85.69 573 GLN A CA 1
ATOM 4414 C C . GLN A 1 573 ? -27.587 11.144 29.045 1.00 85.69 573 GLN A C 1
ATOM 4416 O O . GLN A 1 573 ? -28.440 11.233 29.919 1.00 85.69 573 GLN A O 1
ATOM 4421 N N . GLY A 1 574 ? -27.159 9.948 28.624 1.00 78.50 574 GLY A N 1
ATOM 4422 C CA . GLY A 1 574 ? -27.651 8.673 29.172 1.00 78.50 574 GLY A CA 1
ATOM 4423 C C . GLY A 1 574 ? -28.952 8.146 28.545 1.00 78.50 574 GLY A C 1
ATOM 4424 O O . GLY A 1 574 ? -29.349 7.020 28.833 1.00 78.50 574 GLY A O 1
ATOM 4425 N N . SER A 1 575 ? -29.557 8.882 27.610 1.00 70.44 575 SER A N 1
ATOM 4426 C CA . SER A 1 575 ? -30.808 8.538 26.905 1.00 70.44 575 SER A CA 1
ATOM 4427 C C . SER A 1 575 ? -30.609 7.613 25.687 1.00 70.44 575 SER A C 1
ATOM 4429 O O . SER A 1 575 ? -31.465 7.509 24.810 1.00 70.44 575 SER A O 1
ATOM 4431 N N . GLY A 1 576 ? -29.461 6.936 25.590 1.00 66.94 576 GLY A N 1
ATOM 4432 C CA . GLY A 1 576 ? -29.005 6.252 24.374 1.00 66.94 576 GLY A CA 1
ATOM 4433 C C . GLY A 1 576 ? -29.628 4.883 24.066 1.00 66.94 576 GLY A C 1
ATOM 4434 O O . GLY A 1 576 ? -29.258 4.287 23.058 1.00 66.94 576 GLY A O 1
ATOM 4435 N N . GLY A 1 577 ? -30.540 4.357 24.891 1.00 72.62 577 GLY A N 1
ATOM 4436 C CA . GLY A 1 577 ? -31.063 2.982 24.777 1.00 72.62 577 GLY A CA 1
ATOM 4437 C C . GLY A 1 577 ? -31.564 2.591 23.371 1.00 72.62 577 GLY A C 1
ATOM 4438 O O . GLY A 1 577 ? -31.038 1.642 22.783 1.00 72.62 577 GLY A O 1
ATOM 4439 N N . PRO A 1 578 ? -32.513 3.337 22.772 1.00 74.25 578 PRO A N 1
ATOM 4440 C CA . PRO A 1 578 ? -33.015 3.051 21.426 1.00 74.25 578 PRO A CA 1
ATOM 4441 C C . PRO A 1 578 ? -31.949 3.219 20.332 1.00 74.25 578 PRO A C 1
ATOM 4443 O O . PRO A 1 578 ? -31.877 2.414 19.402 1.00 74.25 578 PRO A O 1
ATOM 4446 N N . ILE A 1 579 ? -31.081 4.227 20.458 1.00 75.19 579 ILE A N 1
ATOM 4447 C CA . ILE A 1 579 ? -30.014 4.538 19.492 1.00 75.19 579 ILE A CA 1
ATOM 4448 C C . ILE A 1 579 ? -28.953 3.429 19.477 1.00 75.19 579 ILE A C 1
ATOM 4450 O O . ILE A 1 579 ? -28.543 2.981 18.405 1.00 75.19 579 ILE A O 1
ATOM 4454 N N . LEU A 1 580 ? -28.575 2.910 20.649 1.00 72.56 580 LEU A N 1
ATOM 4455 C CA . LEU A 1 580 ? -27.613 1.813 20.806 1.00 72.56 580 LEU A CA 1
ATOM 4456 C C . LEU A 1 580 ? -28.042 0.532 20.074 1.00 72.56 580 LEU A C 1
ATOM 4458 O O . LEU A 1 580 ? -27.188 -0.220 19.604 1.00 72.56 580 LEU A O 1
ATOM 4462 N N . SER A 1 581 ? -29.349 0.288 19.943 1.00 76.88 581 SER A N 1
ATOM 4463 C CA . SER A 1 581 ? -29.873 -0.888 19.235 1.00 76.88 581 SER A CA 1
ATOM 4464 C C . SER A 1 581 ? -29.696 -0.808 17.710 1.00 76.88 581 SER A C 1
ATOM 4466 O O . SER A 1 581 ? -29.519 -1.834 17.050 1.00 76.88 581 SER A O 1
ATOM 4468 N N . ARG A 1 582 ? -29.702 0.406 17.138 1.00 82.69 582 ARG A N 1
ATOM 4469 C CA . ARG A 1 582 ? -29.576 0.649 15.688 1.00 82.69 582 ARG A CA 1
ATOM 4470 C C . ARG A 1 582 ? -28.142 0.960 15.257 1.00 82.69 582 ARG A C 1
ATOM 4472 O O . ARG A 1 582 ? -27.784 0.714 14.104 1.00 82.69 582 ARG A O 1
ATOM 4479 N N . LEU A 1 583 ? -27.310 1.432 16.186 1.00 84.12 583 LEU A N 1
ATOM 4480 C CA . LEU A 1 583 ? -25.923 1.813 15.929 1.00 84.12 583 LEU A CA 1
ATOM 4481 C C . LEU A 1 583 ? -25.047 0.723 15.281 1.00 84.12 583 LEU A C 1
ATOM 4483 O O . LEU A 1 583 ? -24.299 1.080 14.380 1.00 84.12 583 LEU A O 1
ATOM 4487 N N . PRO A 1 584 ? -25.129 -0.583 15.609 1.00 85.19 584 PRO A N 1
ATOM 4488 C CA . PRO A 1 584 ? -24.249 -1.565 14.970 1.00 85.19 584 PRO A CA 1
ATOM 4489 C C . PRO A 1 584 ? -24.488 -1.715 13.462 1.00 85.19 584 PRO A C 1
ATOM 4491 O O . PRO A 1 584 ? -23.525 -1.799 12.706 1.00 85.19 584 PRO A O 1
ATOM 4494 N N . ARG A 1 585 ? -25.749 -1.695 13.001 1.00 87.31 585 ARG A N 1
ATOM 4495 C CA . ARG A 1 585 ? -26.050 -1.715 11.554 1.00 87.31 585 ARG A CA 1
ATOM 4496 C C . ARG A 1 585 ? -25.557 -0.441 10.877 1.00 87.31 585 ARG A C 1
ATOM 4498 O O . ARG A 1 585 ? -25.011 -0.492 9.783 1.00 87.31 585 ARG A O 1
ATOM 4505 N N . SER A 1 586 ? -25.717 0.684 11.566 1.00 90.12 586 SER A N 1
ATOM 4506 C CA . SER A 1 586 ? -25.240 1.978 11.102 1.00 90.12 586 SER A CA 1
ATOM 4507 C C . SER A 1 586 ? -23.713 2.026 10.966 1.00 90.12 586 SER A C 1
ATOM 4509 O O . SER A 1 586 ? -23.223 2.493 9.948 1.00 90.12 586 SER A O 1
ATOM 4511 N N . LEU A 1 587 ? -22.971 1.524 11.956 1.00 88.81 587 LEU A N 1
ATOM 4512 C CA . LEU A 1 587 ? -21.506 1.472 11.944 1.00 88.81 587 LEU A CA 1
ATOM 4513 C C . LEU A 1 587 ? -20.978 0.496 10.883 1.00 88.81 587 LEU A C 1
ATOM 4515 O O . LEU A 1 587 ? -19.955 0.756 10.255 1.00 88.81 587 LEU A O 1
ATOM 4519 N N . ALA A 1 588 ? -21.677 -0.622 10.656 1.00 89.00 588 ALA A N 1
ATOM 4520 C CA . ALA A 1 588 ? -21.349 -1.546 9.572 1.00 89.00 588 ALA A CA 1
ATOM 4521 C C . ALA A 1 588 ? -21.561 -0.898 8.191 1.00 89.00 588 ALA A C 1
ATOM 4523 O O . ALA A 1 588 ? -20.708 -1.042 7.319 1.00 89.00 588 ALA A O 1
ATOM 4524 N N . GLY A 1 589 ? -22.655 -0.146 8.015 1.00 90.56 589 GLY A N 1
ATOM 4525 C CA . GLY A 1 589 ? -22.913 0.640 6.805 1.00 90.56 589 GLY A CA 1
ATOM 4526 C C . GLY A 1 589 ? -21.842 1.704 6.560 1.00 90.56 589 GLY A C 1
ATOM 4527 O O . GLY A 1 589 ? -21.282 1.769 5.471 1.00 90.56 589 GLY A O 1
ATOM 4528 N N . GLU A 1 590 ? -21.475 2.468 7.589 1.00 92.81 590 GLU A N 1
ATOM 4529 C CA . GLU A 1 590 ? -20.396 3.462 7.510 1.00 92.81 590 GLU A CA 1
ATOM 4530 C C . GLU A 1 590 ? -19.041 2.813 7.175 1.00 92.81 590 GLU A C 1
ATOM 4532 O O . GLU A 1 590 ? -18.300 3.313 6.332 1.00 92.81 590 GLU A O 1
ATOM 4537 N N . SER A 1 591 ? -18.752 1.640 7.753 1.00 90.94 591 SER A N 1
ATOM 4538 C CA . SER A 1 591 ? -17.552 0.859 7.417 1.00 90.94 591 SER A CA 1
ATOM 4539 C C . SER A 1 591 ? -17.550 0.422 5.946 1.00 90.94 591 SER A C 1
ATOM 4541 O O . SER A 1 591 ? -16.503 0.457 5.305 1.00 90.94 591 SER A O 1
ATOM 4543 N N . ALA A 1 592 ? -18.706 0.041 5.388 1.00 93.19 592 ALA A N 1
ATOM 4544 C CA . ALA A 1 592 ? -18.846 -0.309 3.971 1.00 93.19 592 ALA A CA 1
ATOM 4545 C C . ALA A 1 592 ? -18.627 0.895 3.045 1.00 93.19 592 ALA A C 1
ATOM 4547 O O . ALA A 1 592 ? -17.926 0.767 2.041 1.00 93.19 592 ALA A O 1
ATOM 4548 N N . VAL A 1 593 ? -19.136 2.075 3.412 1.00 95.00 593 VAL A N 1
ATOM 4549 C CA . VAL A 1 593 ? -18.832 3.321 2.687 1.00 95.00 593 VAL A CA 1
ATOM 4550 C C . VAL A 1 593 ? -17.333 3.629 2.766 1.00 95.00 593 VAL A C 1
ATOM 4552 O O . VAL A 1 593 ? -16.723 3.930 1.743 1.00 95.00 593 VAL A O 1
ATOM 4555 N N . GLY A 1 594 ? -16.707 3.464 3.936 1.00 94.25 594 GLY A N 1
ATOM 4556 C CA . GLY A 1 594 ? -15.254 3.574 4.096 1.00 94.25 594 GLY A CA 1
ATOM 4557 C C . GLY A 1 594 ? -14.481 2.633 3.162 1.00 94.25 594 GLY A C 1
ATOM 4558 O O . GLY A 1 594 ? -13.563 3.068 2.470 1.00 94.25 594 GLY A O 1
ATOM 4559 N N . MET A 1 595 ? -14.892 1.366 3.064 1.00 93.00 595 MET A N 1
ATOM 4560 C CA . MET A 1 595 ? -14.297 0.392 2.136 1.00 93.00 595 MET A CA 1
ATOM 4561 C C . MET A 1 595 ? -14.454 0.806 0.664 1.00 93.00 595 MET A C 1
ATOM 4563 O O . MET A 1 595 ? -13.511 0.640 -0.112 1.00 93.00 595 MET A O 1
ATOM 4567 N N . ALA A 1 596 ? -15.596 1.386 0.283 1.00 95.25 596 ALA A N 1
ATOM 4568 C CA . ALA A 1 596 ? -15.813 1.925 -1.060 1.00 95.25 596 ALA A CA 1
ATOM 4569 C C . ALA A 1 596 ? -14.940 3.163 -1.342 1.00 95.25 596 ALA A C 1
ATOM 4571 O O . ALA A 1 596 ? -14.400 3.296 -2.441 1.00 95.25 596 ALA A O 1
ATOM 4572 N N . ILE A 1 597 ? -14.731 4.037 -0.347 1.00 96.31 597 ILE A N 1
ATOM 4573 C CA . ILE A 1 597 ? -13.803 5.178 -0.450 1.00 96.31 597 ILE A CA 1
ATOM 4574 C C . ILE A 1 597 ? -12.372 4.684 -0.694 1.00 96.31 597 ILE A C 1
ATOM 4576 O O . ILE A 1 597 ? -11.676 5.253 -1.537 1.00 96.31 597 ILE A O 1
ATOM 4580 N N . LEU A 1 598 ? -11.932 3.625 -0.002 1.00 94.06 598 LEU A N 1
ATOM 4581 C CA . LEU A 1 598 ? -10.614 3.021 -0.233 1.00 94.06 598 LEU A CA 1
ATOM 4582 C C . LEU A 1 598 ? -10.488 2.445 -1.649 1.00 94.06 598 LEU A C 1
ATOM 4584 O O . LEU A 1 598 ? -9.426 2.566 -2.252 1.00 94.06 598 LEU A O 1
ATOM 4588 N N . LEU A 1 599 ? -11.556 1.856 -2.201 1.00 92.00 599 LEU A N 1
ATOM 4589 C CA . LEU A 1 599 ? -11.548 1.329 -3.570 1.00 92.00 599 LEU A CA 1
ATOM 4590 C C . LEU A 1 599 ? -11.435 2.463 -4.593 1.00 92.00 599 LEU A C 1
ATOM 4592 O O . LEU A 1 599 ? -10.586 2.413 -5.479 1.00 92.00 599 LEU A O 1
ATOM 4596 N N . ALA A 1 600 ? -12.231 3.522 -4.432 1.00 92.19 600 ALA A N 1
ATOM 4597 C CA . ALA A 1 600 ? -12.119 4.714 -5.269 1.00 92.19 600 ALA A CA 1
ATOM 4598 C C . ALA A 1 600 ? -10.725 5.356 -5.153 1.00 92.19 600 ALA A C 1
ATOM 4600 O O . ALA A 1 600 ? -10.172 5.814 -6.149 1.00 92.19 600 ALA A O 1
ATOM 4601 N N . ALA A 1 601 ? -10.126 5.357 -3.956 1.00 90.38 601 ALA A N 1
ATOM 4602 C CA . ALA A 1 601 ? -8.757 5.820 -3.752 1.00 90.38 601 ALA A CA 1
ATOM 4603 C C . ALA A 1 601 ? -7.724 4.934 -4.467 1.00 90.38 601 ALA A C 1
ATOM 4605 O O . ALA A 1 601 ? -6.789 5.478 -5.045 1.00 90.38 601 ALA A O 1
ATOM 4606 N N . ALA A 1 602 ? -7.900 3.609 -4.469 1.00 87.62 602 ALA A N 1
ATOM 4607 C CA . ALA A 1 602 ? -7.023 2.689 -5.192 1.00 87.62 602 ALA A CA 1
ATOM 4608 C C . ALA A 1 602 ? -7.016 2.988 -6.698 1.00 87.62 602 ALA A C 1
ATOM 4610 O O . ALA A 1 602 ? -5.951 3.194 -7.271 1.00 87.62 602 ALA A O 1
ATOM 4611 N N . VAL A 1 603 ? -8.197 3.140 -7.302 1.00 84.38 603 VAL A N 1
ATOM 4612 C CA . VAL A 1 603 ? -8.332 3.509 -8.723 1.00 84.38 603 VAL A CA 1
ATOM 4613 C C . VAL A 1 603 ? -7.743 4.899 -9.008 1.00 84.38 603 VAL A C 1
ATOM 4615 O O . VAL A 1 603 ? -7.108 5.118 -10.039 1.00 84.38 603 VAL A O 1
ATOM 4618 N N . LEU A 1 604 ? -7.937 5.859 -8.097 1.00 82.75 604 LEU A N 1
ATOM 4619 C CA . LEU A 1 604 ? -7.458 7.230 -8.279 1.00 82.75 604 LEU A CA 1
ATOM 4620 C C . LEU A 1 604 ? -5.927 7.331 -8.254 1.00 82.75 604 LEU A C 1
ATOM 4622 O O . LEU A 1 604 ? -5.367 8.105 -9.022 1.00 82.75 604 LEU A O 1
ATOM 4626 N N . VAL A 1 605 ? -5.256 6.568 -7.386 1.00 76.75 605 VAL A N 1
ATOM 4627 C CA . VAL A 1 605 ? -3.784 6.562 -7.277 1.00 76.75 605 VAL A CA 1
ATOM 4628 C C . VAL A 1 605 ? -3.125 6.044 -8.556 1.00 76.75 605 VAL A C 1
ATOM 4630 O O . VAL A 1 605 ? -2.068 6.538 -8.938 1.00 76.75 605 VAL A O 1
ATOM 4633 N N . ASP A 1 606 ? -3.767 5.093 -9.228 1.00 69.19 606 ASP A N 1
ATOM 4634 C CA . ASP A 1 606 ? -3.289 4.507 -10.482 1.00 69.19 606 ASP A CA 1
ATOM 4635 C C . ASP A 1 606 ? -3.671 5.341 -11.724 1.00 69.19 606 ASP A C 1
ATOM 4637 O O . ASP A 1 606 ? -3.125 5.165 -12.815 1.00 69.19 606 ASP A O 1
ATOM 4641 N N . SER A 1 607 ? -4.571 6.313 -11.567 1.00 68.19 607 SER A N 1
ATOM 4642 C CA . SER A 1 607 ? -4.968 7.221 -12.642 1.00 68.19 607 SER A CA 1
ATOM 4643 C C . SER A 1 607 ? -3.916 8.316 -12.849 1.00 68.19 607 SER A C 1
ATOM 4645 O O . SER A 1 607 ? -3.588 9.058 -11.923 1.00 68.19 607 SER A O 1
ATOM 4647 N N . LYS A 1 608 ? -3.425 8.488 -14.085 1.00 65.00 608 LYS A N 1
ATOM 4648 C CA . LYS A 1 608 ? -2.506 9.593 -14.414 1.00 65.00 608 LYS A CA 1
ATOM 4649 C C . LYS A 1 608 ? -3.227 10.946 -14.273 1.00 65.00 608 LYS A C 1
ATOM 4651 O O . LYS A 1 608 ? -4.278 11.120 -14.901 1.00 65.00 608 LYS A O 1
ATOM 4656 N N . PRO A 1 609 ? -2.697 11.904 -13.489 1.00 61.81 609 PRO A N 1
ATOM 4657 C CA . PRO A 1 609 ? -3.268 13.243 -13.420 1.00 61.81 609 PRO A CA 1
ATOM 4658 C C . PRO A 1 609 ? -3.154 13.966 -14.778 1.00 61.81 609 PRO A C 1
ATOM 4660 O O . PRO A 1 609 ? -2.310 13.600 -15.604 1.00 61.81 609 PRO A O 1
ATOM 4663 N N . PRO A 1 610 ? -3.995 14.987 -15.034 1.00 61.47 610 PRO A N 1
ATOM 4664 C CA . PRO A 1 610 ? -3.945 15.763 -16.270 1.00 61.47 610 PRO A CA 1
ATOM 4665 C C . PRO A 1 610 ? -2.563 16.393 -16.474 1.00 61.47 610 PRO A C 1
ATOM 4667 O O . PRO A 1 610 ? -1.955 16.912 -15.535 1.00 61.47 610 PRO A O 1
ATOM 4670 N N . ALA A 1 611 ? -2.069 16.382 -17.714 1.00 62.88 611 ALA A N 1
ATOM 4671 C CA . ALA A 1 611 ? -0.832 17.075 -18.047 1.00 62.88 611 ALA A CA 1
ATOM 4672 C C . ALA A 1 611 ? -1.019 18.589 -17.877 1.00 62.88 611 ALA A C 1
ATOM 4674 O O . ALA A 1 611 ? -2.026 19.153 -18.306 1.00 62.88 611 ALA A O 1
ATOM 4675 N N . ARG A 1 612 ? -0.029 19.268 -17.287 1.00 60.75 612 ARG A N 1
ATOM 4676 C CA . ARG A 1 612 ? -0.024 20.735 -17.278 1.00 60.75 612 ARG A CA 1
ATOM 4677 C C . ARG A 1 612 ? 0.121 21.240 -18.719 1.00 60.75 612 ARG A C 1
ATOM 4679 O O . ARG A 1 612 ? 0.996 20.735 -19.428 1.00 60.75 612 ARG A O 1
ATOM 4686 N N . PRO A 1 613 ? -0.677 22.233 -19.149 1.00 53.59 613 PRO A N 1
ATOM 4687 C CA . PRO A 1 613 ? -0.464 22.885 -20.433 1.00 53.59 613 PRO A CA 1
ATOM 4688 C C . PRO A 1 613 ? 0.974 23.407 -20.507 1.00 53.59 613 PRO A C 1
ATOM 4690 O O . PRO A 1 613 ? 1.467 23.992 -19.538 1.00 53.59 613 PRO A O 1
ATOM 4693 N N . ALA A 1 614 ? 1.654 23.190 -21.635 1.00 49.47 614 ALA A N 1
ATOM 4694 C CA . ALA A 1 614 ? 2.946 23.824 -21.863 1.00 49.47 614 ALA A CA 1
ATOM 4695 C C . ALA A 1 614 ? 2.770 25.350 -21.755 1.00 49.47 614 ALA A C 1
ATOM 4697 O O . ALA A 1 614 ? 1.755 25.863 -22.241 1.00 49.47 614 ALA A O 1
ATOM 4698 N N . PRO A 1 615 ? 3.707 26.080 -21.121 1.00 50.34 615 PRO A N 1
ATOM 4699 C CA . PRO A 1 615 ? 3.641 27.532 -21.110 1.00 50.34 615 PRO A CA 1
ATOM 4700 C C . PRO A 1 615 ? 3.550 28.018 -22.556 1.00 50.34 615 PRO A C 1
ATOM 4702 O O . PRO A 1 615 ? 4.325 27.592 -23.414 1.00 50.34 615 PRO A O 1
ATOM 4705 N N . THR A 1 616 ? 2.557 28.861 -22.835 1.00 47.88 616 THR A N 1
ATOM 4706 C CA . THR A 1 616 ? 2.383 29.454 -24.157 1.00 47.88 616 THR A CA 1
ATOM 4707 C C . THR A 1 616 ? 3.693 30.155 -24.525 1.00 47.88 616 THR A C 1
ATOM 4709 O O . THR A 1 616 ? 4.130 30.997 -23.736 1.00 47.88 616 THR A O 1
ATOM 4712 N N . PRO A 1 617 ? 4.331 29.836 -25.671 1.00 48.62 617 PRO A N 1
ATOM 4713 C CA . PRO A 1 617 ? 5.593 30.459 -26.036 1.00 48.62 617 PRO A CA 1
ATOM 4714 C C . PRO A 1 617 ? 5.411 31.970 -26.028 1.00 48.62 617 PRO A C 1
ATOM 4716 O O . PRO A 1 617 ? 4.407 32.503 -26.537 1.00 48.62 617 PRO A O 1
ATOM 4719 N N . THR A 1 618 ? 6.364 32.645 -25.397 1.00 60.81 618 THR A N 1
ATOM 4720 C CA . THR A 1 618 ? 6.361 34.105 -25.322 1.00 60.81 618 THR A CA 1
ATOM 4721 C C . THR A 1 618 ? 6.340 34.685 -26.738 1.00 60.81 618 THR A C 1
ATOM 4723 O O . THR A 1 618 ? 6.758 34.033 -27.696 1.00 60.81 618 THR A O 1
ATOM 4726 N N . VAL A 1 619 ? 5.828 35.908 -26.910 1.00 59.16 619 VAL A N 1
ATOM 4727 C CA . VAL A 1 619 ? 5.810 36.568 -28.232 1.00 59.16 619 VAL A CA 1
ATOM 4728 C C . VAL A 1 619 ? 7.219 36.584 -28.850 1.00 59.16 619 VAL A C 1
ATOM 4730 O O . VAL A 1 619 ? 7.356 36.352 -30.044 1.00 59.16 619 VAL A O 1
ATOM 4733 N N . ALA A 1 620 ? 8.265 36.711 -28.026 1.00 54.97 620 ALA A N 1
ATOM 4734 C CA . ALA A 1 620 ? 9.664 36.627 -28.445 1.00 54.97 620 ALA A CA 1
ATOM 4735 C C . ALA A 1 620 ? 10.059 35.255 -29.035 1.00 54.97 620 ALA A C 1
ATOM 4737 O O . ALA A 1 620 ? 10.697 35.200 -30.082 1.00 54.97 620 ALA A O 1
ATOM 4738 N N . GLU A 1 621 ? 9.642 34.140 -28.428 1.00 48.00 621 GLU A N 1
ATOM 4739 C CA . GLU A 1 621 ? 9.917 32.787 -28.949 1.00 48.00 621 GLU A CA 1
ATOM 4740 C C . GLU A 1 621 ? 9.108 32.448 -30.204 1.00 48.00 621 GLU A C 1
ATOM 4742 O O . GLU A 1 621 ? 9.501 31.578 -30.979 1.00 48.00 621 GLU A O 1
ATOM 4747 N N . ARG A 1 622 ? 7.973 33.125 -30.401 1.00 53.06 622 ARG A N 1
ATOM 4748 C CA . ARG A 1 622 ? 7.130 32.975 -31.592 1.00 53.06 622 ARG A CA 1
ATOM 4749 C C . ARG A 1 622 ? 7.663 33.741 -32.799 1.00 53.06 622 ARG A C 1
ATOM 4751 O O . ARG A 1 622 ? 7.355 33.354 -33.912 1.00 53.06 622 ARG A O 1
ATOM 4758 N N . VAL A 1 623 ? 8.430 34.806 -32.563 1.00 61.44 623 VAL A N 1
ATOM 4759 C CA . VAL A 1 623 ? 9.099 35.610 -33.601 1.00 61.44 623 VAL A CA 1
ATOM 4760 C C . VAL A 1 623 ? 10.471 35.023 -33.976 1.00 61.44 623 VAL A C 1
ATOM 4762 O O . VAL A 1 623 ? 10.980 35.294 -35.055 1.00 61.44 623 VAL A O 1
ATOM 4765 N N . ALA A 1 624 ? 11.068 34.197 -33.108 1.00 51.94 624 ALA A N 1
ATOM 4766 C CA . ALA A 1 624 ? 12.349 33.523 -33.351 1.00 51.94 624 ALA A CA 1
ATOM 4767 C C . ALA A 1 624 ? 12.236 32.161 -34.076 1.00 51.94 624 ALA A C 1
ATOM 4769 O O . ALA A 1 624 ? 13.260 31.525 -34.334 1.00 51.94 624 ALA A O 1
ATOM 4770 N N . ARG A 1 625 ? 11.017 31.693 -34.367 1.00 46.72 625 ARG A N 1
ATOM 4771 C CA . ARG A 1 625 ? 10.726 30.528 -35.219 1.00 46.72 625 ARG A CA 1
ATOM 4772 C C . ARG A 1 625 ? 10.081 31.005 -36.503 1.00 46.72 625 ARG A C 1
ATOM 4774 O O . ARG A 1 625 ? 10.333 30.340 -37.529 1.00 46.72 625 ARG A O 1
#